Protein AF-A0A947X1B7-F1 (afdb_monomer_lite)

Secondary structure (DSSP, 8-state):
--------------------HHHHHHHHHHHHHHHTT--SS----------SS-------------TTEEEEE-TT---SS-SSS--B------GGGSPPPPSSGGGGTSS-STT-HHHHHIIIIIHHHHHHHHHHTTS--BHHHHHHHHHHHHGGGEEEE----SSSSSB-SSSEEEEEETTS-EEEEEEPPP-HHHHHTT-SB-TTT--BTTSEEEETT-STTS------TTEEEETTSTTSEEE-TT--SB-HHHHHHHHHH-HHHHHHHHHHHT--GGGHHHHHHTPEEEEESS-EEEEEEEEETTEEEEEEEEEPTT-EEEE-TT--EEEETTT--BEEPPPPPPSSPEEESPPPTT--GGG-EEEEPPSS--S-EEEEETTT--EEEE-TT--S--TTS-S-------

Radius of gyration: 28.76 Å; chains: 1; bounding box: 65×65×93 Å

Sequence (414 aa):
MLPDPTGIGRVCMYGQPRLGSDAFVRFMRMLSALALLVAIGGAVILTLQVNEEPQPPQVEFVSGYGPGLVLLESATSTGPDPFTAPVAVDLVIDQALLAYPPLRSDALETPHRLGSRADLLVAREFGWELVARRDIGGGRLPIDEIHSLAADLLGLDATIADVEDRNGDGFDDDGSFTLRAGDGSAVCVTLGSSRTLTKAQGRQIDVEDSAAANGLVWDPNGPCGTRTAPAEINRVKTGATPGVFGAARSGEVCDIGLLVSSLQSNPRAAEGWATVHGIPAGSISDYVSGLTPVVLLLDTAVTNFGWRNGEILPRQSVLQRGTSVLVDRRGRPVARCQSGSPLRPPQPLPATPAFQGDPWPGFSSALIDEIAAADHDVIEFVLVDIVTGEAIRRTPGIPGAQASLAGPIYVVEG

Foldseek 3Di:
DDDDDDDDDDDDDPDDDDDDPVVVVVVVVVVVVVVVPPPDQDDDDDDDDDDPDDDPPPPDDPPDQGAQEAEEAEQQRLPPDFLAAFQFDPPVDDLVLFWAQQLALVLQVFQQTCVGPQNVLCVDPLVVVVLVQCVVVVQFDFPVRNQVSCCVRVNQQWDKADFDDPPPPRGRPQQWIWIAGPSRYIKIKHSDGAQVVCVVVVHQADPVQRAGNSSIDIGSNGTPPPDSDPLAQAAEAWLQRARQWAAAQQLRRGNLVSLLVSLVVPVLSLVQLCVVVVHDSVCSNVQSLQWGKTFGSFFEWWFWWDDDPSDIDTHTYTYHGRFIFTAHQQRAGQATSSRSIGIDWHDDRPPDRHYDDDDDRPDDSSRYYYHHGDPDGRQWHFHANRVNRHTDTGGGSDRDDDPPPPDDDDDDDD

pLDDT: mean 72.41, std 21.25, range [26.5, 97.0]

Structure (mmCIF, N/CA/C/O backbone):
data_AF-A0A947X1B7-F1
#
_entry.id   AF-A0A947X1B7-F1
#
loop_
_atom_site.group_PDB
_atom_site.id
_atom_site.type_symbol
_atom_site.label_atom_id
_atom_site.label_alt_id
_atom_site.label_comp_id
_atom_site.label_asym_id
_atom_site.label_entity_id
_atom_site.label_seq_id
_atom_site.pdbx_PDB_ins_code
_atom_site.Cartn_x
_atom_site.Cartn_y
_atom_site.Cartn_z
_atom_site.occupancy
_atom_site.B_iso_or_equiv
_atom_site.auth_seq_id
_atom_site.auth_comp_id
_atom_site.auth_asym_id
_atom_site.auth_atom_id
_atom_site.pdbx_PDB_model_num
ATOM 1 N N . MET A 1 1 ? 43.612 22.038 47.479 1.00 34.78 1 MET A N 1
ATOM 2 C CA . MET A 1 1 ? 43.001 22.801 46.371 1.00 34.78 1 MET A CA 1
ATOM 3 C C . MET A 1 1 ? 42.165 21.815 45.571 1.00 34.78 1 MET A C 1
ATOM 5 O O . MET A 1 1 ? 42.671 20.726 45.339 1.00 34.78 1 MET A O 1
ATOM 9 N N . LEU A 1 2 ? 40.933 22.215 45.234 1.00 31.22 2 LEU A N 1
ATOM 10 C CA . LEU A 1 2 ? 39.786 21.465 44.675 1.00 31.22 2 LEU A CA 1
ATOM 11 C C . LEU A 1 2 ? 38.897 20.694 45.679 1.00 31.22 2 LEU A C 1
ATOM 13 O O . LEU A 1 2 ? 39.322 19.673 46.217 1.00 31.22 2 LEU A O 1
ATOM 17 N N . PRO A 1 3 ? 37.665 21.200 45.912 1.00 42.28 3 PRO A N 1
ATOM 18 C CA . PRO A 1 3 ? 36.568 20.508 46.576 1.00 42.28 3 PRO A CA 1
ATOM 19 C C . PRO A 1 3 ? 35.455 20.047 45.606 1.00 42.28 3 PRO A C 1
ATOM 21 O O . PRO A 1 3 ? 35.342 20.508 44.471 1.00 42.28 3 PRO A O 1
ATOM 24 N N . ASP A 1 4 ? 34.643 19.146 46.151 1.00 41.81 4 ASP A N 1
ATOM 25 C CA . ASP A 1 4 ? 33.313 18.651 45.763 1.00 41.81 4 ASP A CA 1
ATOM 26 C C . ASP A 1 4 ? 32.241 19.764 45.663 1.00 41.81 4 ASP A C 1
ATOM 28 O O . ASP A 1 4 ? 32.324 20.745 46.411 1.00 41.81 4 ASP A O 1
ATOM 32 N N . PRO A 1 5 ? 31.196 19.606 44.822 1.00 40.22 5 PRO A N 1
ATOM 33 C CA . PRO A 1 5 ? 29.911 20.211 45.142 1.00 40.22 5 PRO A CA 1
ATOM 34 C C . PRO A 1 5 ? 28.727 19.240 44.994 1.00 40.22 5 PRO A C 1
ATOM 36 O O . PRO A 1 5 ? 28.182 19.016 43.912 1.00 40.22 5 PRO A O 1
ATOM 39 N N . THR A 1 6 ? 28.214 18.817 46.147 1.00 42.16 6 THR A N 1
ATOM 40 C CA . THR A 1 6 ? 26.773 18.707 46.386 1.00 42.16 6 THR A CA 1
ATOM 41 C C . THR A 1 6 ? 26.181 20.116 46.551 1.00 42.16 6 THR A C 1
ATOM 43 O O . THR A 1 6 ? 26.749 20.965 47.236 1.00 42.16 6 THR A O 1
ATOM 46 N N . GLY A 1 7 ? 25.036 20.395 45.919 1.00 29.39 7 GLY A N 1
ATOM 47 C CA . GLY A 1 7 ? 24.440 21.736 45.911 1.00 29.39 7 GLY A CA 1
ATOM 48 C C . GLY A 1 7 ? 22.929 21.739 45.702 1.00 29.39 7 GLY A C 1
ATOM 49 O O . GLY A 1 7 ? 22.430 22.323 44.747 1.00 29.39 7 GLY A O 1
ATOM 50 N N . ILE A 1 8 ? 22.189 21.084 46.598 1.00 35.75 8 ILE A N 1
ATOM 51 C CA . ILE A 1 8 ? 20.736 21.257 46.723 1.00 35.75 8 ILE A CA 1
ATOM 52 C C . ILE A 1 8 ? 20.486 22.650 47.313 1.00 35.75 8 ILE A C 1
ATOM 54 O O . ILE A 1 8 ? 20.642 22.871 48.513 1.00 35.75 8 ILE A O 1
ATOM 58 N N . GLY A 1 9 ? 20.089 23.601 46.472 1.00 27.30 9 GLY A N 1
ATOM 59 C CA . GLY A 1 9 ? 19.609 24.905 46.919 1.00 27.30 9 GLY A CA 1
ATOM 60 C C . GLY A 1 9 ? 18.191 24.800 47.481 1.00 27.30 9 GLY A C 1
ATOM 61 O O . GLY A 1 9 ? 17.220 24.905 46.739 1.00 27.30 9 GLY A O 1
ATOM 62 N N . ARG A 1 10 ? 18.051 24.606 48.798 1.00 30.72 10 ARG A N 1
ATOM 63 C CA . ARG A 1 10 ? 16.793 24.875 49.514 1.00 30.72 10 ARG A CA 1
ATOM 64 C C . ARG A 1 10 ? 16.691 26.372 49.784 1.00 30.72 10 ARG A C 1
ATOM 66 O O . ARG A 1 10 ? 17.441 26.902 50.598 1.00 30.72 10 ARG A O 1
ATOM 73 N N . VAL A 1 11 ? 15.721 27.038 49.168 1.00 29.48 11 VAL A N 1
ATOM 74 C CA . VAL A 1 11 ? 15.262 28.352 49.633 1.00 29.48 11 VAL A CA 1
ATOM 75 C C . VAL A 1 11 ? 14.077 28.116 50.566 1.00 29.48 11 VAL A C 1
ATOM 77 O O . VAL A 1 11 ? 12.944 27.954 50.126 1.00 29.48 11 VAL A O 1
ATOM 80 N N . CYS A 1 12 ? 14.342 28.062 51.871 1.00 26.50 12 CYS A N 1
ATOM 81 C CA . CYS A 1 12 ? 13.299 28.161 52.888 1.00 26.50 12 CYS A CA 1
ATOM 82 C C . CYS A 1 12 ? 13.034 29.647 53.158 1.00 26.50 12 CYS A C 1
ATOM 84 O O . CYS A 1 12 ? 13.840 30.297 53.820 1.00 26.50 12 CYS A O 1
ATOM 86 N N . MET A 1 13 ? 11.912 30.190 52.685 1.00 29.33 13 MET A N 1
ATOM 87 C CA . MET A 1 13 ? 11.389 31.443 53.237 1.00 29.33 13 MET A CA 1
ATOM 88 C C . MET A 1 13 ? 10.473 31.109 54.415 1.00 29.33 13 MET A C 1
ATOM 90 O O . MET A 1 13 ? 9.328 30.706 54.231 1.00 29.33 13 MET A O 1
ATOM 94 N N . TYR A 1 14 ? 10.988 31.266 55.635 1.00 31.83 14 TYR A N 1
ATOM 95 C CA . TYR A 1 14 ? 10.151 31.381 56.826 1.00 31.83 14 TYR A CA 1
ATOM 96 C C . TYR A 1 14 ? 9.669 32.825 56.944 1.00 31.83 14 TYR A C 1
ATOM 98 O O . TYR A 1 14 ? 10.465 33.754 57.051 1.00 31.83 14 TYR A O 1
ATOM 106 N N . GLY A 1 15 ? 8.354 32.993 56.950 1.00 32.12 15 GLY A N 1
ATOM 107 C CA . GLY A 1 15 ? 7.694 34.257 57.233 1.00 32.12 15 GLY A CA 1
ATOM 108 C C . GLY A 1 15 ? 6.299 34.230 56.641 1.00 32.12 15 GLY A C 1
ATOM 109 O O . GLY A 1 15 ? 6.150 34.268 55.426 1.00 32.12 15 GLY A O 1
ATOM 110 N N . GLN A 1 16 ? 5.275 34.137 57.486 1.00 44.69 16 GLN A N 1
ATOM 111 C CA . GLN A 1 16 ? 3.913 34.398 57.039 1.00 44.69 16 GLN A CA 1
ATOM 112 C C . GLN A 1 16 ? 3.752 35.895 56.760 1.00 44.69 16 GLN A C 1
ATOM 114 O O . GLN A 1 16 ? 4.021 36.704 57.650 1.00 44.69 16 GLN A O 1
ATOM 119 N N . PRO A 1 17 ? 3.190 36.267 55.601 1.00 34.66 17 PRO A N 1
ATOM 120 C CA . PRO A 1 17 ? 2.304 37.407 55.568 1.00 34.66 17 PRO A CA 1
ATOM 121 C C . PRO A 1 17 ? 0.924 36.966 55.082 1.00 34.66 17 PRO A C 1
ATOM 123 O O . PRO A 1 17 ? 0.770 36.202 54.130 1.00 34.66 17 PRO A O 1
ATOM 126 N N . ARG A 1 18 ? -0.103 37.485 55.755 1.00 43.06 18 ARG A N 1
ATOM 127 C CA . ARG A 1 18 ? -1.482 37.502 55.260 1.00 43.06 18 ARG A CA 1
ATOM 128 C C . ARG A 1 18 ? -1.468 38.008 53.811 1.00 43.06 18 ARG A C 1
ATOM 130 O O . ARG A 1 18 ? -0.811 39.013 53.542 1.00 43.06 18 ARG A O 1
ATOM 137 N N . LEU A 1 19 ? -2.151 37.313 52.897 1.00 40.88 19 LEU A N 1
ATOM 138 C CA . LEU A 1 19 ? -2.201 37.671 51.475 1.00 40.88 19 LEU A CA 1
ATOM 139 C C . LEU A 1 19 ? -2.756 39.093 51.293 1.00 40.88 19 LEU A C 1
ATOM 141 O O . LEU A 1 19 ? -3.962 39.317 51.324 1.00 40.88 19 LEU A O 1
ATOM 145 N N . GLY A 1 20 ? -1.855 40.057 51.112 1.00 43.41 20 GLY A N 1
ATOM 146 C CA . GLY A 1 20 ? -2.167 41.376 50.578 1.00 43.41 20 GLY A CA 1
ATOM 147 C C . GLY A 1 20 ? -2.230 41.329 49.052 1.00 43.41 20 GLY A C 1
ATOM 148 O O . GLY A 1 20 ? -1.550 40.515 48.420 1.00 43.41 20 GLY A O 1
ATOM 149 N N . SER A 1 21 ? -3.020 42.230 48.467 1.00 52.19 21 SER A N 1
ATOM 150 C CA . SER A 1 21 ? -3.259 42.405 47.023 1.00 52.19 21 SER A CA 1
ATOM 151 C C . SER A 1 21 ? -1.997 42.356 46.149 1.00 52.19 21 SER A C 1
ATOM 153 O O . SER A 1 21 ? -2.051 41.908 45.006 1.00 52.19 21 SER A O 1
ATOM 155 N N . ASP A 1 22 ? -0.841 42.737 46.691 1.00 47.91 22 ASP A N 1
ATOM 156 C CA . ASP A 1 22 ? 0.435 42.761 45.974 1.00 47.91 22 ASP A CA 1
ATOM 157 C C . ASP A 1 22 ? 1.018 41.371 45.675 1.00 47.91 22 ASP A C 1
ATOM 159 O O . ASP A 1 22 ? 1.732 41.210 44.683 1.00 47.91 22 ASP A O 1
ATOM 163 N N . ALA A 1 23 ? 0.702 40.347 46.476 1.00 51.12 23 ALA A N 1
ATOM 164 C CA . ALA A 1 23 ? 1.146 38.973 46.219 1.00 51.12 23 ALA A CA 1
ATOM 165 C C . ALA A 1 23 ? 0.395 38.358 45.027 1.00 51.12 23 ALA A C 1
ATOM 167 O O . ALA A 1 23 ? 1.001 37.712 44.172 1.00 51.12 23 ALA A O 1
ATOM 168 N N . PHE A 1 24 ? -0.905 38.646 44.922 1.00 52.00 24 PHE A N 1
ATOM 169 C CA . PHE A 1 24 ? -1.742 38.239 43.795 1.00 52.00 24 PHE A CA 1
ATOM 170 C C . PHE A 1 24 ? -1.313 38.935 42.495 1.00 52.00 24 PHE A C 1
ATOM 172 O O . PHE A 1 24 ? -1.173 38.292 41.457 1.00 52.00 24 PHE A O 1
ATOM 179 N N . VAL A 1 25 ? -0.996 40.233 42.556 1.00 50.62 25 VAL A N 1
ATOM 180 C CA . VAL A 1 25 ? -0.497 40.981 41.390 1.00 50.62 25 VAL A CA 1
ATOM 181 C C . VAL A 1 25 ? 0.883 40.480 40.941 1.00 50.62 25 VAL A C 1
ATOM 183 O O . VAL A 1 25 ? 1.141 40.408 39.740 1.00 50.62 25 VAL A O 1
ATOM 186 N N . ARG A 1 26 ? 1.771 40.075 41.862 1.00 51.06 26 ARG A N 1
ATOM 187 C CA . ARG A 1 26 ? 3.067 39.461 41.504 1.00 51.06 26 ARG A CA 1
ATOM 188 C C . ARG A 1 26 ? 2.909 38.069 40.888 1.00 51.06 26 ARG A C 1
ATOM 190 O O . ARG A 1 26 ? 3.594 37.781 39.911 1.00 51.06 26 ARG A O 1
ATOM 197 N N . PHE A 1 27 ? 1.987 37.253 41.398 1.00 55.97 27 PHE A N 1
ATOM 198 C CA . PHE A 1 27 ? 1.641 35.955 40.812 1.00 55.97 27 PHE A CA 1
ATOM 199 C C . PHE A 1 27 ? 1.078 36.109 39.388 1.00 55.97 27 PHE A C 1
ATOM 201 O O . PHE A 1 27 ? 1.562 35.468 38.458 1.00 55.97 27 PHE A O 1
ATOM 208 N N . MET A 1 28 ? 0.153 37.053 39.183 1.00 52.59 28 MET A N 1
ATOM 209 C CA . MET A 1 28 ? -0.401 37.360 37.859 1.00 52.59 28 MET A CA 1
ATOM 210 C C . MET A 1 28 ? 0.657 37.894 36.882 1.00 52.59 28 MET A C 1
ATOM 212 O O . MET A 1 28 ? 0.642 37.525 35.711 1.00 52.59 28 MET A O 1
ATOM 216 N N . ARG A 1 29 ? 1.621 38.702 37.351 1.00 48.41 29 ARG A N 1
ATOM 217 C CA . ARG A 1 29 ? 2.739 39.185 36.518 1.00 48.41 29 ARG A CA 1
ATOM 218 C C . ARG A 1 29 ? 3.730 38.078 36.137 1.00 48.41 29 ARG A C 1
ATOM 220 O O . ARG A 1 29 ? 4.244 38.111 35.023 1.00 48.41 29 ARG A O 1
ATOM 227 N N . MET A 1 30 ? 3.967 37.086 37.003 1.00 50.31 30 MET A N 1
ATOM 228 C CA . MET A 1 30 ? 4.745 35.891 36.630 1.00 50.31 30 MET A CA 1
ATOM 229 C C . MET A 1 30 ? 4.003 35.027 35.599 1.00 50.31 30 MET A C 1
ATOM 231 O O . MET A 1 30 ? 4.623 34.554 34.652 1.00 50.31 30 MET A O 1
ATOM 235 N N . LEU A 1 31 ? 2.678 34.891 35.719 1.00 48.75 31 LEU A N 1
ATOM 236 C CA . LEU A 1 31 ? 1.828 34.216 34.727 1.00 48.75 31 LEU A CA 1
ATOM 237 C C . LEU A 1 31 ? 1.847 34.912 33.358 1.00 48.75 31 LEU A C 1
ATOM 239 O O . LEU A 1 31 ? 1.910 34.238 32.334 1.00 48.75 31 LEU A O 1
ATOM 243 N N . SER A 1 32 ? 1.865 36.250 33.323 1.00 41.34 32 SER A N 1
ATOM 244 C CA . SER A 1 32 ? 2.000 37.008 32.067 1.00 41.34 32 SER A CA 1
ATOM 245 C C . SER A 1 32 ? 3.359 36.785 31.393 1.00 41.34 32 SER A C 1
ATOM 247 O O . SER A 1 32 ? 3.432 36.733 30.171 1.00 41.34 32 SER A O 1
ATOM 249 N N . ALA A 1 33 ? 4.431 36.626 32.177 1.00 38.75 33 ALA A N 1
ATOM 250 C CA . ALA A 1 33 ? 5.768 36.344 31.654 1.00 38.75 33 ALA A CA 1
ATOM 251 C C . ALA A 1 33 ? 5.920 34.889 31.165 1.00 38.75 33 ALA A C 1
ATOM 253 O O . ALA A 1 33 ? 6.625 34.653 30.188 1.00 38.75 33 ALA A O 1
ATOM 254 N N . LEU A 1 34 ? 5.225 33.927 31.787 1.00 39.41 34 LEU A N 1
ATOM 255 C CA . LEU A 1 34 ? 5.209 32.530 31.335 1.00 39.41 34 LEU A CA 1
ATOM 256 C C . LEU A 1 34 ? 4.340 32.340 30.076 1.00 39.41 34 LEU A C 1
ATOM 258 O O . LEU A 1 34 ? 4.711 31.584 29.183 1.00 39.41 34 LEU A O 1
ATOM 262 N N . ALA A 1 35 ? 3.233 33.082 29.959 1.00 38.84 35 ALA A N 1
ATOM 263 C CA . ALA A 1 35 ? 2.399 33.106 28.754 1.00 38.84 35 ALA A CA 1
ATOM 264 C C . ALA A 1 35 ? 3.107 33.742 27.538 1.00 38.84 35 ALA A C 1
ATOM 266 O O . ALA A 1 35 ? 2.740 33.458 26.402 1.00 38.84 35 ALA A O 1
ATOM 267 N N . LEU A 1 36 ? 4.147 34.559 27.752 1.00 35.88 36 LEU A N 1
ATOM 268 C CA . LEU A 1 36 ? 4.908 35.198 26.673 1.00 35.88 36 LEU A CA 1
ATOM 269 C C . LEU A 1 36 ? 6.063 34.338 26.120 1.00 35.88 36 LEU A C 1
ATOM 271 O O . LEU A 1 36 ? 6.713 34.748 25.162 1.00 35.88 36 LEU A O 1
ATOM 275 N N . LEU A 1 37 ? 6.317 33.149 26.683 1.00 38.03 37 LEU A N 1
ATOM 276 C CA . LEU A 1 37 ? 7.366 32.226 26.216 1.00 38.03 37 LEU A CA 1
ATOM 277 C C . LEU A 1 37 ? 6.854 31.068 25.341 1.00 38.03 37 LEU A C 1
ATOM 279 O O . LEU A 1 37 ? 7.653 30.245 24.904 1.00 38.03 37 LEU A O 1
ATOM 283 N N . VAL A 1 38 ? 5.562 31.034 24.996 1.00 40.66 38 VAL A N 1
ATOM 284 C CA . VAL A 1 38 ? 5.014 30.092 24.002 1.00 40.66 38 VAL A CA 1
ATOM 285 C C . VAL A 1 38 ? 4.476 30.868 22.804 1.00 40.66 38 VAL A C 1
ATOM 287 O O . VAL A 1 38 ? 3.282 30.928 22.533 1.00 40.66 38 VAL A O 1
ATOM 290 N N . ALA A 1 39 ? 5.395 31.467 22.053 1.00 35.66 39 ALA A N 1
ATOM 291 C CA . ALA A 1 39 ? 5.141 31.955 20.702 1.00 35.66 39 ALA A CA 1
ATOM 292 C C . ALA A 1 39 ? 5.370 30.839 19.664 1.00 35.66 39 ALA A C 1
ATOM 294 O O . ALA A 1 39 ? 5.997 31.078 18.644 1.00 35.66 39 ALA A O 1
ATOM 295 N N . ILE A 1 40 ? 4.902 29.612 19.932 1.00 40.09 40 ILE A N 1
ATOM 296 C CA . ILE A 1 40 ? 4.745 28.542 18.933 1.00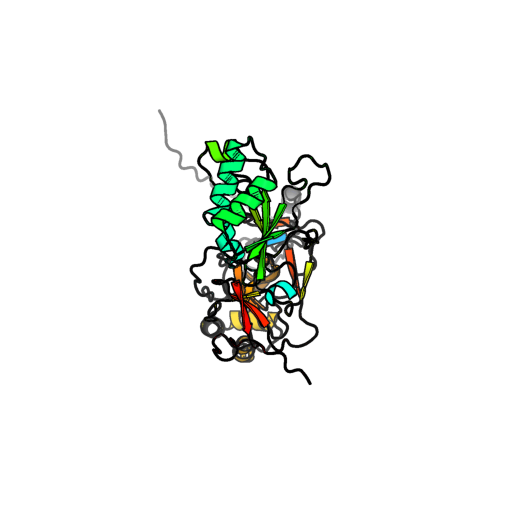 40.09 40 ILE A CA 1
ATOM 297 C C . ILE A 1 40 ? 3.502 27.716 19.318 1.00 40.09 40 ILE A C 1
ATOM 299 O O . ILE A 1 40 ? 3.579 26.752 20.069 1.00 40.09 40 ILE A O 1
ATOM 303 N N . GLY A 1 41 ? 2.331 28.143 18.839 1.00 35.78 41 GLY A N 1
ATOM 304 C CA . GLY A 1 41 ? 1.210 27.258 18.484 1.00 35.78 41 GLY A CA 1
ATOM 305 C C . GLY A 1 41 ? 0.493 26.411 19.552 1.00 35.78 41 GLY A C 1
ATOM 306 O O . GLY A 1 41 ? -0.193 25.473 19.160 1.00 35.78 41 GLY A O 1
ATOM 307 N N . GLY A 1 42 ? 0.598 26.689 20.855 1.00 36.84 42 GLY A N 1
ATOM 308 C CA . GLY A 1 42 ? -0.120 25.930 21.895 1.00 36.84 42 GLY A CA 1
ATOM 309 C C . GLY A 1 42 ? -1.242 26.723 22.575 1.00 36.84 42 GLY A C 1
ATOM 310 O O . GLY A 1 42 ? -1.003 27.826 23.060 1.00 36.84 42 GLY A O 1
ATOM 311 N N . ALA A 1 43 ? -2.453 26.159 22.668 1.00 38.59 43 ALA A N 1
ATOM 312 C CA . ALA A 1 43 ? -3.506 26.668 23.552 1.00 38.59 43 ALA A CA 1
ATOM 313 C C . ALA A 1 43 ? -3.350 26.061 24.956 1.00 38.59 43 ALA A C 1
ATOM 315 O O . ALA A 1 43 ? -3.274 24.843 25.103 1.00 38.59 43 ALA A O 1
ATOM 316 N N . VAL A 1 44 ? -3.317 26.907 25.988 1.00 38.47 44 VAL A N 1
ATOM 317 C CA . VAL A 1 44 ? -3.258 26.494 27.399 1.00 38.47 44 VAL A CA 1
ATOM 318 C C . VAL A 1 44 ? -4.654 26.639 28.000 1.00 38.47 44 VAL A C 1
ATOM 320 O O . VAL A 1 44 ? -5.166 27.753 28.099 1.00 38.47 44 VAL A O 1
ATOM 323 N N . ILE A 1 45 ? -5.273 25.532 28.413 1.00 36.50 45 ILE A N 1
ATOM 324 C CA . ILE A 1 45 ? -6.519 25.549 29.192 1.00 36.50 45 ILE A CA 1
ATOM 325 C C . ILE A 1 45 ? -6.158 25.269 30.652 1.00 36.50 45 ILE A C 1
ATOM 327 O O . ILE A 1 45 ? -5.619 24.216 30.974 1.00 36.50 45 ILE A O 1
ATOM 331 N N . LEU A 1 46 ? -6.441 26.231 31.531 1.00 33.88 46 LEU A N 1
ATOM 332 C CA . LEU A 1 46 ? -6.246 26.120 32.977 1.00 33.88 46 LEU A CA 1
ATOM 333 C C . LEU A 1 46 ? -7.589 25.826 33.649 1.00 33.88 46 LEU A C 1
ATOM 335 O O . LEU A 1 46 ? -8.463 26.690 33.695 1.00 33.88 46 LEU A O 1
ATOM 339 N N . THR A 1 47 ? -7.745 24.630 34.210 1.00 31.30 47 THR A N 1
ATOM 340 C CA . THR A 1 47 ? -8.853 24.298 35.114 1.00 31.30 47 THR A CA 1
ATOM 341 C C . THR A 1 47 ? -8.390 24.432 36.561 1.00 31.30 47 THR A C 1
ATOM 343 O O . THR A 1 47 ? -7.559 23.657 37.028 1.00 31.30 47 THR A O 1
ATOM 346 N N . LEU A 1 48 ? -8.924 25.418 37.284 1.00 29.84 48 LEU A N 1
ATOM 347 C CA . LEU A 1 48 ? -8.702 25.578 38.723 1.00 29.84 48 LEU A CA 1
ATOM 348 C C . LEU A 1 48 ? -9.771 24.787 39.482 1.00 29.84 48 LEU A C 1
ATOM 350 O O . LEU A 1 48 ? -10.934 25.186 39.498 1.00 29.84 48 LEU A O 1
ATOM 354 N N . GLN A 1 49 ? -9.385 23.683 40.123 1.00 35.00 49 GLN A N 1
ATOM 355 C CA . GLN A 1 49 ? -10.218 23.047 41.144 1.00 35.00 49 GLN A CA 1
ATOM 356 C C . GLN A 1 49 ? -9.837 23.587 42.523 1.00 35.00 49 GLN A C 1
ATOM 358 O O . GLN A 1 49 ? -8.672 23.551 42.916 1.00 35.00 49 GLN A O 1
ATOM 363 N N . VAL A 1 50 ? -10.824 24.110 43.250 1.00 32.69 50 VAL A N 1
ATOM 364 C CA . VAL A 1 50 ? -10.658 24.557 44.636 1.00 32.69 50 VAL A CA 1
ATOM 365 C C . VAL A 1 50 ? -11.025 23.384 45.541 1.00 32.69 50 VAL A C 1
ATOM 367 O O . VAL A 1 50 ? -12.203 23.149 45.785 1.00 32.69 50 VAL A O 1
ATOM 370 N N . ASN A 1 51 ? -10.021 22.642 46.009 1.00 33.09 51 ASN A N 1
ATOM 371 C CA . ASN A 1 51 ? -10.184 21.655 47.078 1.00 33.09 51 ASN A CA 1
ATOM 372 C C . ASN A 1 51 ? -9.720 22.256 48.416 1.00 33.09 51 ASN A C 1
ATOM 374 O O . ASN A 1 51 ? -8.728 22.982 48.467 1.00 33.09 51 ASN A O 1
ATOM 378 N N . GLU A 1 52 ? -10.449 21.955 49.493 1.00 42.38 52 GLU A N 1
ATOM 379 C CA . GLU A 1 52 ? -10.283 22.510 50.851 1.00 42.38 52 GLU A CA 1
ATOM 380 C C . GLU A 1 52 ? -9.062 21.985 51.645 1.00 42.38 52 GLU A C 1
ATOM 382 O O . GLU A 1 52 ? -8.948 22.247 52.839 1.00 42.38 52 GLU A O 1
ATOM 387 N N . GLU A 1 53 ? -8.082 21.339 51.009 1.00 35.38 53 GLU A N 1
ATOM 388 C CA . GLU A 1 53 ? -6.787 21.014 51.629 1.00 35.38 53 GLU A CA 1
ATOM 389 C C . GLU A 1 53 ? -5.624 21.362 50.685 1.00 35.38 53 GLU A C 1
ATOM 391 O O . GLU A 1 53 ? -5.691 21.055 49.491 1.00 35.38 53 GLU A O 1
ATOM 396 N N . PRO A 1 54 ? -4.537 22.001 51.172 1.00 37.97 54 PRO A N 1
ATOM 397 C CA . PRO A 1 54 ? -3.503 22.557 50.312 1.00 37.97 54 PRO A CA 1
ATOM 398 C C . PRO A 1 54 ? -2.509 21.470 49.892 1.00 37.97 54 PRO A C 1
ATOM 400 O O . PRO A 1 54 ? -1.376 21.417 50.372 1.00 37.97 54 PRO A O 1
ATOM 403 N N . GLN A 1 55 ? -2.915 20.600 48.970 1.00 37.75 55 GLN A N 1
ATOM 404 C CA . GLN A 1 55 ? -1.944 19.921 48.119 1.00 37.75 55 GLN A CA 1
ATOM 405 C C . GLN A 1 55 ? -1.454 20.911 47.050 1.00 37.75 55 GLN A C 1
ATOM 407 O O . GLN A 1 55 ? -2.255 21.699 46.540 1.00 37.75 55 GLN A O 1
ATOM 412 N N . PRO A 1 56 ? -0.145 20.939 46.728 1.00 32.06 56 PRO A N 1
ATOM 413 C CA . PRO A 1 56 ? 0.361 21.819 45.681 1.00 32.06 56 PRO A CA 1
ATOM 414 C C . PRO A 1 56 ? -0.408 21.536 44.383 1.00 32.06 56 PRO A C 1
ATOM 416 O O . PRO A 1 56 ? -0.610 20.359 44.069 1.00 32.06 56 PRO A O 1
ATOM 419 N N . PRO A 1 57 ? -0.852 22.566 43.636 1.00 35.81 57 PRO A N 1
ATOM 420 C CA . PRO A 1 57 ? -1.569 22.351 42.390 1.00 35.81 57 PRO A CA 1
ATOM 421 C C . PRO A 1 57 ? -0.673 21.540 41.454 1.00 35.81 57 PRO A C 1
ATOM 423 O O . PRO A 1 57 ? 0.375 22.012 41.010 1.00 35.81 57 PRO A O 1
ATOM 426 N N . GLN A 1 58 ? -1.071 20.298 41.193 1.00 29.66 58 GLN A N 1
ATOM 427 C CA . GLN A 1 58 ? -0.490 19.482 40.140 1.00 29.66 58 GLN A CA 1
ATOM 428 C C . GLN A 1 58 ? -0.935 20.130 38.828 1.00 29.66 58 GLN A C 1
ATOM 430 O O . GLN A 1 58 ? -2.078 19.980 38.404 1.00 29.66 58 GLN A O 1
ATOM 435 N N . VAL A 1 59 ? -0.065 20.942 38.228 1.00 34.31 59 VAL A N 1
ATOM 436 C CA . VAL A 1 59 ? -0.288 21.446 36.873 1.00 34.31 59 VAL A CA 1
ATOM 437 C C . VAL A 1 59 ? -0.006 20.282 35.936 1.00 34.31 59 VAL A C 1
ATOM 439 O O . VAL A 1 59 ? 1.140 20.015 35.580 1.00 34.31 59 VAL A O 1
ATOM 442 N N . GLU A 1 60 ? -1.052 19.541 35.595 1.00 30.70 60 GLU A N 1
ATOM 443 C CA . GLU A 1 60 ? -0.963 18.486 34.602 1.00 30.70 60 GLU A CA 1
ATOM 444 C C . GLU A 1 60 ? -0.997 19.124 33.209 1.00 30.70 60 GLU A C 1
ATOM 446 O O . GLU A 1 60 ? -1.994 19.708 32.781 1.00 30.70 60 GLU A O 1
ATOM 451 N N . PHE A 1 61 ? 0.129 19.066 32.499 1.00 34.12 61 PHE A N 1
ATOM 452 C CA . PHE A 1 61 ? 0.203 19.536 31.122 1.00 34.12 61 PHE A CA 1
ATOM 453 C C . PHE A 1 61 ? -0.444 18.496 30.202 1.00 34.12 61 PHE A C 1
ATOM 455 O O . PHE A 1 61 ? 0.191 17.530 29.770 1.00 34.12 61 PHE A O 1
ATOM 462 N N . VAL A 1 62 ? -1.714 18.703 29.856 1.00 33.84 62 VAL A N 1
ATOM 463 C CA . VAL A 1 62 ? -2.346 17.987 28.743 1.00 33.84 62 VAL A CA 1
ATOM 464 C C . VAL A 1 62 ? -1.849 18.618 27.441 1.00 33.84 62 VAL A C 1
ATOM 466 O O . VAL A 1 62 ? -2.455 19.532 26.893 1.00 33.84 62 VAL A O 1
ATOM 469 N N . SER A 1 63 ? -0.704 18.155 26.942 1.00 41.38 63 SER A N 1
ATOM 470 C CA . SER A 1 63 ? -0.238 18.441 25.581 1.00 41.38 63 SER A CA 1
ATOM 471 C C . SER A 1 63 ? -1.129 17.743 24.549 1.00 41.38 63 SER A C 1
ATOM 473 O O . SER A 1 63 ? -0.725 16.767 23.925 1.00 41.38 63 SER A O 1
ATOM 475 N N . GLY A 1 64 ? -2.374 18.185 24.382 1.00 46.06 64 GLY A N 1
ATOM 476 C CA . GLY A 1 64 ? -3.163 17.770 23.224 1.00 46.06 64 GLY A CA 1
ATOM 477 C C . GLY A 1 64 ? -2.366 18.033 21.942 1.00 46.06 64 GLY A C 1
ATOM 478 O O . GLY A 1 64 ? -1.670 19.047 21.847 1.00 46.06 64 GLY A O 1
ATOM 479 N N . TYR A 1 65 ? -2.431 17.117 20.974 1.00 53.19 65 TYR A N 1
ATOM 480 C CA . TYR A 1 65 ? -1.934 17.403 19.631 1.00 53.19 65 TYR A CA 1
ATOM 481 C C . TYR A 1 65 ? -2.759 18.584 19.120 1.00 53.19 65 TYR A C 1
ATOM 483 O O . TYR A 1 65 ? -3.969 18.458 18.935 1.00 53.19 65 TYR A O 1
ATOM 491 N N . GLY A 1 66 ? -2.141 19.764 19.024 1.00 53.03 66 GLY A N 1
ATOM 492 C CA . GLY A 1 66 ? -2.830 20.967 18.573 1.00 53.03 66 GLY A CA 1
ATOM 493 C C . GLY A 1 66 ? -3.468 20.741 17.196 1.00 53.03 66 GLY A C 1
ATOM 494 O O . GLY A 1 66 ? -3.000 19.883 16.440 1.00 53.03 66 GLY A O 1
ATOM 495 N N . PRO A 1 67 ? -4.529 21.488 16.845 1.00 50.81 67 PRO A N 1
ATOM 496 C CA . PRO A 1 67 ? -5.151 21.383 15.530 1.00 50.81 67 PRO A CA 1
ATOM 497 C C . PRO A 1 67 ? -4.103 21.708 14.454 1.00 50.81 67 PRO A C 1
ATOM 499 O O . PRO A 1 67 ? -3.689 22.855 14.311 1.00 50.81 67 PRO A O 1
ATOM 502 N N . GLY A 1 68 ? -3.627 20.683 13.744 1.00 63.47 68 GLY A N 1
ATOM 503 C CA . GLY A 1 68 ? -2.608 20.800 12.695 1.00 63.47 68 GLY A CA 1
ATOM 504 C C . GLY A 1 68 ? -1.333 19.978 12.903 1.00 63.47 68 GLY A C 1
ATOM 505 O O . GLY A 1 68 ? -0.505 19.941 11.993 1.00 63.47 68 GLY A O 1
ATOM 506 N N . LEU A 1 69 ? -1.178 19.305 14.049 1.00 81.81 69 LEU A N 1
ATOM 507 C CA . LEU A 1 69 ? -0.081 18.364 14.283 1.00 81.81 69 LEU A CA 1
ATOM 508 C C . LEU A 1 69 ? -0.457 16.961 13.785 1.00 81.81 69 LEU A C 1
ATOM 510 O O . LEU A 1 69 ? -1.448 16.384 14.234 1.00 81.81 69 LEU A O 1
ATOM 514 N N . VAL A 1 70 ? 0.346 16.423 12.871 1.00 87.88 70 VAL A N 1
ATOM 515 C CA . VAL A 1 70 ? 0.179 15.101 12.261 1.00 87.88 70 VAL A CA 1
ATOM 516 C C . VAL A 1 70 ? 1.345 14.213 12.674 1.00 87.88 70 VAL A C 1
ATOM 518 O O . VAL A 1 70 ? 2.507 14.559 12.471 1.00 87.88 70 VAL A O 1
ATOM 521 N N . LEU A 1 71 ? 1.045 13.061 13.264 1.00 89.81 71 LEU A N 1
ATOM 522 C CA . LEU A 1 71 ? 2.067 12.104 13.672 1.00 89.81 71 LEU A CA 1
ATOM 523 C C . LEU A 1 71 ? 2.510 11.225 12.505 1.00 89.81 71 LEU A C 1
ATOM 525 O O . LEU A 1 71 ? 1.667 10.688 11.796 1.00 89.81 71 LEU A O 1
ATOM 529 N N . LEU A 1 72 ? 3.815 11.029 12.349 1.00 89.94 72 LEU A N 1
ATOM 530 C CA . LEU A 1 72 ? 4.379 10.011 11.468 1.00 89.94 72 LEU A CA 1
ATOM 531 C C . LEU A 1 72 ? 4.544 8.716 12.261 1.00 89.94 72 LEU A C 1
ATOM 533 O O . LEU A 1 72 ? 5.296 8.664 13.236 1.00 89.94 72 LEU A O 1
ATOM 537 N N . GLU A 1 73 ? 3.821 7.673 11.863 1.00 89.56 73 GLU A N 1
ATOM 538 C CA . GLU A 1 73 ? 3.841 6.378 12.536 1.00 89.56 73 GLU A CA 1
ATOM 539 C C . GLU A 1 73 ? 4.413 5.309 11.601 1.00 89.56 73 GLU A C 1
ATOM 541 O O . GLU A 1 73 ? 3.763 4.889 10.642 1.00 89.56 73 GLU A O 1
ATOM 546 N N . SER A 1 74 ? 5.638 4.858 11.893 1.00 84.19 74 SER A N 1
ATOM 547 C CA . SER A 1 74 ? 6.287 3.800 11.114 1.00 84.19 74 SER A CA 1
ATOM 548 C C . SER A 1 74 ? 5.539 2.473 11.235 1.00 84.19 74 SER A C 1
ATOM 550 O O . SER A 1 74 ? 4.895 2.190 12.250 1.00 84.19 74 SER A O 1
ATOM 552 N N . ALA A 1 75 ? 5.668 1.611 10.233 1.00 79.81 75 ALA A N 1
ATOM 553 C CA . ALA A 1 75 ? 4.940 0.346 10.197 1.00 79.81 75 ALA A CA 1
ATOM 554 C C . ALA A 1 75 ? 5.339 -0.626 11.326 1.00 79.81 75 ALA A C 1
ATOM 556 O O . ALA A 1 75 ? 4.525 -1.449 11.733 1.00 79.81 75 ALA A O 1
ATOM 557 N N . THR A 1 76 ? 6.537 -0.481 11.902 1.00 73.69 76 THR A N 1
ATOM 558 C CA . THR A 1 76 ? 6.991 -1.251 13.076 1.00 73.69 76 THR A CA 1
ATOM 559 C C . THR A 1 76 ? 6.740 -0.551 14.411 1.00 73.69 76 THR A C 1
ATOM 561 O O . THR A 1 76 ? 6.841 -1.186 15.462 1.00 73.69 76 THR A O 1
ATOM 564 N N . SER A 1 77 ? 6.413 0.746 14.408 1.00 73.00 77 SER A N 1
ATOM 565 C CA . SER A 1 77 ? 6.172 1.493 15.641 1.00 73.00 77 SER A CA 1
ATOM 566 C C . SER A 1 77 ? 4.900 0.996 16.314 1.00 73.00 77 SER A C 1
ATOM 568 O O . SER A 1 77 ? 3.818 1.048 15.737 1.00 73.00 77 SER A O 1
ATOM 570 N N . THR A 1 78 ? 4.999 0.583 17.572 1.00 65.31 78 THR A N 1
ATOM 571 C CA . THR A 1 78 ? 3.829 0.239 18.392 1.00 65.31 78 THR A CA 1
ATOM 572 C C . THR A 1 78 ? 2.992 1.462 18.773 1.00 65.31 78 THR A C 1
ATOM 574 O O . THR A 1 78 ? 1.881 1.303 19.271 1.00 65.31 78 THR A O 1
ATOM 577 N N . GLY A 1 79 ? 3.501 2.678 18.529 1.00 61.09 79 GLY A N 1
ATOM 578 C CA . GLY A 1 79 ? 2.910 3.924 19.014 1.00 61.09 79 GLY A CA 1
ATOM 579 C C . GLY A 1 79 ? 2.961 4.048 20.548 1.00 61.09 79 GLY A C 1
ATOM 580 O O . GLY A 1 79 ? 3.403 3.124 21.238 1.00 61.09 79 GLY A O 1
ATOM 581 N N . PRO A 1 80 ? 2.555 5.202 21.106 1.00 53.62 80 PRO A N 1
ATOM 582 C CA . PRO A 1 80 ? 2.407 5.363 22.550 1.00 53.62 80 PRO A CA 1
ATOM 583 C C . PRO A 1 80 ? 1.180 4.598 23.074 1.00 53.62 80 PRO A C 1
ATOM 585 O O . PRO A 1 80 ? 0.113 4.683 22.465 1.00 53.62 80 PRO A O 1
ATOM 588 N N . ASP A 1 81 ? 1.380 3.906 24.207 1.00 51.97 81 ASP A N 1
ATOM 589 C CA . ASP A 1 81 ? 0.425 3.128 25.025 1.00 51.97 81 AS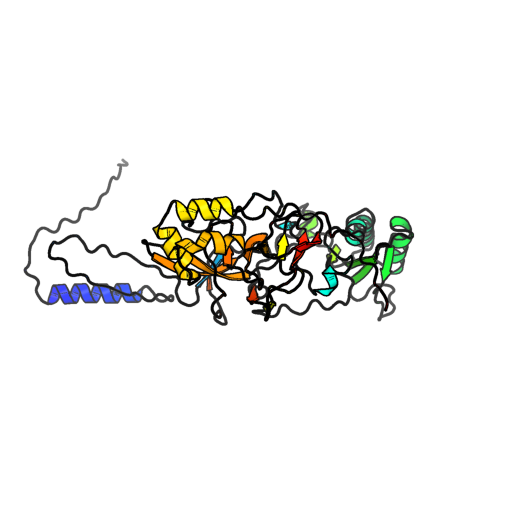P A CA 1
ATOM 590 C C . ASP A 1 81 ? -0.645 2.363 24.231 1.00 51.97 81 ASP A C 1
ATOM 592 O O . ASP A 1 81 ? -1.668 2.936 23.832 1.00 51.97 81 ASP A O 1
ATOM 596 N N . PRO A 1 82 ? -0.462 1.052 24.000 1.00 52.94 82 PRO A N 1
ATOM 597 C CA . PRO A 1 82 ? -1.362 0.352 23.117 1.00 52.94 82 PRO A CA 1
ATOM 598 C C . PRO A 1 82 ? -2.619 -0.114 23.863 1.00 52.94 82 PRO A C 1
ATOM 600 O O . PRO A 1 82 ? -2.620 -0.362 25.071 1.00 52.94 82 PRO A O 1
ATOM 603 N N . PHE A 1 83 ? -3.709 -0.273 23.109 1.00 56.66 83 PHE A N 1
ATOM 604 C CA . PHE A 1 83 ? -4.899 -0.978 23.586 1.00 56.66 83 PHE A CA 1
ATOM 605 C C . PHE A 1 83 ? -4.576 -2.451 23.903 1.00 56.66 83 PHE A C 1
ATOM 607 O O . PHE A 1 83 ? -5.295 -3.061 24.693 1.00 56.66 83 PHE A O 1
ATOM 614 N N . THR A 1 84 ? -3.513 -3.013 23.304 1.00 54.00 84 THR A N 1
ATOM 615 C CA . THR A 1 84 ? -3.105 -4.428 23.387 1.00 54.00 84 THR A CA 1
ATOM 616 C C . THR A 1 84 ? -1.587 -4.599 23.163 1.00 54.00 84 THR A C 1
ATOM 618 O O . THR A 1 84 ? -0.935 -3.707 22.638 1.00 54.00 84 THR A O 1
ATOM 621 N N . ALA A 1 85 ? -0.982 -5.755 23.458 1.00 58.88 85 ALA A N 1
ATOM 622 C CA . ALA A 1 85 ? 0.316 -6.091 22.839 1.00 58.88 85 ALA A CA 1
ATOM 623 C C . ALA A 1 85 ? 0.178 -6.104 21.292 1.00 58.88 85 ALA A C 1
ATOM 625 O O . ALA A 1 85 ? -0.959 -6.198 20.813 1.00 58.88 85 ALA A O 1
ATOM 626 N N . PRO A 1 86 ? 1.269 -5.998 20.501 1.00 63.12 86 PRO A N 1
ATOM 627 C CA . PRO A 1 86 ? 1.166 -6.023 19.044 1.00 63.12 86 PRO A CA 1
ATOM 628 C C . PRO A 1 86 ? 0.370 -7.239 18.578 1.00 63.12 86 PRO A C 1
ATOM 630 O O . PRO A 1 86 ? 0.730 -8.370 18.894 1.00 63.12 86 PRO A O 1
ATOM 633 N N . VAL A 1 87 ? -0.721 -6.996 17.851 1.00 66.62 87 VAL A N 1
ATOM 634 C CA . VAL A 1 87 ? -1.510 -8.056 17.208 1.00 66.62 87 VAL A CA 1
ATOM 635 C C . VAL A 1 87 ? -1.103 -8.231 15.750 1.00 66.62 87 VAL A C 1
ATOM 637 O O . VAL A 1 87 ? -1.700 -9.016 15.028 1.00 66.62 87 VAL A O 1
ATOM 640 N N . ALA A 1 88 ? -0.099 -7.492 15.284 1.00 62.31 88 ALA A N 1
ATOM 641 C CA . ALA A 1 88 ? 0.533 -7.752 14.006 1.00 62.31 88 ALA A CA 1
ATOM 642 C C . ALA A 1 88 ? 1.352 -9.042 14.091 1.00 62.31 88 ALA A C 1
ATOM 644 O O . ALA A 1 88 ? 2.098 -9.259 15.047 1.00 62.31 88 ALA A O 1
ATOM 645 N N . VAL A 1 89 ? 1.229 -9.874 13.064 1.00 61.34 89 VAL A N 1
ATOM 646 C CA . VAL A 1 89 ? 2.129 -11.009 12.862 1.00 61.34 89 VAL A CA 1
ATOM 647 C C . VAL A 1 89 ? 3.429 -10.470 12.269 1.00 61.34 89 VAL A C 1
ATOM 649 O O . VAL A 1 89 ? 3.388 -9.610 11.388 1.00 61.34 89 VAL A O 1
ATOM 652 N N . ASP A 1 90 ? 4.579 -10.945 12.750 1.00 63.50 90 ASP A N 1
ATOM 653 C CA . ASP A 1 90 ? 5.860 -10.613 12.126 1.00 63.50 90 ASP A CA 1
ATOM 654 C C . ASP A 1 90 ? 5.930 -11.279 10.750 1.00 63.50 90 ASP A C 1
ATOM 656 O O . ASP A 1 90 ? 5.975 -12.504 10.630 1.00 63.50 90 ASP A O 1
ATOM 660 N N . LEU A 1 91 ? 5.895 -10.454 9.707 1.00 58.81 91 LEU A N 1
ATOM 661 C CA . LEU A 1 91 ? 5.918 -10.921 8.328 1.00 58.81 91 LEU A CA 1
ATOM 662 C C . LEU A 1 91 ? 7.334 -11.291 7.875 1.00 58.81 91 LEU A C 1
ATOM 664 O O . LEU A 1 91 ? 7.466 -11.983 6.871 1.00 58.81 91 LEU A O 1
ATOM 668 N N . VAL A 1 92 ? 8.381 -10.866 8.600 1.00 58.00 92 VAL A N 1
ATOM 669 C CA . VAL A 1 92 ? 9.797 -11.066 8.235 1.00 58.00 92 VAL A CA 1
ATOM 670 C C . VAL A 1 92 ? 10.097 -10.572 6.805 1.00 58.00 92 VAL A C 1
ATOM 672 O O . VAL A 1 92 ? 10.895 -11.153 6.072 1.00 58.00 92 VAL A O 1
ATOM 675 N N . ILE A 1 93 ? 9.437 -9.488 6.383 1.00 56.00 93 ILE A N 1
ATOM 676 C CA . ILE A 1 93 ? 9.652 -8.838 5.083 1.00 56.00 93 ILE A CA 1
ATOM 677 C C . ILE A 1 93 ? 10.284 -7.472 5.331 1.00 56.00 93 ILE A C 1
ATOM 679 O O . ILE A 1 93 ? 9.764 -6.673 6.112 1.00 56.00 93 ILE A O 1
ATOM 683 N N . ASP A 1 94 ? 11.402 -7.200 4.656 1.00 54.91 94 ASP A N 1
ATOM 684 C CA . ASP A 1 94 ? 11.995 -5.865 4.641 1.00 54.91 94 ASP A CA 1
ATOM 685 C C . ASP A 1 94 ? 11.013 -4.888 3.976 1.00 54.91 94 ASP A C 1
ATOM 687 O O . ASP A 1 94 ? 10.529 -5.126 2.870 1.00 54.91 94 ASP A O 1
ATOM 691 N N . GLN A 1 95 ? 10.715 -3.773 4.639 1.00 53.91 95 GLN A N 1
ATOM 692 C CA . GLN A 1 95 ? 9.805 -2.749 4.122 1.00 53.91 95 GLN A CA 1
ATOM 693 C C . GLN A 1 95 ? 10.263 -2.152 2.786 1.00 53.91 95 GLN A C 1
ATOM 695 O O . GLN A 1 95 ? 9.431 -1.643 2.033 1.00 53.91 95 GLN A O 1
ATOM 700 N N . ALA A 1 96 ? 11.561 -2.207 2.478 1.00 51.69 96 ALA A N 1
ATOM 701 C CA . ALA A 1 96 ? 12.095 -1.816 1.177 1.00 51.69 96 ALA A CA 1
ATOM 702 C C . ALA A 1 96 ? 11.660 -2.761 0.041 1.00 51.69 96 ALA A C 1
ATOM 704 O O . ALA A 1 96 ? 11.693 -2.364 -1.121 1.00 51.69 96 ALA A O 1
ATOM 705 N N . LEU A 1 97 ? 11.239 -3.986 0.371 1.00 50.97 97 LEU A N 1
ATOM 706 C CA . LEU A 1 97 ? 10.794 -5.012 -0.574 1.00 50.97 97 LEU A CA 1
ATOM 707 C C . LEU A 1 97 ? 9.270 -5.067 -0.731 1.00 50.97 97 LEU A C 1
ATOM 709 O O . LEU A 1 97 ? 8.772 -5.866 -1.522 1.00 50.97 97 LEU A O 1
ATOM 713 N N . LEU A 1 98 ? 8.518 -4.240 0.005 1.00 56.97 98 LEU A N 1
ATOM 714 C CA . LEU A 1 98 ? 7.074 -4.154 -0.186 1.00 56.97 98 LEU A CA 1
ATOM 715 C C . LEU A 1 98 ? 6.766 -3.650 -1.594 1.00 56.97 98 LEU A C 1
ATOM 717 O O . LEU A 1 98 ? 7.304 -2.633 -2.036 1.00 56.97 98 LEU A O 1
ATOM 721 N N . ALA A 1 99 ? 5.867 -4.359 -2.275 1.00 51.94 99 ALA A N 1
ATOM 722 C CA . ALA A 1 99 ? 5.388 -3.952 -3.583 1.00 51.94 99 ALA A CA 1
ATOM 723 C C . ALA A 1 99 ? 4.811 -2.532 -3.510 1.00 51.94 99 ALA A C 1
ATOM 725 O O . ALA A 1 99 ? 4.003 -2.219 -2.629 1.00 51.94 99 ALA A O 1
ATOM 726 N N . TYR A 1 100 ? 5.213 -1.681 -4.453 1.00 50.72 100 TYR A N 1
ATOM 727 C CA . TYR A 1 100 ? 4.527 -0.415 -4.643 1.00 50.72 100 TYR A CA 1
ATOM 728 C C . TYR A 1 100 ? 3.087 -0.697 -5.084 1.00 50.72 100 TYR A C 1
ATOM 730 O O . TYR A 1 100 ? 2.843 -1.644 -5.837 1.00 50.72 100 TYR A O 1
ATOM 738 N N . PRO A 1 101 ? 2.123 0.105 -4.616 1.00 46.75 101 PRO A N 1
ATOM 739 C CA . PRO A 1 101 ? 0.766 0.012 -5.098 1.00 46.75 101 PRO A CA 1
ATOM 740 C C . PRO A 1 101 ? 0.796 0.332 -6.592 1.00 46.75 101 PRO A C 1
ATOM 742 O O . PRO A 1 101 ? 1.434 1.309 -7.000 1.00 46.75 101 PRO A O 1
ATOM 745 N N . PRO A 1 102 ? 0.115 -0.474 -7.410 1.00 47.16 102 PRO A N 1
ATOM 746 C CA . PRO A 1 102 ? 0.062 -0.250 -8.838 1.00 47.16 102 PRO A CA 1
ATOM 747 C C . PRO A 1 102 ? -0.508 1.146 -9.104 1.00 47.16 102 PRO A C 1
ATOM 749 O O . PRO A 1 102 ? -1.516 1.557 -8.522 1.00 47.16 102 PRO A O 1
ATOM 752 N N . LEU A 1 103 ? 0.130 1.889 -10.010 1.00 43.84 103 LEU A N 1
ATOM 753 C CA . LEU A 1 103 ? -0.297 3.248 -10.367 1.00 43.84 103 LEU A CA 1
ATOM 754 C C . LEU A 1 103 ? -1.716 3.278 -10.965 1.00 43.84 103 LEU A C 1
ATOM 756 O O . LEU A 1 103 ? -2.363 4.330 -10.978 1.00 43.84 103 LEU A O 1
ATOM 760 N N . ARG A 1 104 ? -2.210 2.125 -11.438 1.00 43.78 104 ARG A N 1
ATOM 761 C CA . ARG A 1 104 ? -3.560 1.916 -11.963 1.00 43.78 104 ARG A CA 1
ATOM 762 C C . ARG A 1 104 ? -4.095 0.535 -11.578 1.00 43.78 104 ARG A C 1
ATOM 764 O O . ARG A 1 104 ? -3.343 -0.426 -11.491 1.00 43.78 104 ARG A O 1
ATOM 771 N N . SER A 1 105 ? -5.405 0.423 -11.376 1.00 46.06 105 SER A N 1
ATOM 772 C CA . SER A 1 105 ? -6.053 -0.830 -10.962 1.00 46.06 105 SER A CA 1
ATOM 773 C C . SER A 1 105 ? -6.003 -1.939 -12.019 1.00 46.06 105 SER A C 1
ATOM 775 O O . SER A 1 105 ? -6.042 -3.110 -11.660 1.00 46.06 105 SER A O 1
ATOM 777 N N . ASP A 1 106 ? -5.915 -1.580 -13.303 1.00 45.91 106 ASP A N 1
ATOM 778 C CA . ASP A 1 106 ? -5.761 -2.519 -14.422 1.00 45.91 106 ASP A CA 1
ATOM 779 C C . ASP A 1 106 ? -4.402 -3.232 -14.391 1.00 45.91 106 ASP A C 1
ATOM 781 O O . ASP A 1 106 ? -4.322 -4.389 -14.790 1.00 45.91 106 ASP A O 1
ATOM 785 N N . ALA A 1 107 ? -3.360 -2.615 -13.821 1.00 47.94 107 ALA A N 1
ATOM 786 C CA . ALA A 1 107 ? -2.051 -3.247 -13.678 1.00 47.94 107 ALA A CA 1
ATOM 787 C C . ALA A 1 107 ? -2.085 -4.526 -12.813 1.00 47.94 107 ALA A C 1
ATOM 789 O O . ALA A 1 107 ? -1.249 -5.402 -13.000 1.00 47.94 107 ALA A O 1
ATOM 790 N N . LEU A 1 108 ? -3.084 -4.713 -11.942 1.00 49.16 108 LEU A N 1
ATOM 791 C CA . LEU A 1 108 ? -3.248 -5.967 -11.183 1.00 49.16 108 LEU A CA 1
ATOM 792 C C . LEU A 1 108 ? -3.893 -7.103 -11.956 1.00 49.16 108 LEU A C 1
ATOM 794 O O . LEU A 1 108 ? -3.792 -8.258 -11.546 1.00 49.16 108 LEU A O 1
ATOM 798 N N . GLU A 1 109 ? -4.572 -6.781 -13.050 1.00 45.91 109 GLU A N 1
ATOM 799 C CA . GLU A 1 109 ? -5.044 -7.777 -14.007 1.00 45.91 109 GLU A CA 1
ATOM 800 C C . GLU A 1 109 ? -3.990 -8.042 -15.090 1.00 45.91 109 GLU A C 1
ATOM 802 O O . GLU A 1 109 ? -4.150 -8.938 -15.918 1.00 45.91 109 GLU A O 1
ATOM 807 N N . THR A 1 110 ? -2.883 -7.292 -15.063 1.00 52.78 110 THR A N 1
ATOM 808 C CA . THR A 1 110 ? -1.754 -7.456 -15.973 1.00 52.78 110 THR A CA 1
ATOM 809 C C . THR A 1 110 ? -0.622 -8.253 -15.317 1.00 52.78 110 THR A C 1
ATOM 811 O O . THR A 1 110 ? -0.487 -8.277 -14.095 1.00 52.78 110 THR A O 1
ATOM 814 N N . PRO A 1 111 ? 0.256 -8.887 -16.106 1.00 54.59 111 PRO A N 1
ATOM 815 C CA . PRO A 1 111 ? 1.433 -9.580 -15.580 1.00 54.59 111 PRO A CA 1
ATOM 816 C C . PRO A 1 111 ? 2.527 -8.652 -14.991 1.00 54.59 111 PRO A C 1
ATOM 818 O O . PRO A 1 111 ? 3.512 -9.168 -14.460 1.00 54.59 111 PRO A O 1
ATOM 821 N N . HIS A 1 112 ? 2.378 -7.320 -15.053 1.00 59.91 112 HIS A N 1
ATOM 822 C CA . HIS A 1 112 ? 3.341 -6.318 -14.560 1.00 59.91 112 HIS A CA 1
ATOM 823 C C . HIS A 1 112 ? 3.325 -6.222 -13.019 1.00 59.91 112 HIS A C 1
ATOM 825 O O . HIS A 1 112 ? 2.298 -5.885 -12.438 1.00 59.91 112 HIS A O 1
ATOM 831 N N . ARG A 1 113 ? 4.440 -6.544 -12.346 1.00 61.50 113 ARG A N 1
ATOM 832 C CA . ARG A 1 113 ? 4.588 -6.478 -10.875 1.00 61.50 113 ARG A CA 1
ATOM 833 C C . ARG A 1 113 ? 6.053 -6.563 -10.444 1.00 61.50 113 ARG A C 1
ATOM 835 O O . ARG A 1 113 ? 6.871 -7.094 -11.194 1.00 61.50 113 ARG A O 1
ATOM 842 N N . LEU A 1 114 ? 6.350 -6.156 -9.204 1.00 59.53 114 LEU A N 1
ATOM 843 C CA . LEU A 1 114 ? 7.666 -6.379 -8.596 1.00 59.53 114 LEU A CA 1
ATOM 844 C C . LEU A 1 114 ? 8.008 -7.879 -8.613 1.00 59.53 114 LEU A C 1
ATOM 846 O O . LEU A 1 114 ? 7.225 -8.701 -8.138 1.00 59.53 114 LEU A O 1
ATOM 850 N N . GLY A 1 115 ? 9.159 -8.236 -9.178 1.00 63.31 115 GLY A N 1
ATOM 851 C CA . GLY A 1 115 ? 9.583 -9.631 -9.340 1.00 63.31 115 GLY A CA 1
ATOM 852 C C . GLY A 1 115 ? 8.919 -10.371 -10.508 1.00 63.31 115 GLY A C 1
ATOM 853 O O . GLY A 1 115 ? 9.070 -11.590 -10.618 1.00 63.31 115 GLY A O 1
ATOM 854 N N . SER A 1 116 ? 8.207 -9.660 -11.391 1.00 75.31 116 SER A N 1
ATOM 855 C CA . SER A 1 116 ? 7.718 -10.204 -12.663 1.00 75.31 116 SER A CA 1
ATOM 856 C C . SER A 1 116 ? 8.858 -10.761 -13.526 1.00 75.31 116 SER A C 1
ATOM 858 O O . SER A 1 116 ? 10.040 -10.501 -13.281 1.00 75.31 116 SER A O 1
ATOM 860 N N . ARG A 1 117 ? 8.537 -11.527 -14.578 1.00 81.19 117 ARG A N 1
ATOM 861 C CA . ARG A 1 117 ? 9.580 -12.033 -15.481 1.00 81.19 117 ARG A CA 1
ATOM 862 C C . ARG A 1 117 ? 10.389 -10.887 -16.086 1.00 81.19 117 ARG A C 1
ATOM 864 O O . ARG A 1 117 ? 11.605 -11.010 -16.169 1.00 81.19 117 ARG A O 1
ATOM 871 N N . ALA A 1 118 ? 9.749 -9.779 -16.446 1.00 85.06 118 ALA A N 1
ATOM 872 C CA . ALA A 1 118 ? 10.438 -8.605 -16.964 1.00 85.06 118 ALA A CA 1
ATOM 873 C C . ALA A 1 118 ? 11.392 -7.973 -15.926 1.00 85.06 118 ALA A C 1
ATOM 875 O O . ALA A 1 118 ? 12.546 -7.712 -16.266 1.00 85.06 118 ALA A O 1
ATOM 876 N N . ASP A 1 119 ? 10.986 -7.849 -14.655 1.00 82.00 119 ASP A N 1
ATOM 877 C CA . ASP A 1 119 ? 11.875 -7.412 -13.563 1.00 82.00 119 ASP A CA 1
ATOM 878 C C . ASP A 1 119 ? 13.091 -8.326 -13.420 1.00 82.00 119 ASP A C 1
ATOM 880 O O . ASP A 1 119 ? 14.226 -7.865 -13.310 1.00 82.00 119 ASP A O 1
ATOM 884 N N . LEU A 1 120 ? 12.859 -9.642 -13.424 1.00 84.44 120 LEU A N 1
ATOM 885 C CA . LEU A 1 120 ? 13.923 -10.628 -13.283 1.00 84.44 120 LEU A CA 1
ATOM 886 C C . LEU A 1 120 ? 14.887 -10.590 -14.465 1.00 84.44 120 LEU A C 1
ATOM 888 O O . LEU A 1 120 ? 16.077 -10.805 -14.263 1.00 84.44 120 LEU A O 1
ATOM 892 N N . LEU A 1 121 ? 14.402 -10.338 -15.680 1.00 88.75 121 LEU A N 1
ATOM 893 C CA . LEU A 1 121 ? 15.255 -10.202 -16.857 1.00 88.75 121 LEU A CA 1
ATOM 894 C C . LEU A 1 121 ? 16.138 -8.953 -16.760 1.00 88.75 121 LEU A C 1
ATOM 896 O O . LEU A 1 121 ? 17.339 -9.054 -17.001 1.00 88.75 121 LEU A O 1
ATOM 900 N N . VAL A 1 122 ? 15.584 -7.815 -16.329 1.00 89.19 122 VAL A N 1
ATOM 901 C CA . VAL A 1 122 ? 16.364 -6.581 -16.130 1.00 89.19 122 VAL A CA 1
ATOM 902 C C . VAL A 1 122 ? 17.355 -6.712 -14.976 1.00 89.19 122 VAL A C 1
ATOM 904 O O . VAL A 1 122 ? 18.508 -6.329 -15.127 1.00 89.19 122 VAL A O 1
ATOM 907 N N . ALA A 1 123 ? 16.964 -7.296 -13.843 1.00 83.44 123 ALA A N 1
ATOM 908 C CA . ALA A 1 123 ? 17.834 -7.438 -12.670 1.00 83.44 123 ALA A CA 1
ATOM 909 C C . ALA A 1 123 ? 18.976 -8.464 -12.854 1.00 83.44 123 ALA A C 1
ATOM 911 O O . ALA A 1 123 ? 19.895 -8.540 -12.030 1.00 83.44 123 ALA A O 1
ATOM 912 N N . ARG A 1 124 ? 18.908 -9.289 -13.905 1.00 84.56 124 ARG A N 1
ATOM 913 C CA . ARG A 1 124 ? 19.916 -10.299 -14.258 1.00 84.56 124 ARG A CA 1
ATOM 914 C C . ARG A 1 124 ? 20.956 -9.728 -15.224 1.00 84.56 124 ARG A C 1
ATOM 916 O O . ARG A 1 124 ? 21.135 -8.521 -15.341 1.00 84.56 124 ARG A O 1
ATOM 923 N N . GLU A 1 125 ? 21.702 -10.626 -15.860 1.00 90.62 125 GLU A N 1
ATOM 924 C CA . GLU A 1 125 ? 22.846 -10.353 -16.733 1.00 90.62 125 GLU A CA 1
ATOM 925 C C . GLU A 1 125 ? 22.601 -9.232 -17.750 1.00 90.62 125 GLU A C 1
ATOM 927 O O . GLU A 1 125 ? 23.485 -8.410 -17.959 1.00 90.62 125 GLU A O 1
ATOM 932 N N . PHE A 1 126 ? 21.386 -9.122 -18.296 1.00 94.25 126 PHE A N 1
ATOM 933 C CA . PHE A 1 126 ? 21.030 -8.047 -19.220 1.00 94.25 126 PHE A CA 1
ATOM 934 C C . PHE A 1 126 ? 21.216 -6.641 -18.624 1.00 94.25 126 PHE A C 1
ATOM 936 O O . PHE A 1 126 ? 21.902 -5.816 -19.224 1.00 94.25 126 PHE A O 1
ATOM 943 N N . GLY A 1 127 ? 20.677 -6.357 -17.432 1.00 89.50 127 GLY A N 1
ATOM 944 C CA . GLY A 1 127 ? 20.862 -5.047 -16.795 1.00 89.50 127 GLY A CA 1
ATOM 945 C C . GLY A 1 127 ? 22.310 -4.778 -16.392 1.00 89.50 127 GLY A C 1
ATOM 946 O O . GLY A 1 127 ? 22.780 -3.643 -16.500 1.00 89.50 127 GLY A O 1
ATOM 947 N N . TRP A 1 128 ? 23.041 -5.817 -15.977 1.00 86.94 128 TRP A N 1
ATOM 948 C CA . TRP A 1 128 ? 24.472 -5.700 -15.680 1.00 86.94 128 TRP A CA 1
ATOM 949 C C . TRP A 1 128 ? 25.278 -5.308 -16.920 1.00 86.94 128 TRP A C 1
ATOM 951 O O . TRP A 1 128 ? 26.102 -4.395 -16.844 1.00 86.94 128 TRP A O 1
ATOM 961 N N . GLU A 1 129 ? 25.014 -5.944 -18.059 1.00 93.25 129 GLU A N 1
ATOM 962 C CA . GLU A 1 129 ? 25.740 -5.676 -19.298 1.00 93.25 129 GLU A CA 1
ATOM 963 C C . GLU A 1 129 ? 25.361 -4.314 -19.899 1.00 93.25 129 GLU A C 1
ATOM 965 O O . GLU A 1 129 ? 26.246 -3.580 -20.339 1.00 93.25 129 GLU A O 1
ATOM 970 N N . LEU A 1 130 ? 24.087 -3.899 -19.814 1.00 92.94 130 LEU A N 1
ATOM 971 C CA . LEU A 1 130 ? 23.659 -2.539 -20.185 1.00 92.94 130 LEU A CA 1
ATOM 972 C C . LEU A 1 130 ? 24.483 -1.472 -19.458 1.00 92.94 130 LEU A C 1
ATOM 974 O O . LEU A 1 130 ? 24.979 -0.517 -20.060 1.00 92.94 130 LEU A O 1
ATOM 978 N N . VAL A 1 131 ? 24.649 -1.645 -18.147 1.00 89.88 131 VAL A N 1
ATOM 979 C CA . VAL A 1 131 ? 25.414 -0.726 -17.302 1.00 89.88 131 VAL A CA 1
ATOM 980 C C . VAL A 1 131 ? 26.890 -0.742 -17.673 1.00 89.88 131 VAL A C 1
ATOM 982 O O . VAL A 1 131 ? 27.497 0.322 -17.801 1.00 89.88 131 VAL A O 1
ATOM 985 N N . ALA A 1 132 ? 27.462 -1.931 -17.864 1.00 90.00 132 ALA A N 1
ATOM 986 C CA . ALA A 1 132 ? 28.866 -2.088 -18.210 1.00 90.00 132 ALA A CA 1
ATOM 987 C C . ALA A 1 132 ? 29.196 -1.413 -19.550 1.00 90.00 132 ALA A C 1
ATOM 989 O O . ALA A 1 132 ? 30.140 -0.623 -19.626 1.00 90.00 132 ALA A O 1
ATOM 990 N N . ARG A 1 133 ? 28.391 -1.658 -20.593 1.00 91.69 133 ARG A N 1
ATOM 991 C CA . ARG A 1 133 ? 28.583 -1.054 -21.920 1.00 91.69 133 ARG A CA 1
ATOM 992 C C . ARG A 1 133 ? 28.435 0.449 -21.903 1.00 91.69 133 ARG A C 1
ATOM 994 O O . ARG A 1 133 ? 29.269 1.159 -22.460 1.00 91.69 133 ARG A O 1
ATOM 1001 N N . ARG A 1 134 ? 27.433 0.945 -21.189 1.00 89.69 134 ARG A N 1
ATOM 1002 C CA . ARG A 1 134 ? 27.225 2.377 -21.030 1.00 89.69 134 ARG A CA 1
ATOM 1003 C C . ARG A 1 134 ? 28.408 3.063 -20.345 1.00 89.69 134 ARG A C 1
ATOM 1005 O O . ARG A 1 134 ? 28.828 4.137 -20.778 1.00 89.69 134 ARG A O 1
ATOM 1012 N N . ASP A 1 135 ? 28.935 2.472 -19.275 1.00 87.12 135 ASP A N 1
ATOM 1013 C CA . ASP A 1 135 ? 30.086 3.026 -18.556 1.00 87.12 135 ASP A CA 1
ATOM 1014 C C . ASP A 1 135 ? 31.334 3.057 -19.458 1.00 87.12 135 ASP A C 1
ATOM 1016 O O . ASP A 1 135 ? 32.055 4.058 -19.474 1.00 87.12 135 ASP A O 1
ATOM 1020 N N . ILE A 1 136 ? 31.555 2.010 -20.263 1.00 86.38 136 ILE A N 1
ATOM 1021 C CA . ILE A 1 136 ? 32.630 1.963 -21.270 1.00 86.38 136 ILE A CA 1
ATOM 1022 C C . ILE A 1 136 ? 32.418 3.034 -22.355 1.00 86.38 136 ILE A C 1
ATOM 1024 O O . ILE A 1 136 ? 33.372 3.695 -22.763 1.00 86.38 136 ILE A O 1
ATOM 1028 N N . GLY A 1 137 ? 31.172 3.239 -22.786 1.00 82.62 137 GLY A N 1
ATOM 1029 C CA . GLY A 1 137 ? 30.760 4.207 -23.806 1.00 82.62 137 GLY A CA 1
ATOM 1030 C C . GLY A 1 137 ? 30.714 5.668 -23.346 1.00 82.62 137 GLY A C 1
ATOM 1031 O O . GLY A 1 137 ? 30.237 6.528 -24.083 1.00 82.62 137 GLY A O 1
ATOM 1032 N N . GLY A 1 138 ? 31.190 5.985 -22.137 1.00 82.06 138 GLY A N 1
ATOM 1033 C CA . GLY A 1 138 ? 31.225 7.361 -21.634 1.00 82.06 138 GLY A CA 1
ATOM 1034 C C . GLY A 1 138 ? 29.870 7.892 -21.151 1.00 82.06 138 GLY A C 1
ATOM 1035 O O . GLY A 1 138 ? 29.655 9.102 -21.139 1.00 82.06 138 GLY A O 1
ATOM 1036 N N . GLY A 1 139 ? 28.959 7.009 -20.731 1.00 81.19 139 GLY A N 1
ATOM 1037 C CA . GLY A 1 139 ? 27.700 7.378 -20.076 1.00 81.19 139 GLY A CA 1
ATOM 1038 C C . GLY A 1 139 ? 26.479 7.473 -20.995 1.00 81.19 139 GLY A C 1
ATOM 1039 O O . GLY A 1 139 ? 25.387 7.767 -20.500 1.00 81.19 139 GLY A O 1
ATOM 1040 N N . ARG A 1 140 ? 26.630 7.177 -22.290 1.00 83.25 140 ARG A N 1
ATOM 1041 C CA . ARG A 1 140 ? 25.531 6.944 -23.244 1.00 83.25 140 ARG A CA 1
ATOM 1042 C C . ARG A 1 140 ? 25.645 5.527 -23.803 1.00 83.25 140 ARG A C 1
ATOM 1044 O O . ARG A 1 140 ? 26.741 4.976 -23.845 1.00 83.25 140 ARG A O 1
ATOM 1051 N N . LEU A 1 141 ? 24.522 4.958 -24.224 1.00 88.69 141 LEU A N 1
ATOM 1052 C CA . LEU A 1 141 ? 24.470 3.650 -24.869 1.00 88.69 141 LEU A CA 1
ATOM 1053 C C . LEU A 1 141 ? 23.708 3.793 -26.198 1.00 88.69 141 LEU A C 1
ATOM 1055 O O . LEU A 1 141 ? 22.589 4.306 -26.163 1.00 88.69 141 LEU A O 1
ATOM 1059 N N . PRO A 1 142 ? 24.295 3.420 -27.350 1.00 92.75 142 PRO A N 1
ATOM 1060 C CA . PRO A 1 142 ? 23.600 3.469 -28.635 1.00 92.75 142 PRO A CA 1
ATOM 1061 C C . PRO A 1 142 ? 22.388 2.536 -28.663 1.00 92.75 142 PRO A C 1
ATOM 1063 O O . PRO A 1 142 ? 22.425 1.447 -28.086 1.00 92.75 142 PRO A O 1
ATOM 1066 N N . ILE A 1 143 ? 21.348 2.920 -29.402 1.00 93.69 143 ILE A N 1
ATOM 1067 C CA . ILE A 1 143 ? 20.113 2.132 -29.545 1.00 93.69 143 ILE A CA 1
ATOM 1068 C C . ILE A 1 143 ? 20.403 0.739 -30.111 1.00 93.69 143 ILE A C 1
ATOM 1070 O O . ILE A 1 143 ? 19.914 -0.264 -29.588 1.00 93.69 143 ILE A O 1
ATOM 1074 N N . ASP A 1 144 ? 21.265 0.657 -31.125 1.00 94.12 144 ASP A N 1
ATOM 1075 C CA . ASP A 1 144 ? 21.679 -0.618 -31.719 1.00 94.12 144 ASP A CA 1
ATOM 1076 C C . ASP A 1 144 ? 22.343 -1.545 -30.691 1.00 94.12 144 ASP A C 1
ATOM 1078 O O . ASP A 1 144 ? 22.161 -2.761 -30.738 1.00 94.12 144 ASP A O 1
ATOM 1082 N N . GLU A 1 145 ? 23.083 -0.986 -29.728 1.00 94.50 145 GLU A N 1
ATOM 1083 C CA . GLU A 1 145 ? 23.727 -1.769 -28.673 1.00 94.50 145 GLU A CA 1
ATOM 1084 C C . GLU A 1 145 ? 22.704 -2.265 -27.643 1.00 94.50 145 GLU A C 1
ATOM 1086 O O . GLU A 1 145 ? 22.787 -3.420 -27.227 1.00 94.50 145 GLU A O 1
ATOM 1091 N N . ILE A 1 146 ? 21.684 -1.463 -27.305 1.00 93.88 146 ILE A N 1
ATOM 1092 C CA . ILE A 1 146 ? 20.548 -1.904 -26.471 1.00 93.88 146 ILE A CA 1
ATOM 1093 C C . ILE A 1 146 ? 19.854 -3.107 -27.124 1.00 93.88 146 ILE A C 1
ATOM 1095 O O . ILE A 1 146 ? 19.644 -4.136 -26.476 1.00 93.88 146 ILE A O 1
ATOM 1099 N N . HIS A 1 147 ? 19.534 -3.006 -28.416 1.00 94.31 147 HIS A N 1
ATOM 1100 C CA . HIS A 1 147 ? 18.877 -4.087 -29.150 1.00 94.31 147 HIS A CA 1
ATOM 1101 C C . HIS A 1 147 ? 19.771 -5.319 -29.327 1.00 94.31 147 HIS A C 1
ATOM 1103 O O . HIS A 1 147 ? 19.274 -6.438 -29.196 1.00 94.31 147 HIS A O 1
ATOM 1109 N N . SER A 1 148 ? 21.071 -5.141 -29.582 1.00 94.50 148 SER A N 1
ATOM 1110 C CA . SER A 1 148 ? 22.020 -6.257 -29.687 1.00 94.50 148 SER A CA 1
ATOM 1111 C C . SER A 1 148 ? 22.123 -7.018 -28.368 1.00 94.50 148 SER A C 1
ATOM 1113 O O . SER A 1 148 ? 22.002 -8.239 -28.359 1.00 94.50 148 SER A O 1
ATOM 1115 N N . LEU A 1 149 ? 22.269 -6.310 -27.245 1.00 94.75 149 LEU A N 1
ATOM 1116 C CA . LEU A 1 149 ? 22.312 -6.931 -25.920 1.00 94.75 149 LEU A CA 1
ATOM 1117 C C . LEU A 1 149 ? 21.015 -7.664 -25.589 1.00 94.75 149 LEU A C 1
ATOM 1119 O O . LEU A 1 149 ? 21.049 -8.750 -25.013 1.00 94.75 149 LEU A O 1
ATOM 1123 N N . ALA A 1 150 ? 19.870 -7.092 -25.965 1.00 94.31 150 ALA A N 1
ATOM 1124 C CA . ALA A 1 150 ? 18.585 -7.746 -25.778 1.00 94.31 150 ALA A CA 1
ATOM 1125 C C . ALA A 1 150 ? 18.490 -9.035 -26.608 1.00 94.31 150 ALA A C 1
ATOM 1127 O O . ALA A 1 150 ? 18.088 -10.072 -26.086 1.00 94.31 150 ALA A O 1
ATOM 1128 N N . ALA A 1 151 ? 18.908 -9.000 -27.875 1.00 93.31 151 ALA A N 1
ATOM 1129 C CA . ALA A 1 151 ? 18.917 -10.180 -28.732 1.00 93.31 151 ALA A CA 1
ATOM 1130 C C . ALA A 1 151 ? 19.834 -11.286 -28.183 1.00 93.31 151 ALA A C 1
ATOM 1132 O O . ALA A 1 151 ? 19.432 -12.451 -28.160 1.00 93.31 151 ALA A O 1
ATOM 1133 N N . ASP A 1 152 ? 21.023 -10.918 -27.700 1.00 94.75 152 ASP A N 1
ATOM 1134 C CA . ASP A 1 152 ? 22.034 -11.862 -27.218 1.00 94.75 152 ASP A CA 1
ATOM 1135 C C . ASP A 1 152 ? 21.671 -12.484 -25.862 1.00 94.75 152 ASP A C 1
ATOM 1137 O O . ASP A 1 152 ? 21.851 -13.686 -25.662 1.00 94.75 152 ASP A O 1
ATOM 1141 N N . LEU A 1 153 ? 21.159 -11.679 -24.923 1.00 93.38 153 LEU A N 1
ATOM 1142 C CA . LEU A 1 153 ? 20.962 -12.094 -23.528 1.00 93.38 153 LEU A CA 1
ATOM 1143 C C . LEU A 1 153 ? 19.518 -12.479 -23.194 1.00 93.38 153 LEU A C 1
ATOM 1145 O O . LEU A 1 153 ? 19.294 -13.237 -22.251 1.00 93.38 153 LEU A O 1
ATOM 1149 N N . LEU A 1 154 ? 18.535 -11.963 -23.937 1.00 92.31 154 LEU A N 1
ATOM 1150 C CA . LEU A 1 154 ? 17.113 -12.235 -23.699 1.00 92.31 154 LEU A CA 1
ATOM 1151 C C . LEU A 1 154 ? 16.517 -13.181 -24.752 1.00 92.31 154 LEU A C 1
ATOM 1153 O O . LEU A 1 154 ? 15.565 -13.904 -24.460 1.00 92.31 154 LEU A O 1
ATOM 1157 N N . GLY A 1 155 ? 17.062 -13.207 -25.972 1.00 87.69 155 GLY A N 1
ATOM 1158 C CA . GLY A 1 155 ? 16.569 -14.062 -27.052 1.00 87.69 155 GLY A CA 1
ATOM 1159 C C . GLY A 1 155 ? 15.085 -13.829 -27.368 1.00 87.69 155 GLY A C 1
ATOM 1160 O O . GLY A 1 155 ? 14.630 -12.696 -27.475 1.00 87.69 155 GLY A O 1
ATOM 1161 N N . LEU A 1 156 ? 14.313 -14.912 -27.520 1.00 84.44 156 LEU A N 1
ATOM 1162 C CA . LEU A 1 156 ? 12.863 -14.847 -27.778 1.00 84.44 156 LEU A CA 1
ATOM 1163 C C . LEU A 1 156 ? 12.021 -14.620 -26.509 1.00 84.44 156 LEU A C 1
ATOM 1165 O O . LEU A 1 156 ? 10.798 -14.524 -26.599 1.00 84.44 156 LEU A O 1
ATOM 1169 N N . ASP A 1 157 ? 12.648 -14.561 -25.331 1.00 78.94 157 ASP A N 1
ATOM 1170 C CA . ASP A 1 157 ? 11.939 -14.433 -24.057 1.00 78.94 157 ASP A CA 1
ATOM 1171 C C . ASP A 1 157 ? 11.538 -12.992 -23.729 1.00 78.94 157 ASP A C 1
ATOM 1173 O O . ASP A 1 157 ? 10.764 -12.790 -22.789 1.00 78.94 157 ASP A O 1
ATOM 1177 N N . ALA A 1 158 ? 12.043 -12.000 -24.467 1.00 90.06 158 ALA A N 1
ATOM 1178 C CA . ALA A 1 158 ? 11.635 -10.610 -24.328 1.00 90.06 158 ALA A CA 1
ATOM 1179 C C . ALA A 1 158 ? 11.876 -9.781 -25.595 1.00 90.06 158 ALA A C 1
ATOM 1181 O O . ALA A 1 158 ? 12.639 -10.149 -26.482 1.00 90.06 158 ALA A O 1
ATOM 1182 N N . THR A 1 159 ? 11.232 -8.621 -25.650 1.00 91.88 159 THR A N 1
ATOM 1183 C CA . THR A 1 159 ? 11.369 -7.617 -26.706 1.00 91.88 159 THR A CA 1
ATOM 1184 C C . THR A 1 159 ? 11.601 -6.242 -26.097 1.00 91.88 159 THR A C 1
ATOM 1186 O O . THR A 1 159 ? 11.041 -5.939 -25.043 1.00 91.88 159 THR A O 1
ATOM 1189 N N . ILE A 1 160 ? 12.359 -5.397 -26.793 1.00 94.19 160 ILE A N 1
ATOM 1190 C CA . ILE A 1 160 ? 12.526 -3.978 -26.461 1.00 94.19 160 ILE A CA 1
ATOM 1191 C C . ILE A 1 160 ? 11.578 -3.138 -27.323 1.00 94.19 160 ILE A C 1
ATOM 1193 O O . ILE A 1 160 ? 11.445 -3.394 -28.520 1.00 94.19 160 ILE A O 1
ATOM 1197 N N . ALA A 1 161 ? 10.923 -2.156 -26.714 1.00 91.25 161 ALA A N 1
ATOM 1198 C CA . ALA A 1 161 ? 10.025 -1.197 -27.350 1.00 91.25 161 ALA A CA 1
ATOM 1199 C C . ALA A 1 161 ? 10.222 0.202 -26.744 1.00 91.25 161 ALA A C 1
ATOM 1201 O O . ALA A 1 161 ? 10.961 0.351 -25.777 1.00 91.25 161 ALA A O 1
ATOM 1202 N N . ASP A 1 162 ? 9.536 1.205 -27.295 1.00 88.44 162 ASP A N 1
ATOM 1203 C CA . ASP A 1 162 ? 9.513 2.585 -26.784 1.00 88.44 162 ASP A CA 1
ATOM 1204 C C . ASP A 1 162 ? 10.895 3.253 -26.673 1.00 88.44 162 ASP A C 1
ATOM 1206 O O . ASP A 1 162 ? 11.106 4.053 -25.779 1.00 88.44 162 ASP A O 1
ATOM 1210 N N . VAL A 1 163 ? 11.824 2.916 -27.574 1.00 90.81 163 VAL A N 1
ATOM 1211 C CA . VAL A 1 163 ? 13.117 3.607 -27.707 1.00 90.81 163 VAL A CA 1
ATOM 1212 C C . VAL A 1 163 ? 12.936 4.786 -28.666 1.00 90.81 163 VAL A C 1
ATOM 1214 O O . VAL A 1 163 ? 12.474 4.581 -29.796 1.00 90.81 163 VAL A O 1
ATOM 1217 N N . GLU A 1 164 ? 13.281 6.006 -28.256 1.00 88.94 164 GLU A N 1
ATOM 1218 C CA . GLU A 1 164 ? 13.014 7.219 -29.035 1.00 88.94 164 GLU A CA 1
ATOM 1219 C C . GLU A 1 164 ? 14.298 7.854 -29.589 1.00 88.94 164 GLU A C 1
ATOM 1221 O O . GLU A 1 164 ? 15.128 8.334 -28.836 1.00 88.94 164 GLU A O 1
ATOM 1226 N N . ASP A 1 165 ? 14.426 7.961 -30.916 1.00 92.31 165 ASP A N 1
ATOM 1227 C CA . ASP A 1 165 ? 15.481 8.752 -31.578 1.00 92.31 165 ASP A CA 1
ATOM 1228 C C . ASP A 1 165 ? 14.856 9.786 -32.520 1.00 92.31 165 ASP A C 1
ATOM 1230 O O . ASP A 1 165 ? 14.707 9.584 -33.729 1.00 92.31 165 ASP A O 1
ATOM 1234 N N . ARG A 1 166 ? 14.402 10.903 -31.952 1.00 91.81 166 ARG A N 1
ATOM 1235 C CA . ARG A 1 166 ? 13.770 11.994 -32.707 1.00 91.81 166 ARG A CA 1
ATOM 1236 C C . ARG A 1 166 ? 14.807 12.848 -33.427 1.00 91.81 166 ARG A C 1
ATOM 1238 O O . ARG A 1 166 ? 14.459 13.530 -34.393 1.00 91.81 166 ARG A O 1
ATOM 1245 N N . ASN A 1 167 ? 16.041 12.871 -32.928 1.00 91.75 167 ASN A N 1
ATOM 1246 C CA . ASN A 1 167 ? 17.103 13.733 -33.435 1.00 91.75 167 ASN A CA 1
ATOM 1247 C C . ASN A 1 167 ? 17.993 13.036 -34.498 1.00 91.75 167 ASN A C 1
ATOM 1249 O O . ASN A 1 167 ? 18.654 13.727 -35.279 1.00 91.75 167 ASN A O 1
ATOM 1253 N N . GLY A 1 168 ? 17.937 11.704 -34.590 1.00 91.94 168 GLY A N 1
ATOM 1254 C CA . GLY A 1 168 ? 18.641 10.864 -35.558 1.00 91.94 168 GLY A CA 1
ATOM 1255 C C . GLY A 1 168 ? 20.105 10.575 -35.214 1.00 91.94 168 GLY A C 1
ATOM 1256 O O . GLY A 1 168 ? 20.869 10.234 -36.122 1.00 91.94 168 GLY A O 1
ATOM 1257 N N . ASP A 1 169 ? 20.538 10.770 -33.964 1.00 92.31 169 ASP A N 1
ATOM 1258 C CA . ASP A 1 169 ? 21.923 10.546 -33.531 1.00 92.31 169 ASP A CA 1
ATOM 1259 C C . ASP A 1 169 ? 22.212 9.090 -33.133 1.00 92.31 169 ASP A C 1
ATOM 1261 O O . ASP A 1 169 ? 23.363 8.767 -32.822 1.00 92.31 169 ASP A O 1
ATOM 1265 N N . GLY A 1 170 ? 21.213 8.202 -33.205 1.00 92.00 170 GLY A N 1
ATOM 1266 C CA . GLY A 1 170 ? 21.336 6.783 -32.876 1.00 92.00 170 GLY A CA 1
ATOM 1267 C C . GLY A 1 170 ? 21.337 6.499 -31.374 1.00 92.00 170 GLY A C 1
ATOM 1268 O O . GLY A 1 170 ? 21.693 5.391 -30.955 1.00 92.00 170 GLY A O 1
ATOM 1269 N N . PHE A 1 171 ? 20.967 7.484 -30.556 1.00 90.94 171 PHE A N 1
ATOM 1270 C CA . PHE A 1 171 ? 20.820 7.344 -29.116 1.00 90.94 171 PHE A CA 1
ATOM 1271 C C . PHE A 1 171 ? 19.384 7.609 -28.693 1.00 90.94 171 PHE A C 1
ATOM 1273 O O . PHE A 1 171 ? 18.652 8.370 -29.313 1.00 90.94 171 PHE A O 1
ATOM 1280 N N . ASP A 1 172 ? 19.023 6.986 -27.583 1.00 88.44 172 ASP A N 1
ATOM 1281 C CA . ASP A 1 172 ? 17.721 7.161 -26.969 1.00 88.44 172 ASP A CA 1
ATOM 1282 C C . ASP A 1 172 ? 17.608 8.555 -26.322 1.00 88.44 172 ASP A C 1
ATOM 1284 O O . ASP A 1 172 ? 18.444 8.942 -25.495 1.00 88.44 172 ASP A O 1
ATOM 1288 N N . ASP A 1 173 ? 16.609 9.328 -26.743 1.00 84.44 173 ASP A N 1
ATOM 1289 C CA . ASP A 1 173 ? 16.437 10.754 -26.452 1.00 84.44 173 ASP A CA 1
ATOM 1290 C C . ASP A 1 173 ? 15.982 11.014 -25.017 1.00 84.44 173 ASP A C 1
ATOM 1292 O O . ASP A 1 173 ? 16.403 11.993 -24.392 1.00 84.44 173 ASP A O 1
ATOM 1296 N N . ASP A 1 174 ? 15.078 10.184 -24.502 1.00 85.69 174 ASP A N 1
ATOM 1297 C CA . ASP A 1 174 ? 14.605 10.263 -23.118 1.00 85.69 174 ASP A CA 1
ATOM 1298 C C . ASP A 1 174 ? 15.354 9.294 -22.190 1.00 85.69 174 ASP A C 1
ATOM 1300 O O . ASP A 1 174 ? 15.206 9.365 -20.966 1.00 85.69 174 ASP A O 1
ATOM 1304 N N . GLY A 1 175 ? 16.226 8.460 -22.769 1.00 88.00 175 GLY A N 1
ATOM 1305 C CA . GLY A 1 175 ? 17.013 7.462 -22.064 1.00 88.00 175 GLY A CA 1
ATOM 1306 C C . GLY A 1 175 ? 16.142 6.394 -21.414 1.00 88.00 175 GLY A C 1
ATOM 1307 O O . GLY A 1 175 ? 16.566 5.823 -20.407 1.00 88.00 175 GLY A O 1
ATOM 1308 N N . SER A 1 176 ? 14.933 6.166 -21.921 1.00 91.12 176 SER A N 1
ATOM 1309 C CA . SER A 1 176 ? 14.008 5.178 -21.412 1.00 91.12 176 SER A CA 1
ATOM 1310 C C . SER A 1 176 ? 13.464 4.261 -22.500 1.00 91.12 176 SER A C 1
ATOM 1312 O O . SER A 1 176 ? 13.162 4.671 -23.605 1.00 91.12 176 SER A O 1
ATOM 1314 N N . PHE A 1 177 ? 13.270 2.991 -22.152 1.00 93.31 177 PHE A N 1
ATOM 1315 C CA . PHE A 1 177 ? 12.679 2.012 -23.058 1.00 93.31 177 PHE A CA 1
ATOM 1316 C C . PHE A 1 177 ? 11.884 0.954 -22.303 1.00 93.31 177 PHE A C 1
ATOM 1318 O O . PHE A 1 177 ? 12.149 0.636 -21.143 1.00 93.31 177 PHE A O 1
ATOM 1325 N N . THR A 1 178 ? 10.922 0.346 -22.982 1.00 92.25 178 THR A N 1
ATOM 1326 C CA . THR A 1 178 ? 10.142 -0.766 -22.447 1.00 92.25 178 THR A CA 1
ATOM 1327 C C . THR A 1 178 ? 10.837 -2.090 -22.735 1.00 92.25 178 THR A C 1
ATOM 1329 O O . THR A 1 178 ? 11.017 -2.456 -23.895 1.00 92.25 178 THR A O 1
ATOM 1332 N N . LEU A 1 179 ? 11.131 -2.877 -21.698 1.00 93.19 179 LEU A N 1
ATOM 1333 C CA . LEU A 1 179 ? 11.405 -4.309 -21.851 1.00 93.19 179 LEU A CA 1
ATOM 1334 C C . LEU A 1 179 ? 10.113 -5.077 -21.610 1.00 93.19 179 LEU A C 1
ATOM 1336 O O . LEU A 1 179 ? 9.541 -4.957 -20.534 1.00 93.19 179 LEU A O 1
ATOM 1340 N N . ARG A 1 180 ? 9.674 -5.895 -22.569 1.00 89.88 180 ARG A N 1
ATOM 1341 C CA . ARG A 1 180 ? 8.485 -6.754 -22.461 1.00 89.88 180 ARG A CA 1
ATOM 1342 C C . ARG A 1 180 ? 8.882 -8.223 -22.526 1.00 89.88 180 ARG A C 1
ATOM 1344 O O . ARG A 1 180 ? 9.434 -8.651 -23.528 1.00 89.88 180 ARG A O 1
ATOM 1351 N N . ALA A 1 181 ? 8.583 -8.991 -21.488 1.00 87.31 181 ALA A N 1
ATOM 1352 C CA . ALA A 1 181 ? 8.834 -10.424 -21.418 1.00 87.31 181 ALA A CA 1
ATOM 1353 C C . ALA A 1 181 ? 7.730 -11.252 -22.105 1.00 87.31 181 ALA A C 1
ATOM 1355 O O . ALA A 1 181 ? 6.603 -10.795 -22.308 1.00 87.31 181 ALA A O 1
ATOM 1356 N N . GLY A 1 182 ? 8.042 -12.508 -22.426 1.00 78.75 182 GLY A N 1
ATOM 1357 C CA . GLY A 1 182 ? 7.158 -13.431 -23.145 1.00 78.75 182 GLY A CA 1
ATOM 1358 C C . GLY A 1 182 ? 5.907 -13.876 -22.378 1.00 78.75 182 GLY A C 1
ATOM 1359 O O . GLY A 1 182 ? 4.982 -14.404 -22.986 1.00 78.75 182 GLY A O 1
ATOM 1360 N N . ASP A 1 183 ? 5.841 -13.644 -21.064 1.00 74.62 183 ASP A N 1
ATOM 1361 C CA . ASP A 1 183 ? 4.623 -13.830 -20.256 1.00 74.62 183 ASP A CA 1
ATOM 1362 C C . ASP A 1 183 ? 3.694 -12.600 -20.287 1.00 74.62 183 ASP A C 1
ATOM 1364 O O . ASP A 1 183 ? 2.679 -12.562 -19.593 1.00 74.62 183 ASP A O 1
ATOM 1368 N N . GLY A 1 184 ? 4.045 -11.587 -21.085 1.00 75.62 184 GLY A N 1
ATOM 1369 C CA . GLY A 1 184 ? 3.322 -10.331 -21.222 1.00 75.62 184 GLY A CA 1
ATOM 1370 C C . GLY A 1 184 ? 3.738 -9.260 -20.216 1.00 75.62 184 GLY A C 1
ATOM 1371 O O . GLY A 1 184 ? 3.364 -8.103 -20.425 1.00 75.62 184 GLY A O 1
ATOM 1372 N N . SER A 1 185 ? 4.509 -9.602 -19.168 1.00 78.56 185 SER A N 1
ATOM 1373 C CA . SER A 1 185 ? 5.054 -8.609 -18.234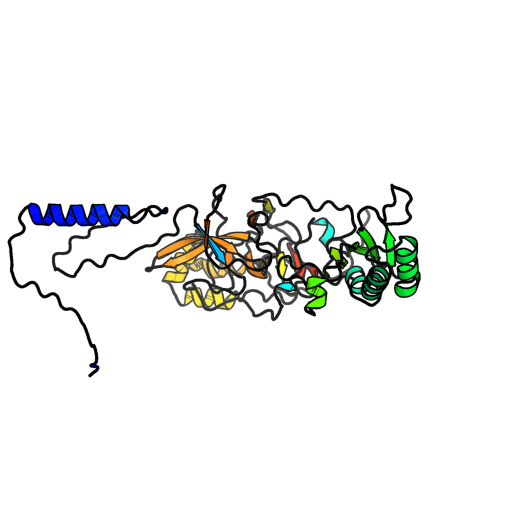 1.00 78.56 185 SER A CA 1
ATOM 1374 C C . SER A 1 185 ? 6.017 -7.670 -18.957 1.00 78.56 185 SER A C 1
ATOM 1376 O O . SER A 1 185 ? 6.500 -7.950 -20.049 1.00 78.56 185 SER A O 1
ATOM 1378 N N . ALA A 1 186 ? 6.250 -6.502 -18.387 1.00 84.81 186 ALA A N 1
ATOM 1379 C CA . ALA A 1 186 ? 7.033 -5.430 -18.975 1.00 84.81 186 ALA A CA 1
ATOM 1380 C C . ALA A 1 186 ? 7.376 -4.402 -17.909 1.00 84.81 186 ALA A C 1
ATOM 1382 O O . ALA A 1 186 ? 6.563 -4.180 -17.008 1.00 84.81 186 ALA A O 1
ATOM 1383 N N . VAL A 1 187 ? 8.537 -3.780 -18.061 1.00 85.94 187 VAL A N 1
ATOM 1384 C CA . VAL A 1 187 ? 9.033 -2.716 -17.189 1.00 85.94 187 VAL A CA 1
ATOM 1385 C C . VAL A 1 187 ? 9.520 -1.564 -18.056 1.00 85.94 187 VAL A C 1
ATOM 1387 O O . VAL A 1 187 ? 10.060 -1.795 -19.144 1.00 85.94 187 VAL A O 1
ATOM 1390 N N . CYS A 1 188 ? 9.375 -0.339 -17.565 1.00 89.06 188 CYS A N 1
ATOM 1391 C CA . CYS A 1 188 ? 10.056 0.811 -18.135 1.00 89.06 188 CYS A CA 1
ATOM 1392 C C . CYS A 1 188 ? 11.460 0.868 -17.546 1.00 89.06 188 CYS A C 1
ATOM 1394 O O . CYS A 1 188 ? 11.619 0.967 -16.334 1.00 89.06 188 CYS A O 1
ATOM 1396 N N . VAL A 1 189 ? 12.480 0.774 -18.384 1.00 91.62 189 VAL A N 1
ATOM 1397 C CA . VAL A 1 189 ? 13.881 0.912 -17.994 1.00 91.62 189 VAL A CA 1
ATOM 1398 C C . VAL A 1 189 ? 14.307 2.347 -18.274 1.00 91.62 189 VAL A C 1
ATOM 1400 O O . VAL A 1 189 ? 13.951 2.904 -19.305 1.00 91.62 189 VAL A O 1
ATOM 1403 N N . THR A 1 190 ? 15.074 2.951 -17.373 1.00 90.44 190 THR A N 1
ATOM 1404 C CA . THR A 1 190 ? 15.688 4.270 -17.539 1.00 90.44 190 THR A CA 1
ATOM 1405 C C . THR A 1 190 ? 17.200 4.151 -17.373 1.00 90.44 190 THR A C 1
ATOM 1407 O O . THR A 1 190 ? 17.694 3.669 -16.351 1.00 90.44 190 THR A O 1
ATOM 1410 N N . LEU A 1 191 ? 17.941 4.623 -18.371 1.00 89.38 191 LEU A N 1
ATOM 1411 C CA . LEU A 1 191 ? 19.396 4.719 -18.431 1.00 89.38 191 LEU A CA 1
ATOM 1412 C C . LEU A 1 191 ? 19.840 6.169 -18.171 1.00 89.38 191 LEU A C 1
ATOM 1414 O O . LEU A 1 191 ? 20.265 6.895 -19.068 1.00 89.38 191 LEU A O 1
ATOM 1418 N N . GLY A 1 192 ? 19.766 6.601 -16.912 1.00 85.12 192 GLY A N 1
ATOM 1419 C CA . GLY A 1 192 ? 20.161 7.945 -16.474 1.00 85.12 192 GLY A CA 1
ATOM 1420 C C . GLY A 1 192 ? 21.651 8.077 -16.141 1.00 85.12 192 GLY A C 1
ATOM 1421 O O . GLY A 1 192 ? 22.381 7.097 -16.095 1.00 85.12 192 GLY A O 1
ATOM 1422 N N . SER A 1 193 ? 22.151 9.290 -15.883 1.00 86.00 193 SER A N 1
ATOM 1423 C CA . SER A 1 193 ? 23.565 9.595 -15.558 1.00 86.00 193 SER A CA 1
ATOM 1424 C C . SER A 1 193 ? 24.182 8.717 -14.453 1.00 86.00 193 SER A C 1
ATOM 1426 O O . SER A 1 193 ? 23.600 8.532 -13.389 1.00 86.00 193 SER A O 1
ATOM 1428 N N . SER A 1 194 ? 25.399 8.209 -14.691 1.00 84.38 194 SER A N 1
ATOM 1429 C CA . SER A 1 194 ? 26.184 7.495 -13.672 1.00 84.38 194 SER A CA 1
ATOM 1430 C C . SER A 1 194 ? 26.566 8.430 -12.515 1.00 84.38 194 SER A C 1
ATOM 1432 O O . SER A 1 194 ? 27.033 9.550 -12.731 1.00 84.38 194 SER A O 1
ATOM 1434 N N . ARG A 1 195 ? 26.420 7.953 -11.275 1.00 85.38 195 ARG A N 1
ATOM 1435 C CA . ARG A 1 195 ? 26.726 8.686 -10.038 1.00 85.38 195 ARG A CA 1
ATOM 1436 C C . ARG A 1 195 ? 28.131 8.349 -9.558 1.00 85.38 195 ARG A C 1
ATOM 1438 O O . ARG A 1 195 ? 28.343 7.509 -8.683 1.00 85.38 195 ARG A O 1
ATOM 1445 N N . THR A 1 196 ? 29.116 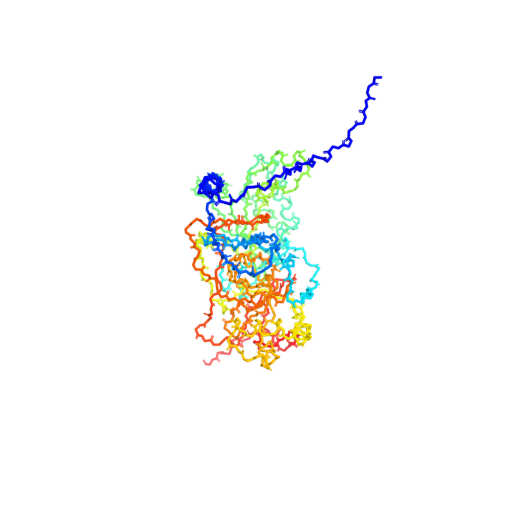9.012 -10.155 1.00 83.94 196 THR A N 1
ATOM 1446 C CA . THR A 1 196 ? 30.542 8.700 -9.965 1.00 83.94 196 THR A CA 1
ATOM 1447 C C . THR A 1 196 ? 30.993 8.786 -8.507 1.00 83.94 196 THR A C 1
ATOM 1449 O O . THR A 1 196 ? 31.786 7.955 -8.075 1.00 83.94 196 THR A O 1
ATOM 1452 N N . LEU A 1 197 ? 30.475 9.742 -7.726 1.00 84.56 197 LEU A N 1
ATOM 1453 C CA . LEU A 1 197 ? 30.822 9.868 -6.307 1.00 84.56 197 LEU A CA 1
ATOM 1454 C C . LEU A 1 197 ? 30.304 8.676 -5.487 1.00 84.56 197 LEU A C 1
ATOM 1456 O O . LEU A 1 197 ? 31.065 8.076 -4.732 1.00 84.56 197 LEU A O 1
ATOM 1460 N N . THR A 1 198 ? 29.043 8.291 -5.685 1.00 78.75 198 THR A N 1
ATOM 1461 C CA . THR A 1 198 ? 28.405 7.140 -5.029 1.00 78.75 198 THR A CA 1
ATOM 1462 C C . THR A 1 198 ? 29.133 5.838 -5.375 1.00 78.75 198 THR A C 1
ATOM 1464 O O . THR A 1 198 ? 29.487 5.068 -4.478 1.00 78.75 198 THR A O 1
ATOM 1467 N N . LYS A 1 199 ? 29.479 5.645 -6.658 1.00 77.25 199 LYS A N 1
ATOM 1468 C CA . LYS A 1 199 ? 30.316 4.522 -7.114 1.00 77.25 199 LYS A CA 1
ATOM 1469 C C . LYS A 1 199 ? 31.703 4.530 -6.464 1.00 77.25 199 LYS A C 1
ATOM 1471 O O . LYS A 1 199 ? 32.156 3.492 -5.990 1.00 77.25 199 LYS A O 1
ATOM 1476 N N . ALA A 1 200 ? 32.370 5.686 -6.399 1.00 83.00 200 ALA A N 1
ATOM 1477 C CA . ALA A 1 200 ? 33.700 5.819 -5.795 1.00 83.00 200 ALA A CA 1
ATOM 1478 C C . ALA A 1 200 ? 33.709 5.495 -4.291 1.00 83.00 200 ALA A C 1
ATOM 1480 O O . ALA A 1 200 ? 34.727 5.065 -3.755 1.00 83.00 200 ALA A O 1
ATOM 1481 N N . GLN A 1 201 ? 32.570 5.655 -3.616 1.00 84.06 201 GLN A N 1
ATOM 1482 C CA . GLN A 1 201 ? 32.368 5.256 -2.222 1.00 84.06 201 GLN A CA 1
ATOM 1483 C C . GLN A 1 201 ? 32.013 3.766 -2.055 1.00 84.06 201 GLN A C 1
ATOM 1485 O O . GLN A 1 201 ? 31.768 3.323 -0.934 1.00 84.06 201 GLN A O 1
ATOM 1490 N N . GLY A 1 202 ? 31.959 2.991 -3.144 1.00 78.75 202 GLY A N 1
ATOM 1491 C CA . GLY A 1 202 ? 31.590 1.574 -3.129 1.00 78.75 202 GLY A CA 1
ATOM 1492 C C . GLY A 1 202 ? 30.102 1.320 -2.870 1.00 78.75 202 GLY A C 1
ATOM 1493 O O . GLY A 1 202 ? 29.732 0.216 -2.477 1.00 78.75 202 GLY A O 1
ATOM 1494 N N . ARG A 1 203 ? 29.242 2.330 -3.054 1.00 68.94 203 ARG A N 1
ATOM 1495 C CA . ARG A 1 203 ? 27.796 2.222 -2.830 1.00 68.94 203 ARG A CA 1
ATOM 1496 C C . ARG A 1 203 ? 27.073 1.895 -4.134 1.00 68.94 203 ARG A C 1
ATOM 1498 O O . ARG A 1 203 ? 27.373 2.467 -5.178 1.00 68.94 203 ARG A O 1
ATOM 1505 N N . GLN A 1 204 ? 26.099 0.990 -4.056 1.00 71.56 204 GLN A N 1
ATOM 1506 C CA . GLN A 1 204 ? 25.243 0.622 -5.191 1.00 71.56 204 GLN A CA 1
ATOM 1507 C C . GLN A 1 204 ? 24.027 1.543 -5.340 1.00 71.56 204 GLN A C 1
ATOM 1509 O O . GLN A 1 204 ? 23.532 1.711 -6.449 1.00 71.56 204 GLN A O 1
ATOM 1514 N N . ILE A 1 205 ? 23.585 2.161 -4.243 1.00 70.25 205 ILE A N 1
ATOM 1515 C CA . ILE A 1 205 ? 22.439 3.070 -4.171 1.00 70.25 205 ILE A CA 1
ATOM 1516 C C . ILE A 1 205 ? 22.895 4.391 -3.540 1.00 70.25 205 ILE A C 1
ATOM 1518 O O . ILE A 1 205 ? 23.703 4.397 -2.604 1.00 70.25 205 ILE A O 1
ATOM 1522 N N . ASP A 1 206 ? 22.400 5.503 -4.070 1.00 65.25 206 ASP A N 1
ATOM 1523 C CA . ASP A 1 206 ? 22.572 6.834 -3.503 1.00 65.25 206 ASP A CA 1
ATOM 1524 C C . ASP A 1 206 ? 21.670 7.005 -2.274 1.00 65.25 206 ASP A C 1
ATOM 1526 O O . ASP A 1 206 ? 20.494 6.660 -2.291 1.00 65.25 206 ASP A O 1
ATOM 1530 N N . VAL A 1 207 ? 22.228 7.503 -1.174 1.00 61.06 207 VAL A N 1
ATOM 1531 C CA . VAL A 1 207 ? 21.513 7.572 0.110 1.00 61.06 207 VAL A CA 1
ATOM 1532 C C . VAL A 1 207 ? 20.561 8.768 0.162 1.00 61.06 207 VAL A C 1
ATOM 1534 O O . VAL A 1 207 ? 19.622 8.752 0.951 1.00 61.06 207 VAL A O 1
ATOM 1537 N N . GLU A 1 208 ? 20.778 9.790 -0.667 1.00 63.19 208 GLU A N 1
ATOM 1538 C CA . GLU A 1 208 ? 19.945 10.997 -0.654 1.00 63.19 208 GLU A CA 1
ATOM 1539 C C . GLU A 1 208 ? 18.600 10.782 -1.354 1.00 63.19 208 GLU A C 1
ATOM 1541 O O . GLU A 1 208 ? 17.576 11.273 -0.882 1.00 63.19 208 GLU A O 1
ATOM 1546 N N . ASP A 1 209 ? 18.585 10.022 -2.449 1.00 64.62 209 ASP A N 1
ATOM 1547 C CA . ASP A 1 209 ? 17.400 9.849 -3.296 1.00 64.62 209 ASP A CA 1
ATOM 1548 C C . ASP A 1 209 ? 17.065 8.386 -3.625 1.00 64.62 209 ASP A C 1
ATOM 1550 O O . ASP A 1 209 ? 16.101 8.120 -4.339 1.00 64.62 209 ASP A O 1
ATOM 1554 N N . SER A 1 210 ? 17.815 7.425 -3.073 1.00 64.00 210 SER A N 1
ATOM 1555 C CA . SER A 1 210 ? 17.641 5.985 -3.314 1.00 64.00 210 SER A CA 1
ATOM 1556 C C . SER A 1 210 ? 17.812 5.552 -4.778 1.00 64.00 210 SER A C 1
ATOM 1558 O O . SER A 1 210 ? 17.410 4.446 -5.141 1.00 64.00 210 SER A O 1
ATOM 1560 N N . ALA A 1 211 ? 18.433 6.374 -5.629 1.00 71.62 211 ALA A N 1
ATOM 1561 C CA . ALA A 1 211 ? 18.681 6.021 -7.021 1.00 71.62 211 ALA A CA 1
ATOM 1562 C C . ALA A 1 211 ? 19.912 5.117 -7.178 1.00 71.62 211 ALA A C 1
ATOM 1564 O O . ALA A 1 211 ? 20.887 5.205 -6.428 1.00 71.62 211 ALA A O 1
ATOM 1565 N N . ALA A 1 212 ? 19.911 4.272 -8.209 1.00 78.25 212 ALA A N 1
ATOM 1566 C CA . ALA A 1 212 ? 21.039 3.395 -8.479 1.00 78.25 212 ALA A CA 1
ATOM 1567 C C . ALA A 1 212 ? 22.294 4.190 -8.877 1.00 78.25 212 ALA A C 1
ATOM 1569 O O . ALA A 1 212 ? 22.249 5.114 -9.694 1.00 78.25 212 ALA A O 1
ATOM 1570 N N . ALA A 1 213 ? 23.446 3.812 -8.323 1.00 81.62 213 ALA A N 1
ATOM 1571 C CA . ALA A 1 213 ? 24.713 4.504 -8.546 1.00 81.62 213 ALA A CA 1
ATOM 1572 C C . ALA A 1 213 ? 25.171 4.435 -10.012 1.00 81.62 213 ALA A C 1
ATOM 1574 O O . ALA A 1 213 ? 25.881 5.312 -10.498 1.00 81.62 213 ALA A O 1
ATOM 1575 N N . ASN A 1 214 ? 24.758 3.398 -10.737 1.00 84.31 214 ASN A N 1
ATOM 1576 C CA . ASN A 1 214 ? 24.965 3.247 -12.176 1.00 84.31 214 ASN A CA 1
ATOM 1577 C C . ASN A 1 214 ? 23.984 4.041 -13.043 1.00 84.31 214 ASN A C 1
ATOM 1579 O O . ASN A 1 214 ? 24.218 4.138 -14.243 1.00 84.31 214 ASN A O 1
ATOM 1583 N N . GLY A 1 215 ? 22.935 4.622 -12.463 1.00 85.12 215 GLY A N 1
ATOM 1584 C CA . GLY A 1 215 ? 21.892 5.339 -13.190 1.00 85.12 215 GLY A CA 1
ATOM 1585 C C . GLY A 1 215 ? 20.900 4.441 -13.937 1.00 85.12 215 GLY A C 1
ATOM 1586 O O . GLY A 1 215 ? 20.023 4.979 -14.601 1.00 85.12 215 GLY A O 1
ATOM 1587 N N . LEU A 1 216 ? 21.008 3.111 -13.821 1.00 88.62 216 LEU A N 1
ATOM 1588 C CA . LEU A 1 216 ? 19.986 2.184 -14.311 1.00 88.62 216 LEU A CA 1
ATOM 1589 C C . LEU A 1 216 ? 18.866 2.095 -13.275 1.00 88.62 216 LEU A C 1
ATOM 1591 O O . LEU A 1 216 ? 19.100 1.678 -12.143 1.00 88.62 216 LEU A O 1
ATOM 1595 N N . VAL A 1 217 ? 17.649 2.436 -13.672 1.00 83.44 217 VAL A N 1
ATOM 1596 C CA . VAL A 1 217 ? 16.439 2.258 -12.863 1.00 83.44 217 VAL A CA 1
ATOM 1597 C C . VAL A 1 217 ? 15.415 1.527 -13.718 1.00 83.44 217 VAL A C 1
ATOM 1599 O O . VAL A 1 217 ? 15.401 1.706 -14.931 1.00 83.44 217 VAL A O 1
ATOM 1602 N N . TRP A 1 218 ? 14.568 0.695 -13.120 1.00 84.00 218 TRP A N 1
ATOM 1603 C CA . TRP A 1 218 ? 13.394 0.180 -13.814 1.00 84.00 218 TRP A CA 1
ATOM 1604 C C . TRP A 1 218 ? 12.138 0.363 -12.971 1.00 84.00 218 TRP A C 1
ATOM 1606 O O . TRP A 1 218 ? 12.182 0.256 -11.745 1.00 84.00 218 TRP A O 1
ATOM 1616 N N . ASP A 1 219 ? 11.030 0.661 -13.642 1.00 77.38 219 ASP A N 1
ATOM 1617 C CA . ASP A 1 219 ? 9.712 0.793 -13.047 1.00 77.38 219 ASP A CA 1
ATOM 1618 C C . ASP A 1 219 ? 8.952 -0.538 -13.181 1.00 77.38 219 ASP A C 1
ATOM 1620 O O . ASP A 1 219 ? 8.535 -0.897 -14.289 1.00 77.38 219 ASP A O 1
ATOM 1624 N N . PRO A 1 220 ? 8.740 -1.281 -12.077 1.00 65.06 220 PRO A N 1
ATOM 1625 C CA . PRO A 1 220 ? 8.006 -2.543 -12.105 1.00 65.06 220 PRO A CA 1
ATOM 1626 C C . PRO A 1 220 ? 6.498 -2.358 -12.361 1.00 65.06 220 PRO A C 1
ATOM 1628 O O . PRO A 1 220 ? 5.767 -3.345 -12.457 1.00 65.06 220 PRO A O 1
ATOM 1631 N N . ASN A 1 221 ? 6.006 -1.114 -12.450 1.00 62.22 221 ASN A N 1
ATOM 1632 C CA . ASN A 1 221 ? 4.585 -0.808 -12.622 1.00 62.22 221 ASN A CA 1
ATOM 1633 C C . ASN A 1 221 ? 4.090 -0.893 -14.075 1.00 62.22 221 ASN A C 1
ATOM 1635 O O . ASN A 1 221 ? 2.884 -0.763 -14.299 1.00 62.22 221 ASN A O 1
ATOM 1639 N N . GLY A 1 222 ? 4.969 -1.119 -15.058 1.00 74.19 222 GLY A N 1
ATOM 1640 C CA . GLY A 1 222 ? 4.560 -1.332 -16.449 1.00 74.19 222 GLY A CA 1
ATOM 1641 C C . GLY A 1 222 ? 5.500 -0.720 -17.492 1.00 74.19 222 GLY A C 1
ATOM 1642 O O . GLY A 1 222 ? 6.607 -0.311 -17.156 1.00 74.19 222 GLY A O 1
ATOM 1643 N N . PRO A 1 223 ? 5.085 -0.691 -18.774 1.00 82.69 223 PRO A N 1
ATOM 1644 C CA . PRO A 1 223 ? 5.880 -0.141 -19.875 1.00 82.69 223 PRO A CA 1
ATOM 1645 C C . PRO A 1 223 ? 6.010 1.392 -19.803 1.00 82.69 223 PRO A C 1
ATOM 1647 O O . PRO A 1 223 ? 5.225 2.067 -19.139 1.00 82.69 223 PRO A O 1
ATOM 1650 N N . CYS A 1 224 ? 6.974 1.962 -20.525 1.00 82.31 224 CYS A N 1
ATOM 1651 C CA . CYS A 1 224 ? 7.165 3.407 -20.617 1.00 82.31 224 CYS A CA 1
ATOM 1652 C C . CYS A 1 224 ? 5.929 4.121 -21.198 1.00 82.31 224 CYS A C 1
ATOM 1654 O O . CYS A 1 224 ? 5.084 3.537 -21.877 1.00 82.31 224 CYS A O 1
ATOM 1656 N N . GLY A 1 225 ? 5.767 5.409 -20.875 1.00 67.81 225 GLY A N 1
ATOM 1657 C CA . GLY A 1 225 ? 4.641 6.216 -21.365 1.00 67.81 225 GLY A CA 1
ATOM 1658 C C . GLY A 1 225 ? 3.289 5.942 -20.687 1.00 67.81 225 GLY A C 1
ATOM 1659 O O . GLY A 1 225 ? 2.344 6.723 -20.865 1.00 67.81 225 GLY A O 1
ATOM 1660 N N . THR A 1 226 ? 3.173 4.924 -19.821 1.00 56.50 226 THR A N 1
ATOM 1661 C CA . THR A 1 226 ? 2.079 4.881 -18.845 1.00 56.50 226 THR A CA 1
ATOM 1662 C C . THR A 1 226 ? 2.298 6.027 -17.870 1.00 56.50 226 THR A C 1
ATOM 1664 O O . THR A 1 226 ? 3.082 5.908 -16.940 1.00 56.50 226 THR A O 1
ATOM 1667 N N . ARG A 1 227 ? 1.664 7.181 -18.118 1.00 41.66 227 ARG A N 1
ATOM 1668 C CA . ARG A 1 227 ? 1.773 8.369 -17.256 1.00 41.66 227 ARG A CA 1
ATOM 1669 C C . ARG A 1 227 ? 1.680 7.964 -15.782 1.00 41.66 227 ARG A C 1
ATOM 1671 O O . ARG A 1 227 ? 0.580 7.677 -15.302 1.00 41.66 227 ARG A O 1
ATOM 1678 N N . THR A 1 228 ? 2.809 8.013 -15.081 1.00 45.69 228 THR A N 1
ATOM 1679 C CA . THR A 1 228 ? 2.857 8.233 -13.641 1.00 45.69 228 THR A CA 1
ATOM 1680 C C . THR A 1 228 ? 2.201 9.587 -13.452 1.00 45.69 228 THR A C 1
ATOM 1682 O O . THR A 1 228 ? 2.775 10.622 -13.795 1.00 45.69 228 THR A O 1
ATOM 1685 N N . ALA A 1 229 ? 0.922 9.588 -13.072 1.00 37.97 229 ALA A N 1
ATOM 1686 C CA . ALA A 1 229 ? 0.238 10.833 -12.768 1.00 37.97 229 ALA A CA 1
ATOM 1687 C C . ALA A 1 229 ? 1.098 11.600 -11.747 1.00 37.97 229 ALA A C 1
ATOM 1689 O O . ALA A 1 229 ? 1.658 10.960 -10.848 1.00 37.97 229 ALA A O 1
ATOM 1690 N N . PRO A 1 230 ? 1.236 12.934 -11.872 1.00 36.59 230 PRO A N 1
ATOM 1691 C CA . PRO A 1 230 ? 1.877 13.720 -10.832 1.00 36.59 230 PRO A CA 1
ATOM 1692 C C . PRO A 1 230 ? 1.254 13.347 -9.488 1.00 36.59 230 PRO A C 1
ATOM 1694 O O . PRO A 1 230 ? 0.046 13.112 -9.416 1.00 36.59 230 PRO A O 1
ATOM 1697 N N . ALA A 1 231 ? 2.078 13.263 -8.448 1.00 42.84 231 ALA A N 1
ATOM 1698 C CA . ALA A 1 231 ? 1.617 13.070 -7.084 1.00 42.84 231 ALA A CA 1
ATOM 1699 C C . ALA A 1 231 ? 0.605 14.171 -6.731 1.00 42.84 231 ALA A C 1
ATOM 1701 O O . ALA A 1 231 ? 0.982 15.294 -6.400 1.00 42.84 231 ALA A O 1
ATOM 1702 N N . GLU A 1 232 ? -0.685 13.881 -6.887 1.00 37.22 232 GLU A N 1
ATOM 1703 C CA . GLU A 1 232 ? -1.737 14.720 -6.338 1.00 37.22 232 GLU A CA 1
ATOM 1704 C C . GLU A 1 232 ? -1.556 14.762 -4.818 1.00 37.22 232 GLU A C 1
ATOM 1706 O O . GLU A 1 232 ? -1.306 13.747 -4.174 1.00 37.22 232 GLU A O 1
ATOM 1711 N N . ILE A 1 233 ? -1.652 15.956 -4.249 1.00 40.62 233 ILE A N 1
ATOM 1712 C CA . ILE A 1 233 ? -1.575 16.177 -2.807 1.00 40.62 233 ILE A CA 1
ATOM 1713 C C . ILE A 1 233 ? -2.969 15.855 -2.248 1.00 40.62 233 ILE A C 1
ATOM 1715 O O . ILE A 1 233 ? -3.945 16.410 -2.751 1.00 40.62 233 ILE A O 1
ATOM 1719 N N . ASN A 1 234 ? -3.077 14.986 -1.235 1.00 53.25 234 ASN A N 1
ATOM 1720 C CA . ASN A 1 234 ? -4.347 14.469 -0.685 1.00 53.25 234 ASN A CA 1
ATOM 1721 C C . ASN A 1 234 ? -5.176 13.649 -1.684 1.00 53.25 234 ASN A C 1
ATOM 1723 O O . ASN A 1 234 ? -6.337 13.958 -1.968 1.00 53.25 234 ASN A O 1
ATOM 1727 N N . ARG A 1 235 ? -4.591 12.577 -2.216 1.00 72.75 235 ARG A N 1
ATOM 1728 C CA . ARG A 1 235 ? -5.327 11.685 -3.118 1.00 72.75 235 ARG A CA 1
ATOM 1729 C C . ARG A 1 235 ? -6.294 10.850 -2.297 1.00 72.75 235 ARG A C 1
ATOM 1731 O O . ARG A 1 235 ? -5.907 10.207 -1.323 1.00 72.75 235 ARG A O 1
ATOM 1738 N N . VAL A 1 236 ? -7.548 10.831 -2.719 1.00 80.56 236 VAL A N 1
ATOM 1739 C CA . VAL A 1 236 ? -8.547 9.939 -2.139 1.00 80.56 236 VAL A CA 1
ATOM 1740 C C . VAL A 1 236 ? -8.588 8.671 -2.981 1.00 80.56 236 VAL A C 1
ATOM 1742 O O . VAL A 1 236 ? -8.928 8.701 -4.166 1.00 80.56 236 VAL 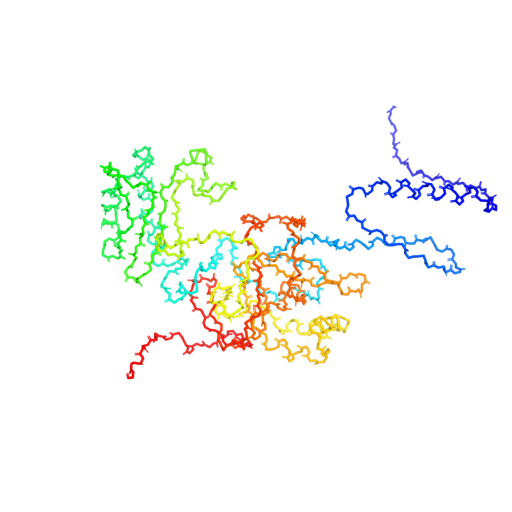A O 1
ATOM 1745 N N . LYS A 1 237 ? -8.230 7.542 -2.374 1.00 83.50 237 LYS A N 1
ATOM 1746 C CA . LYS A 1 237 ? -8.417 6.205 -2.937 1.00 83.50 237 LYS A CA 1
ATOM 1747 C C . LYS A 1 237 ? -9.654 5.581 -2.313 1.00 83.50 237 LYS A C 1
ATOM 1749 O O . LYS A 1 237 ? -9.913 5.742 -1.127 1.00 83.50 237 LYS A O 1
ATOM 1754 N N . THR A 1 238 ? -10.424 4.840 -3.099 1.00 87.88 238 THR A N 1
ATOM 1755 C CA . THR A 1 238 ? -11.500 4.019 -2.533 1.00 87.88 238 THR A CA 1
ATOM 1756 C C . THR A 1 238 ? -10.919 2.727 -1.964 1.00 87.88 238 THR A C 1
ATOM 1758 O O . THR A 1 238 ? -9.989 2.162 -2.539 1.00 87.88 238 THR A O 1
ATOM 1761 N N . GLY A 1 239 ? -11.482 2.219 -0.871 1.00 85.69 239 GLY A N 1
ATOM 1762 C CA . GLY A 1 239 ? -11.078 0.938 -0.289 1.00 85.69 239 GLY A CA 1
ATOM 1763 C C . GLY A 1 239 ? -11.345 -0.276 -1.190 1.00 85.69 239 GLY A C 1
ATOM 1764 O O . GLY A 1 239 ? -10.789 -1.343 -0.955 1.00 85.69 239 GLY A O 1
ATOM 1765 N N . ALA A 1 240 ? -12.169 -0.124 -2.234 1.00 84.69 240 ALA A N 1
ATOM 1766 C CA . ALA A 1 240 ? -12.394 -1.145 -3.258 1.00 84.69 240 ALA A CA 1
ATOM 1767 C C . ALA A 1 240 ? -11.370 -1.099 -4.403 1.00 84.69 240 ALA A C 1
ATOM 1769 O O . ALA A 1 240 ? -11.363 -2.003 -5.235 1.00 84.69 240 ALA A O 1
ATOM 1770 N N . THR A 1 241 ? -10.537 -0.055 -4.478 1.00 80.12 241 THR A N 1
ATOM 1771 C CA . THR A 1 241 ? -9.550 0.097 -5.549 1.00 80.12 241 THR A CA 1
ATOM 1772 C C . THR A 1 241 ? -8.564 -1.072 -5.494 1.00 80.12 241 THR A C 1
ATOM 1774 O O . THR A 1 241 ? -7.878 -1.222 -4.482 1.00 80.12 241 THR A O 1
ATOM 1777 N N . PRO A 1 242 ? -8.440 -1.885 -6.557 1.00 76.00 242 PRO A N 1
ATOM 1778 C CA . PRO A 1 242 ? -7.434 -2.936 -6.612 1.00 76.00 242 PRO A CA 1
ATOM 1779 C C . PRO A 1 242 ? -6.041 -2.390 -6.271 1.00 76.00 242 PRO A C 1
ATOM 1781 O O . PRO A 1 242 ? -5.625 -1.366 -6.813 1.00 76.00 242 PRO A O 1
ATOM 1784 N N . GLY A 1 243 ? -5.314 -3.078 -5.386 1.00 69.62 243 GLY A N 1
ATOM 1785 C CA . GLY A 1 243 ? -3.894 -2.791 -5.133 1.00 69.62 243 GLY A CA 1
ATOM 1786 C C . GLY A 1 243 ? -3.613 -1.624 -4.204 1.00 69.62 243 GLY A C 1
ATOM 1787 O O . GLY A 1 243 ? -2.459 -1.298 -3.959 1.00 69.62 243 GLY A O 1
ATOM 1788 N N . VAL A 1 244 ? -4.651 -1.028 -3.619 1.00 80.31 244 VAL A N 1
ATOM 1789 C CA . VAL A 1 244 ? -4.497 -0.130 -2.464 1.00 80.31 244 VAL A CA 1
ATOM 1790 C C . VAL A 1 244 ? -3.982 -0.886 -1.225 1.00 80.31 244 VAL A C 1
ATOM 1792 O O . VAL A 1 244 ? -3.329 -0.313 -0.351 1.00 80.31 244 VAL A O 1
ATOM 1795 N N . PHE A 1 245 ? -4.236 -2.196 -1.181 1.00 88.06 245 PHE A N 1
ATOM 1796 C CA . PHE A 1 245 ? -3.882 -3.089 -0.089 1.00 88.06 245 PHE A CA 1
ATOM 1797 C C . PHE A 1 245 ? -3.046 -4.275 -0.564 1.00 88.06 245 PHE A C 1
ATOM 1799 O O . PHE A 1 245 ? -3.259 -4.824 -1.646 1.00 88.06 245 PHE A O 1
ATOM 1806 N N . GLY A 1 246 ? -2.147 -4.719 0.306 1.00 84.69 246 GLY A N 1
ATOM 1807 C CA . GLY A 1 246 ? -1.430 -5.976 0.201 1.00 84.69 246 GLY A CA 1
ATOM 1808 C C . GLY A 1 246 ? -1.888 -6.977 1.255 1.00 84.69 246 GLY A C 1
ATOM 1809 O O . GLY A 1 246 ? -2.627 -6.644 2.182 1.00 84.69 246 GLY A O 1
ATOM 1810 N N . ALA A 1 247 ? -1.438 -8.218 1.135 1.00 84.31 247 ALA A N 1
ATOM 1811 C CA . ALA A 1 247 ? -1.523 -9.214 2.191 1.00 84.31 247 ALA A CA 1
ATOM 1812 C C . ALA A 1 247 ? -0.526 -10.351 1.962 1.00 84.31 247 ALA A C 1
ATOM 1814 O O . ALA A 1 247 ? -0.102 -10.597 0.839 1.00 84.31 247 ALA A O 1
ATOM 1815 N N . ALA A 1 248 ? -0.226 -11.115 3.010 1.00 75.69 248 ALA A N 1
ATOM 1816 C CA . ALA A 1 248 ? 0.348 -12.443 2.834 1.00 75.69 248 ALA A CA 1
ATOM 1817 C C . ALA A 1 248 ? -0.723 -13.422 2.307 1.00 75.69 248 ALA A C 1
ATOM 1819 O O . ALA A 1 248 ? -1.916 -13.297 2.627 1.00 75.69 248 ALA A O 1
ATOM 1820 N N . ARG A 1 249 ? -0.314 -14.448 1.545 1.00 68.75 249 ARG A N 1
ATOM 1821 C CA . ARG A 1 249 ? -1.225 -15.537 1.126 1.00 68.75 249 ARG A CA 1
ATOM 1822 C C . ARG A 1 249 ? -1.851 -16.284 2.297 1.00 68.75 249 ARG A C 1
ATOM 1824 O O . ARG A 1 249 ? -3.020 -16.650 2.197 1.00 68.75 249 ARG A O 1
ATOM 1831 N N . SER A 1 250 ? -1.112 -16.454 3.396 1.00 67.38 250 SER A N 1
ATOM 1832 C CA . SER A 1 250 ? -1.647 -17.019 4.642 1.00 67.38 250 SER A CA 1
ATOM 1833 C C . SER A 1 250 ? -2.794 -16.181 5.211 1.00 67.38 250 SER A C 1
ATOM 1835 O O . SER A 1 250 ? -3.652 -16.713 5.895 1.00 67.38 250 SER A O 1
ATOM 1837 N N . GLY A 1 251 ? -2.849 -14.878 4.905 1.00 65.94 251 GLY A N 1
ATOM 1838 C CA . GLY A 1 251 ? -3.832 -13.942 5.458 1.00 65.94 251 GLY A CA 1
ATOM 1839 C C . GLY A 1 251 ? -3.531 -13.484 6.887 1.00 65.94 251 GLY A C 1
ATOM 1840 O O . GLY A 1 251 ? -4.231 -12.619 7.407 1.00 65.94 251 GLY A O 1
ATOM 1841 N N . GLU A 1 252 ? -2.477 -14.015 7.500 1.00 68.12 252 GLU A N 1
ATOM 1842 C CA . GLU A 1 252 ? -2.072 -13.740 8.877 1.00 68.12 252 GLU A CA 1
ATOM 1843 C C . GLU A 1 252 ? -1.207 -12.476 8.936 1.00 68.12 252 GLU A C 1
ATOM 1845 O O . GLU A 1 252 ? 0.008 -12.544 9.070 1.00 68.12 252 GLU A O 1
ATOM 1850 N N . VAL A 1 253 ? -1.828 -11.304 8.781 1.00 78.56 253 VAL A N 1
ATOM 1851 C CA . VAL A 1 253 ? -1.153 -10.002 8.992 1.00 78.56 253 VAL A CA 1
ATOM 1852 C C . VAL A 1 253 ? -1.634 -9.305 10.274 1.00 78.56 253 VAL A C 1
ATOM 1854 O O . VAL A 1 253 ? -0.967 -8.401 10.777 1.00 78.56 253 VAL A O 1
ATOM 1857 N N . CYS A 1 254 ? -2.767 -9.763 10.823 1.00 86.31 254 CYS A N 1
ATOM 1858 C CA . CYS A 1 254 ? -3.371 -9.302 12.072 1.00 86.31 254 CYS A CA 1
ATOM 1859 C C . CYS A 1 254 ? -4.008 -10.481 12.827 1.00 86.31 254 CYS A C 1
ATOM 1861 O O . CYS A 1 254 ? -4.832 -11.202 12.264 1.00 86.31 254 CYS A O 1
ATOM 1863 N N . ASP A 1 255 ? -3.690 -10.635 14.107 1.00 86.12 255 ASP A N 1
ATOM 1864 C CA . ASP A 1 255 ? -4.292 -11.598 15.023 1.00 86.12 255 ASP A CA 1
ATOM 1865 C C . ASP A 1 255 ? -5.584 -11.020 15.627 1.00 86.12 255 ASP A C 1
ATOM 1867 O O . ASP A 1 255 ? -5.598 -10.307 16.636 1.00 86.12 255 ASP A O 1
ATOM 1871 N N . ILE A 1 256 ? -6.703 -11.326 14.967 1.00 87.19 256 ILE A N 1
ATOM 1872 C CA . ILE A 1 256 ? -8.047 -10.927 15.403 1.00 87.19 256 ILE A CA 1
ATOM 1873 C C . ILE A 1 256 ? -8.388 -11.525 16.778 1.00 87.19 256 ILE A C 1
ATOM 1875 O O . ILE A 1 256 ? -9.018 -10.856 17.600 1.00 87.19 256 ILE A O 1
ATOM 1879 N N . GLY A 1 257 ? -7.965 -12.762 17.053 1.00 86.81 257 GLY A N 1
ATOM 1880 C CA . GLY A 1 257 ? -8.242 -13.431 18.325 1.00 86.81 257 GLY A CA 1
ATOM 1881 C C . GLY A 1 257 ? -7.526 -12.754 19.490 1.00 86.81 257 GLY A C 1
ATOM 1882 O O . GLY A 1 257 ? -8.124 -12.521 20.547 1.00 86.81 257 GLY A O 1
ATOM 1883 N N . LEU A 1 258 ? -6.267 -12.365 19.286 1.00 86.88 258 LEU A N 1
ATOM 1884 C CA . LEU A 1 258 ? -5.496 -11.614 20.268 1.00 86.88 258 LEU A CA 1
ATOM 1885 C C . LEU A 1 258 ? -6.082 -10.217 20.499 1.00 86.88 258 LEU A C 1
ATOM 1887 O O . LEU A 1 258 ? -6.172 -9.791 21.651 1.00 86.88 258 LEU A O 1
ATOM 1891 N N . LEU A 1 259 ? -6.553 -9.529 19.450 1.00 88.62 259 LEU A N 1
ATOM 1892 C CA . LEU A 1 259 ? -7.237 -8.239 19.602 1.00 88.62 259 LEU A CA 1
ATOM 1893 C C . LEU A 1 259 ? -8.496 -8.373 20.467 1.00 88.62 259 LEU A C 1
ATOM 1895 O O . LEU A 1 259 ? -8.658 -7.641 21.444 1.00 88.62 259 LEU A O 1
ATOM 1899 N N . VAL A 1 260 ? -9.372 -9.327 20.135 1.00 89.88 260 VAL A N 1
ATOM 1900 C CA . VAL A 1 260 ? -10.636 -9.538 20.858 1.00 89.88 260 VAL A CA 1
ATOM 1901 C C . VAL A 1 260 ? -10.377 -9.922 22.312 1.00 89.88 260 VAL A C 1
ATOM 1903 O O . VAL A 1 260 ? -10.953 -9.311 23.212 1.00 89.88 260 VAL A O 1
ATOM 1906 N N . SER A 1 261 ? -9.491 -10.889 22.561 1.00 89.19 261 SER A N 1
ATOM 1907 C CA . SER A 1 261 ? -9.171 -11.329 23.925 1.00 89.19 261 SER A CA 1
ATOM 1908 C C . SER A 1 261 ? -8.543 -10.214 24.767 1.00 89.19 261 SER A C 1
ATOM 1910 O O . SER A 1 261 ? -8.920 -10.032 25.928 1.00 89.19 261 SER A O 1
ATOM 1912 N N . SER A 1 262 ? -7.657 -9.410 24.176 1.00 87.12 262 SER A N 1
ATOM 1913 C CA . SER A 1 262 ? -7.042 -8.269 24.859 1.00 87.12 262 SER A CA 1
ATOM 1914 C C . SER A 1 262 ? -8.076 -7.200 25.226 1.00 87.12 262 SER A C 1
ATOM 1916 O O . SER A 1 262 ? -8.116 -6.772 26.381 1.00 87.12 262 SER A O 1
ATOM 1918 N N . LEU A 1 263 ? -8.973 -6.827 24.301 1.00 88.88 263 LEU A N 1
ATOM 1919 C CA . LEU A 1 263 ? -10.070 -5.894 24.592 1.00 88.88 263 LEU A CA 1
ATOM 1920 C C . LEU A 1 263 ? -11.008 -6.450 25.676 1.00 88.88 263 LEU A C 1
ATOM 1922 O O . LEU A 1 263 ? -11.358 -5.733 26.607 1.00 88.88 263 LEU A O 1
ATOM 1926 N N . GLN A 1 264 ? -11.365 -7.735 25.622 1.00 87.62 264 GLN A N 1
ATOM 1927 C CA . GLN A 1 264 ? -12.230 -8.369 26.627 1.00 87.62 264 GLN A CA 1
ATOM 1928 C C . GLN A 1 264 ? -11.595 -8.417 28.023 1.00 87.62 264 GLN A C 1
ATOM 1930 O O . GLN A 1 264 ? -12.302 -8.290 29.023 1.00 87.62 264 GLN A O 1
ATOM 1935 N N . SER A 1 265 ? -10.270 -8.564 28.107 1.00 89.12 265 SER A N 1
ATOM 1936 C CA . SER A 1 265 ? -9.543 -8.539 29.382 1.00 89.12 265 SER A CA 1
ATOM 1937 C C . SER A 1 265 ? -9.447 -7.146 30.021 1.00 89.12 265 SER A C 1
ATOM 1939 O O . SER A 1 265 ? -9.124 -7.039 31.204 1.00 89.12 265 SER A O 1
ATOM 1941 N N . ASN A 1 266 ? -9.761 -6.081 29.273 1.00 88.06 266 ASN A N 1
ATOM 1942 C CA . ASN A 1 266 ? -9.727 -4.702 29.748 1.00 88.06 266 ASN A CA 1
ATOM 1943 C C . ASN A 1 266 ? -11.041 -3.971 29.405 1.00 88.06 266 ASN A C 1
ATOM 1945 O O . ASN A 1 266 ? -11.147 -3.347 28.346 1.00 88.06 266 ASN A O 1
ATOM 1949 N N . PRO A 1 267 ? -12.032 -3.975 30.320 1.00 88.62 267 PRO A N 1
ATOM 1950 C CA . PRO A 1 267 ? -13.343 -3.369 30.080 1.00 88.62 267 PRO A CA 1
ATOM 1951 C C . PRO A 1 267 ? -13.286 -1.900 29.646 1.00 88.62 267 PRO A C 1
ATOM 1953 O O . PRO A 1 267 ? -14.016 -1.500 28.744 1.00 88.62 267 PRO A O 1
ATOM 1956 N N . ARG A 1 268 ? -12.370 -1.104 30.215 1.00 86.88 268 ARG A N 1
ATOM 1957 C CA . ARG A 1 268 ? -12.208 0.311 29.846 1.00 86.88 268 ARG A CA 1
ATOM 1958 C C . ARG A 1 268 ? -11.697 0.456 28.412 1.00 86.88 268 ARG A C 1
ATOM 1960 O O . ARG A 1 268 ? -12.195 1.298 27.668 1.00 86.88 268 ARG A O 1
ATOM 1967 N N . ALA A 1 269 ? -10.731 -0.375 28.013 1.00 85.19 269 ALA A N 1
ATOM 1968 C CA . ALA A 1 269 ? -10.228 -0.409 26.641 1.00 85.19 269 ALA A CA 1
ATOM 1969 C C . ALA A 1 269 ? -11.326 -0.821 25.650 1.00 85.19 269 ALA A C 1
ATOM 1971 O O . ALA A 1 269 ? -11.489 -0.152 24.631 1.00 85.19 269 ALA A O 1
ATOM 1972 N N . ALA A 1 270 ? -12.113 -1.853 25.977 1.00 90.50 270 ALA A N 1
ATOM 1973 C CA . ALA A 1 270 ? -13.264 -2.277 25.182 1.00 90.50 270 ALA A CA 1
ATOM 1974 C C . ALA A 1 270 ? -14.310 -1.163 25.027 1.00 90.50 270 ALA A C 1
ATOM 1976 O O . ALA A 1 270 ? -14.752 -0.894 23.913 1.00 90.50 270 ALA A O 1
ATOM 1977 N N . GLU A 1 271 ? -14.678 -0.475 26.109 1.00 90.94 271 GLU A N 1
ATOM 1978 C CA . GLU A 1 271 ? -15.633 0.640 26.070 1.00 90.94 271 GLU A CA 1
ATOM 1979 C C . GLU A 1 271 ? -15.144 1.793 25.187 1.00 90.94 271 GLU A C 1
ATOM 1981 O O . GLU A 1 271 ? -15.900 2.297 24.352 1.00 90.94 271 GLU A O 1
ATOM 1986 N N . GLY A 1 272 ? -13.874 2.187 25.319 1.00 91.12 272 GLY A N 1
ATOM 1987 C CA . GLY A 1 272 ? -13.281 3.213 24.462 1.00 91.12 272 GLY A CA 1
ATOM 1988 C C . GLY A 1 272 ? -13.271 2.791 22.992 1.00 91.12 272 GLY A C 1
ATOM 1989 O O . GLY A 1 272 ? -13.717 3.546 22.127 1.00 91.12 272 GLY A O 1
ATOM 1990 N N . TRP A 1 273 ? -12.834 1.562 22.710 1.00 92.88 273 TRP A N 1
ATOM 1991 C CA . TRP A 1 273 ? -12.792 1.009 21.356 1.00 92.88 273 TRP A CA 1
ATOM 1992 C C . TRP A 1 273 ? -14.183 0.982 20.710 1.00 92.88 273 TRP A C 1
ATOM 1994 O O . TRP A 1 273 ? -14.382 1.490 19.606 1.00 92.88 273 TRP A O 1
ATOM 2004 N N . ALA A 1 274 ? -15.179 0.486 21.444 1.00 94.12 274 ALA A N 1
ATOM 2005 C CA . ALA A 1 274 ? -16.570 0.449 21.014 1.00 94.12 274 ALA A CA 1
ATOM 2006 C C . ALA A 1 274 ? -17.151 1.854 20.780 1.00 94.12 274 ALA A C 1
ATOM 2008 O O . ALA A 1 274 ? -17.851 2.077 19.790 1.00 94.12 274 ALA A O 1
ATOM 2009 N N . THR A 1 275 ? -16.802 2.822 21.634 1.00 93.94 275 THR A N 1
ATOM 2010 C CA . THR A 1 275 ? -17.223 4.227 21.503 1.00 93.94 275 THR A CA 1
ATOM 2011 C C . THR A 1 275 ? -16.716 4.856 20.205 1.00 93.94 275 THR A C 1
ATOM 2013 O O . THR A 1 275 ? -17.469 5.563 19.534 1.00 93.94 275 THR A O 1
ATOM 2016 N N . VAL A 1 276 ? -15.471 4.578 19.800 1.00 94.94 276 VAL A N 1
ATOM 2017 C CA . VAL A 1 276 ? -14.895 5.110 18.548 1.00 94.94 276 VAL A CA 1
ATOM 2018 C C . VAL A 1 276 ? -15.660 4.622 17.320 1.00 94.94 276 VAL A C 1
ATOM 2020 O O . VAL A 1 276 ? -15.911 5.411 16.402 1.00 94.94 276 VAL A O 1
ATOM 2023 N N . HIS A 1 277 ? -16.078 3.356 17.325 1.00 95.31 277 HIS A N 1
ATOM 2024 C CA . HIS A 1 277 ? -16.843 2.748 16.233 1.00 95.31 277 HIS A CA 1
ATOM 2025 C C . HIS A 1 277 ? -18.364 2.924 16.359 1.00 95.31 277 HIS A C 1
ATOM 2027 O O . HIS A 1 277 ? -19.087 2.601 15.420 1.00 95.31 277 HIS A O 1
ATOM 2033 N N . GLY A 1 278 ? -18.859 3.470 17.475 1.00 95.06 278 GLY A N 1
ATOM 2034 C CA . GLY A 1 278 ? -20.290 3.670 17.713 1.00 95.06 278 GLY A CA 1
ATOM 2035 C C . GLY A 1 278 ? -21.070 2.363 17.873 1.00 95.06 278 GLY A C 1
ATOM 2036 O O . GLY A 1 278 ? -22.227 2.291 17.462 1.00 95.06 278 GLY A O 1
ATOM 2037 N N . ILE A 1 279 ? -20.440 1.331 18.438 1.00 95.50 279 ILE A N 1
ATOM 2038 C CA . ILE A 1 279 ? -21.045 0.012 18.666 1.00 95.50 279 ILE A CA 1
ATOM 2039 C C . ILE A 1 279 ? -21.192 -0.278 20.169 1.00 95.50 279 ILE A C 1
ATOM 2041 O O . ILE A 1 279 ? -20.503 0.335 20.984 1.00 95.50 279 ILE A O 1
ATOM 2045 N N . PRO A 1 280 ? -22.053 -1.227 20.576 1.00 93.88 280 PRO A N 1
ATOM 2046 C CA . PRO A 1 280 ? -22.043 -1.747 21.941 1.00 93.88 280 PRO A CA 1
ATOM 2047 C C . PRO A 1 280 ? -20.745 -2.515 22.237 1.00 93.88 280 PRO A C 1
ATOM 2049 O O . PRO A 1 280 ? -20.282 -3.288 21.399 1.00 93.88 280 PRO A O 1
ATOM 2052 N N . ALA A 1 281 ? -20.195 -2.391 23.451 1.00 90.12 281 ALA A N 1
ATOM 2053 C CA . ALA A 1 281 ? -18.971 -3.108 23.843 1.00 90.12 281 ALA A CA 1
ATOM 2054 C C . ALA A 1 281 ? -19.107 -4.642 23.744 1.00 90.12 281 ALA A C 1
ATOM 2056 O O . ALA A 1 281 ? -18.168 -5.332 23.354 1.00 90.12 281 ALA A O 1
ATOM 2057 N N . GLY A 1 282 ? -20.302 -5.182 24.010 1.00 91.25 282 GLY A N 1
ATOM 2058 C CA . GLY A 1 282 ? -20.589 -6.611 23.833 1.00 91.25 282 GLY A CA 1
ATOM 2059 C C . GLY A 1 282 ? -20.551 -7.090 22.375 1.00 91.25 282 GLY A C 1
ATOM 2060 O O . GLY A 1 282 ? -20.444 -8.287 22.141 1.00 91.25 282 GLY A O 1
ATOM 2061 N N . SER A 1 283 ? -20.601 -6.177 21.399 1.00 94.62 283 SER A N 1
ATOM 2062 C CA . SER A 1 283 ? -20.605 -6.484 19.962 1.00 94.62 283 SER A CA 1
ATOM 2063 C C . SER A 1 283 ? -19.217 -6.410 19.317 1.00 94.62 283 SER A C 1
ATOM 2065 O O . SER A 1 283 ? -19.106 -6.609 18.111 1.00 94.62 283 SER A O 1
ATOM 2067 N N . ILE A 1 284 ? -18.154 -6.133 20.086 1.00 93.44 284 ILE A N 1
ATOM 2068 C CA . ILE A 1 284 ? -16.782 -6.015 19.558 1.00 93.44 284 ILE A CA 1
ATOM 2069 C C . ILE A 1 284 ? -16.350 -7.298 18.846 1.00 93.44 284 ILE A C 1
ATOM 2071 O O . ILE A 1 284 ? -15.816 -7.222 17.746 1.00 93.44 284 ILE A O 1
ATOM 2075 N N . SER A 1 285 ? -16.600 -8.469 19.443 1.00 92.31 285 SER A N 1
ATOM 2076 C CA . SER A 1 285 ? -16.198 -9.754 18.851 1.00 92.31 285 SER A CA 1
ATOM 2077 C C . SER A 1 285 ? -16.822 -9.952 17.467 1.00 92.31 285 SER A C 1
ATOM 2079 O O . SER A 1 285 ? -16.109 -10.219 16.501 1.00 92.31 285 SER A O 1
ATOM 2081 N N . ASP A 1 286 ? -18.138 -9.755 17.359 1.00 92.00 286 ASP A N 1
ATOM 2082 C CA . ASP A 1 286 ? -18.864 -9.898 16.095 1.00 92.00 286 ASP A CA 1
ATOM 2083 C C . ASP A 1 286 ? -18.397 -8.860 15.070 1.00 92.00 286 ASP A C 1
ATOM 2085 O O . ASP A 1 286 ? -18.147 -9.195 13.913 1.00 92.00 286 ASP A O 1
ATOM 2089 N N . TYR A 1 287 ? -18.208 -7.609 15.499 1.00 93.56 287 TYR A N 1
ATOM 2090 C CA . TYR A 1 287 ? -17.735 -6.535 14.631 1.00 93.56 287 TYR A CA 1
ATOM 2091 C C . TYR A 1 287 ? -16.344 -6.832 14.058 1.00 93.56 287 TYR A C 1
ATOM 2093 O O . TYR A 1 287 ? -16.163 -6.772 12.843 1.00 93.56 287 TYR A O 1
ATOM 2101 N N . VAL A 1 288 ? -15.378 -7.195 14.911 1.00 91.31 288 VAL A N 1
ATOM 2102 C CA . VAL A 1 288 ? -13.993 -7.470 14.497 1.00 91.31 288 VAL A CA 1
ATOM 2103 C C . VAL A 1 288 ? -13.916 -8.717 13.612 1.00 91.31 288 VAL A C 1
ATOM 2105 O O . VAL A 1 288 ? -13.136 -8.734 12.663 1.00 91.31 288 VAL A O 1
ATOM 2108 N N . SER A 1 289 ? -14.759 -9.728 13.852 1.00 87.25 289 SER A N 1
ATOM 2109 C CA . SER A 1 289 ? -14.805 -10.941 13.020 1.00 87.25 289 SER A CA 1
ATOM 2110 C C . SER A 1 289 ? -15.181 -10.675 11.557 1.00 87.25 289 SER A C 1
ATOM 2112 O O . SER A 1 289 ? -14.800 -11.439 10.677 1.00 87.25 289 SER A O 1
ATOM 2114 N N . GLY A 1 290 ? -15.896 -9.579 11.278 1.00 89.50 290 GLY A N 1
ATOM 2115 C CA . GLY A 1 290 ? -16.251 -9.167 9.919 1.00 89.50 290 GLY A CA 1
ATOM 2116 C C . GLY A 1 290 ? -15.181 -8.335 9.208 1.00 89.50 290 GLY A C 1
ATOM 2117 O O . GLY A 1 290 ? -15.401 -7.927 8.065 1.00 89.50 290 GLY A O 1
ATOM 2118 N N . LEU A 1 291 ? -14.057 -8.041 9.869 1.00 93.62 291 LEU A N 1
ATOM 2119 C CA . LEU A 1 291 ? -12.994 -7.202 9.325 1.00 93.62 291 LEU A CA 1
ATOM 2120 C C . LEU A 1 291 ? -11.968 -8.021 8.548 1.00 93.62 291 LEU A C 1
ATOM 2122 O O . LEU A 1 291 ? -11.688 -9.178 8.852 1.00 93.62 291 LEU A O 1
ATOM 2126 N N . THR A 1 292 ? -11.376 -7.393 7.540 1.00 92.69 292 THR A N 1
ATOM 2127 C CA . THR A 1 292 ? -10.407 -8.040 6.656 1.00 92.69 292 THR A CA 1
ATOM 2128 C C . THR A 1 292 ? -8.993 -7.603 7.033 1.00 92.69 292 THR A C 1
ATOM 2130 O O . THR A 1 292 ? -8.728 -6.400 7.025 1.00 92.69 292 THR A O 1
ATOM 2133 N N . PRO A 1 293 ? -8.078 -8.531 7.358 1.00 92.31 293 PRO A N 1
ATOM 2134 C CA . PRO A 1 293 ? -6.687 -8.196 7.640 1.00 92.31 293 PRO A CA 1
ATOM 2135 C C . PRO A 1 293 ? -5.924 -7.916 6.338 1.00 92.31 293 PRO A C 1
ATOM 2137 O O . PRO A 1 293 ? -5.910 -8.743 5.420 1.00 92.31 293 PRO A O 1
ATOM 2140 N N . VAL A 1 294 ? -5.302 -6.738 6.255 1.00 92.06 294 VAL A N 1
ATOM 2141 C CA . VAL A 1 294 ? -4.552 -6.259 5.084 1.00 92.06 294 VAL A CA 1
ATOM 2142 C C . VAL A 1 294 ? -3.310 -5.459 5.495 1.00 92.06 294 VAL A C 1
ATOM 2144 O O . VAL A 1 294 ? -3.128 -5.102 6.657 1.00 92.06 294 VAL A O 1
ATOM 2147 N N . VAL A 1 295 ? -2.451 -5.165 4.524 1.00 90.38 295 VAL A N 1
ATOM 2148 C CA . VAL A 1 295 ? -1.277 -4.294 4.641 1.00 90.38 295 VAL A CA 1
ATOM 2149 C C . VAL A 1 295 ? -1.499 -3.059 3.776 1.00 90.38 295 VAL A C 1
ATOM 2151 O O . VAL A 1 295 ? -1.913 -3.176 2.625 1.00 90.38 295 VAL A O 1
ATOM 2154 N N . LEU A 1 296 ? -1.228 -1.871 4.308 1.00 90.69 296 LEU A N 1
ATOM 2155 C CA . LEU A 1 296 ? -1.271 -0.632 3.532 1.00 90.69 296 LEU A CA 1
ATOM 2156 C C . LEU A 1 296 ? -0.109 -0.600 2.536 1.00 90.69 296 LEU A C 1
ATOM 2158 O O . LEU A 1 296 ? 1.039 -0.740 2.945 1.00 90.69 296 LEU A O 1
ATOM 2162 N N . LEU A 1 297 ? -0.377 -0.389 1.247 1.00 85.00 297 LEU A N 1
ATOM 2163 C CA . LEU A 1 297 ? 0.690 -0.198 0.249 1.00 85.00 297 LEU A CA 1
ATOM 2164 C C . LEU A 1 297 ? 1.019 1.285 0.019 1.00 85.00 297 LEU A C 1
ATOM 2166 O O . LEU A 1 297 ? 1.995 1.610 -0.646 1.00 85.00 297 LEU A O 1
ATOM 2170 N N . LEU A 1 298 ? 0.241 2.186 0.617 1.00 84.69 298 LEU A N 1
ATOM 2171 C CA . LEU A 1 298 ? 0.404 3.637 0.552 1.00 84.69 298 LEU A CA 1
ATOM 2172 C C . LEU A 1 298 ? 0.657 4.209 1.947 1.00 84.69 298 LEU A C 1
ATOM 2174 O O . LEU A 1 298 ? 0.133 3.691 2.939 1.00 84.69 298 LEU A O 1
ATOM 2178 N N . ASP A 1 299 ? 1.380 5.326 2.008 1.00 87.62 299 ASP A N 1
ATOM 2179 C CA . ASP A 1 299 ? 1.414 6.157 3.210 1.00 87.62 299 ASP A CA 1
ATOM 2180 C C . ASP A 1 299 ? 0.016 6.769 3.403 1.00 87.62 299 ASP A C 1
ATOM 2182 O O . ASP A 1 299 ? -0.482 7.503 2.550 1.00 87.62 299 ASP A O 1
ATOM 2186 N N . THR A 1 300 ? -0.657 6.413 4.499 1.00 92.19 300 THR A N 1
ATOM 2187 C CA . THR A 1 300 ? -2.108 6.618 4.641 1.00 92.19 300 THR A CA 1
ATOM 2188 C C . THR A 1 300 ? -2.439 7.548 5.801 1.00 92.19 300 THR A C 1
ATOM 2190 O O . THR A 1 300 ? -2.076 7.272 6.946 1.00 92.19 300 THR A O 1
ATOM 2193 N N . ALA A 1 301 ? -3.185 8.619 5.530 1.00 93.44 301 ALA A N 1
ATOM 2194 C CA . ALA A 1 301 ? -3.730 9.498 6.558 1.00 93.44 301 ALA A CA 1
ATOM 2195 C C . ALA A 1 301 ? -4.920 8.844 7.277 1.00 93.44 301 ALA A C 1
ATOM 2197 O O . ALA A 1 301 ? -5.856 8.348 6.649 1.00 93.44 301 ALA A O 1
ATOM 2198 N N . VAL A 1 302 ? -4.912 8.887 8.609 1.00 95.00 302 VAL A N 1
ATOM 2199 C CA . VAL A 1 302 ? -5.976 8.364 9.476 1.00 95.00 302 VAL A CA 1
ATOM 2200 C C . VAL A 1 302 ? -6.174 9.254 10.703 1.00 95.00 302 VAL A C 1
ATOM 2202 O O . VAL A 1 302 ? -5.274 9.983 11.127 1.00 95.00 302 VAL A O 1
ATOM 2205 N N . THR A 1 303 ? -7.337 9.129 11.342 1.00 93.94 303 THR A N 1
ATOM 2206 C CA . THR A 1 303 ? -7.478 9.496 12.754 1.00 93.94 303 THR A CA 1
ATOM 2207 C C . THR A 1 303 ? -7.206 8.252 13.599 1.00 93.94 303 THR A C 1
ATOM 2209 O O . THR A 1 303 ? -8.046 7.351 13.656 1.00 93.94 303 THR A O 1
ATOM 2212 N N . ASN A 1 304 ? -6.049 8.199 14.257 1.00 92.44 304 ASN A N 1
ATOM 2213 C CA . ASN A 1 304 ? -5.660 7.116 15.157 1.00 92.44 304 ASN A CA 1
ATOM 2214 C C . ASN A 1 304 ? -6.006 7.476 16.610 1.00 92.44 304 ASN A C 1
ATOM 2216 O O . ASN A 1 304 ? -5.672 8.563 17.085 1.00 92.44 304 ASN A O 1
ATOM 2220 N N . PHE A 1 305 ? -6.679 6.580 17.328 1.00 91.56 305 PHE A N 1
ATOM 2221 C CA . PHE A 1 305 ? -7.050 6.796 18.724 1.00 91.56 305 PHE A CA 1
ATOM 2222 C C . PHE A 1 305 ? -6.092 6.065 19.667 1.00 91.56 305 PHE A C 1
ATOM 2224 O O . PHE A 1 305 ? -5.637 4.951 19.409 1.00 91.56 305 PHE A O 1
ATOM 2231 N N . GLY A 1 306 ? -5.804 6.683 20.808 1.00 85.31 306 GLY A N 1
ATOM 2232 C CA . GLY A 1 306 ? -5.044 6.059 21.890 1.00 85.31 306 GLY A CA 1
ATOM 2233 C C . GLY A 1 306 ? -5.484 6.566 23.248 1.00 85.31 306 GLY A C 1
ATOM 2234 O O . GLY A 1 306 ? -6.233 7.540 23.338 1.00 85.31 306 GLY A O 1
ATOM 2235 N N . TRP A 1 307 ? -5.000 5.910 24.297 1.00 77.00 307 TRP A N 1
ATOM 2236 C CA . TRP A 1 307 ? -5.267 6.330 25.663 1.00 77.00 307 TRP A CA 1
ATOM 2237 C C . TRP A 1 307 ? -4.271 7.384 26.117 1.00 77.00 307 TRP A C 1
ATOM 2239 O O . TRP A 1 307 ? -3.078 7.311 25.834 1.00 77.00 307 TRP A O 1
ATOM 2249 N N . ARG A 1 308 ? -4.771 8.360 26.861 1.00 75.12 308 ARG A N 1
ATOM 2250 C CA . ARG A 1 308 ? -3.950 9.281 27.633 1.00 75.12 308 ARG A CA 1
ATOM 2251 C C . ARG A 1 308 ? -4.736 9.734 28.845 1.00 75.12 308 ARG A C 1
ATOM 2253 O O . ARG A 1 308 ? -5.888 10.122 28.709 1.00 75.12 308 ARG A O 1
ATOM 2260 N N . ASN A 1 309 ? -4.118 9.681 30.022 1.00 73.25 309 ASN A N 1
ATOM 2261 C CA . ASN A 1 309 ? -4.741 10.091 31.285 1.00 73.25 309 ASN A CA 1
ATOM 2262 C C . ASN A 1 309 ? -6.107 9.417 31.528 1.00 73.25 309 ASN A C 1
ATOM 2264 O O . ASN A 1 309 ? -7.017 9.992 32.115 1.00 73.25 309 ASN A O 1
ATOM 2268 N N . GLY A 1 310 ? -6.260 8.177 31.050 1.00 75.69 310 GLY A N 1
ATOM 2269 C CA . GLY A 1 310 ? -7.509 7.428 31.152 1.00 75.69 310 GLY A CA 1
ATOM 2270 C C . GLY A 1 310 ? -8.612 7.865 30.181 1.00 75.69 310 GLY A C 1
ATOM 2271 O O . GLY A 1 310 ? -9.733 7.384 30.313 1.00 75.69 310 GLY A O 1
ATOM 2272 N N . GLU A 1 311 ? -8.333 8.714 29.198 1.00 81.25 311 GLU A N 1
ATOM 2273 C CA . GLU A 1 311 ? -9.278 9.091 28.144 1.00 81.25 311 GLU A CA 1
ATOM 2274 C C . GLU A 1 311 ? -8.817 8.592 26.777 1.00 81.25 311 GLU A C 1
ATOM 2276 O O . GLU A 1 311 ? -7.619 8.518 26.497 1.00 81.25 311 GLU A O 1
ATOM 2281 N N . ILE A 1 312 ? -9.781 8.248 25.924 1.00 85.94 312 ILE A N 1
ATOM 2282 C CA . ILE A 1 312 ? -9.528 7.887 24.534 1.00 85.94 312 ILE A CA 1
ATOM 2283 C C . ILE A 1 312 ? -9.528 9.154 23.681 1.00 85.94 312 ILE A C 1
ATOM 2285 O O . ILE A 1 312 ? -10.541 9.842 23.570 1.00 85.94 312 ILE A O 1
ATOM 2289 N N . LEU A 1 313 ? -8.382 9.478 23.086 1.00 87.69 313 LEU A N 1
ATOM 2290 C CA . LEU A 1 313 ? -8.190 10.736 22.368 1.00 87.69 313 LEU A CA 1
ATOM 2291 C C . LEU A 1 313 ? -7.826 10.493 20.898 1.00 87.69 313 LEU A C 1
ATOM 2293 O O . LEU A 1 313 ? -6.996 9.622 20.616 1.00 87.69 313 LEU A O 1
ATOM 2297 N N . PRO A 1 314 ? -8.410 11.265 19.960 1.00 90.50 314 PRO A N 1
ATOM 2298 C CA . PRO A 1 314 ? -8.042 11.216 18.551 1.00 90.50 314 PRO A CA 1
ATOM 2299 C C . PRO A 1 314 ? -6.682 11.875 18.311 1.00 90.50 314 PRO A C 1
ATOM 2301 O O . PRO A 1 314 ? -6.332 12.872 18.946 1.00 90.50 314 PRO A O 1
ATOM 2304 N N . ARG A 1 315 ? -5.947 11.366 17.323 1.00 88.81 315 ARG A N 1
ATOM 2305 C CA . ARG A 1 315 ? -4.716 11.961 16.796 1.00 88.81 315 ARG A CA 1
ATOM 2306 C C . ARG A 1 315 ? -4.722 11.849 15.281 1.00 88.81 315 ARG A C 1
ATOM 2308 O O . ARG A 1 315 ? -5.048 10.793 14.749 1.00 88.81 315 ARG A O 1
ATOM 2315 N N . GLN A 1 316 ? -4.372 12.928 14.586 1.00 91.31 316 GLN A N 1
ATOM 2316 C CA . GLN A 1 316 ? -4.129 12.838 13.147 1.00 91.31 316 GLN A CA 1
ATOM 2317 C C . GLN A 1 316 ? -2.786 12.148 12.930 1.00 91.31 316 GLN A C 1
ATOM 2319 O O . GLN A 1 316 ? -1.796 12.480 13.590 1.00 91.31 316 GLN A O 1
ATOM 2324 N N . SER A 1 317 ? -2.753 11.145 12.062 1.00 91.75 317 SER A N 1
ATOM 2325 C CA . SER A 1 317 ? -1.566 10.318 11.856 1.00 91.75 317 SER A CA 1
ATOM 2326 C C . SER A 1 317 ? -1.426 9.919 10.394 1.00 91.75 317 SER A C 1
ATOM 2328 O O . SER A 1 317 ? -2.421 9.731 9.700 1.00 91.75 317 SER A O 1
ATOM 2330 N N . VAL A 1 318 ? -0.184 9.786 9.941 1.00 92.25 318 VAL A N 1
ATOM 2331 C CA . VAL A 1 318 ? 0.177 9.115 8.695 1.00 92.25 318 VAL A CA 1
ATOM 2332 C C . VAL A 1 318 ? 0.785 7.778 9.077 1.00 92.25 318 VAL A C 1
ATOM 2334 O O . VAL A 1 318 ? 1.829 7.727 9.729 1.00 92.25 318 VAL A O 1
ATOM 2337 N N . LEU A 1 319 ? 0.114 6.706 8.676 1.00 92.50 319 LEU A N 1
ATOM 2338 C CA . LEU A 1 319 ? 0.638 5.354 8.781 1.00 92.50 319 LEU A CA 1
ATOM 2339 C C . LEU A 1 319 ? 1.550 5.104 7.585 1.00 92.50 319 LEU A C 1
ATOM 2341 O O . LEU A 1 319 ? 1.114 5.251 6.443 1.00 92.50 319 LEU A O 1
ATOM 2345 N N . GLN A 1 320 ? 2.792 4.713 7.845 1.00 88.50 320 GLN A N 1
ATOM 2346 C CA . GLN A 1 320 ? 3.724 4.307 6.797 1.00 88.50 320 GLN A CA 1
ATOM 2347 C C . GLN A 1 320 ? 3.160 3.117 6.010 1.00 88.50 320 GLN A C 1
ATOM 2349 O O . GLN A 1 320 ? 2.561 2.199 6.592 1.00 88.50 320 GLN A O 1
ATOM 2354 N N . ARG A 1 321 ? 3.424 3.075 4.703 1.00 82.62 321 ARG A N 1
ATOM 2355 C CA . ARG A 1 321 ? 3.275 1.858 3.899 1.00 82.62 321 ARG A CA 1
ATOM 2356 C C . ARG A 1 321 ? 3.919 0.652 4.601 1.00 82.62 321 ARG A C 1
ATOM 2358 O O . ARG A 1 321 ? 4.955 0.758 5.254 1.00 82.62 321 ARG A O 1
ATOM 2365 N N . GLY A 1 322 ? 3.299 -0.511 4.481 1.00 83.56 322 GLY A N 1
ATOM 2366 C CA . GLY A 1 322 ? 3.661 -1.714 5.229 1.00 83.56 322 GLY A CA 1
ATOM 2367 C C . GLY A 1 322 ? 2.952 -1.864 6.568 1.00 83.56 322 GLY A C 1
ATOM 2368 O O . GLY A 1 322 ? 3.043 -2.926 7.178 1.00 83.56 322 GLY A O 1
ATOM 2369 N N . THR A 1 323 ? 2.213 -0.852 7.031 1.00 89.12 323 THR A N 1
ATOM 2370 C CA . THR A 1 323 ? 1.430 -0.979 8.264 1.00 89.12 323 THR A CA 1
ATOM 2371 C C . THR A 1 323 ? 0.280 -1.963 8.050 1.00 89.12 323 THR A C 1
ATOM 2373 O O . THR A 1 323 ? -0.534 -1.789 7.140 1.00 89.12 323 THR A O 1
ATOM 2376 N N . SER A 1 324 ? 0.183 -2.979 8.909 1.00 91.19 324 SER A N 1
ATOM 2377 C CA . SER A 1 324 ? -0.947 -3.907 8.930 1.00 91.19 324 SER A CA 1
ATOM 2378 C C . SER A 1 324 ? -2.162 -3.288 9.627 1.00 91.19 324 SER A C 1
ATOM 2380 O O . SER A 1 324 ? -2.068 -2.686 10.706 1.00 91.19 324 SER A O 1
ATOM 2382 N N . VAL A 1 325 ? -3.323 -3.421 8.988 1.00 94.31 325 VAL A N 1
ATOM 2383 C CA . VAL A 1 325 ? -4.601 -2.870 9.450 1.00 94.31 325 VAL A CA 1
ATOM 2384 C C . VAL A 1 325 ? -5.741 -3.863 9.225 1.00 94.31 325 VAL A C 1
ATOM 2386 O O . VAL A 1 325 ? -5.693 -4.718 8.342 1.00 94.31 325 VAL A O 1
ATOM 2389 N N . LEU A 1 326 ? -6.801 -3.718 10.012 1.00 94.62 326 LEU A N 1
ATOM 2390 C CA . LEU A 1 326 ? -8.099 -4.325 9.741 1.00 94.62 326 LEU A CA 1
ATOM 2391 C C . LEU A 1 326 ? -8.958 -3.324 8.967 1.00 94.62 326 LEU A C 1
ATOM 2393 O O . LEU A 1 326 ? -9.063 -2.165 9.381 1.00 94.62 326 LEU A O 1
ATOM 2397 N N . VAL A 1 327 ? -9.584 -3.771 7.875 1.00 96.44 327 VAL A N 1
ATOM 2398 C CA . VAL A 1 327 ? -10.515 -2.961 7.074 1.00 96.44 327 VAL A CA 1
ATOM 2399 C C . VAL A 1 327 ? -11.945 -3.485 7.136 1.00 96.44 327 VAL A C 1
ATOM 2401 O O . VAL A 1 327 ? -12.175 -4.691 7.232 1.00 96.44 327 VAL A O 1
ATOM 2404 N N . ASP A 1 328 ? -12.918 -2.577 7.074 1.00 95.62 328 ASP A N 1
ATOM 2405 C CA . ASP A 1 328 ? -14.336 -2.943 7.012 1.00 95.62 328 ASP A CA 1
ATOM 2406 C C . ASP A 1 328 ? -14.756 -3.475 5.627 1.00 95.62 328 ASP A C 1
ATOM 2408 O O . ASP A 1 328 ? -13.970 -3.522 4.679 1.00 95.62 328 ASP A O 1
ATOM 2412 N N . ARG A 1 329 ? -16.032 -3.862 5.483 1.00 94.50 329 ARG A N 1
ATOM 2413 C CA . ARG A 1 329 ? -16.600 -4.392 4.226 1.00 94.50 329 ARG A CA 1
ATOM 2414 C C . ARG A 1 329 ? -16.559 -3.407 3.053 1.00 94.50 329 ARG A C 1
ATOM 2416 O O . ARG A 1 329 ? -16.820 -3.813 1.928 1.00 94.50 329 ARG A O 1
ATOM 2423 N N . ARG A 1 330 ? -16.264 -2.128 3.293 1.00 95.06 330 ARG A N 1
ATOM 2424 C CA . ARG A 1 330 ? -16.124 -1.081 2.269 1.00 95.06 330 ARG A CA 1
ATOM 2425 C C . ARG A 1 330 ? -14.670 -0.643 2.087 1.00 95.06 330 ARG A C 1
ATOM 2427 O O . ARG A 1 330 ? -14.412 0.322 1.369 1.00 95.06 330 ARG A O 1
ATOM 2434 N N . GLY A 1 331 ? -13.739 -1.348 2.731 1.00 94.44 331 GLY A N 1
ATOM 2435 C CA . GLY A 1 331 ? -12.303 -1.141 2.624 1.00 94.44 331 GLY A CA 1
ATOM 2436 C C . GLY A 1 331 ? -11.775 0.058 3.408 1.00 94.44 331 GLY A C 1
ATOM 2437 O O . GLY A 1 331 ? -10.695 0.537 3.091 1.00 94.44 331 GLY A O 1
ATOM 2438 N N . ARG A 1 332 ? -12.488 0.571 4.419 1.00 95.88 332 ARG A N 1
ATOM 2439 C CA . ARG A 1 332 ? -11.908 1.604 5.299 1.00 95.88 332 ARG A CA 1
ATOM 2440 C C . ARG A 1 332 ? -11.016 0.970 6.360 1.00 95.88 332 ARG A C 1
ATOM 2442 O O . ARG A 1 332 ? -11.485 0.036 7.011 1.00 95.88 332 ARG A O 1
ATOM 2449 N N . PRO A 1 333 ? -9.813 1.507 6.628 1.00 97.00 333 PRO A N 1
ATOM 2450 C CA . PRO A 1 333 ? -9.037 1.145 7.812 1.00 97.00 333 PRO A CA 1
ATOM 2451 C C . PRO A 1 333 ? -9.811 1.464 9.097 1.00 97.00 333 PRO A C 1
ATOM 2453 O O . PRO A 1 333 ? -10.242 2.599 9.304 1.00 97.00 333 PRO A O 1
ATOM 2456 N N . VAL A 1 334 ? -9.987 0.463 9.962 1.00 96.69 334 VAL A N 1
ATOM 2457 C CA . VAL A 1 334 ? -10.731 0.590 11.229 1.00 96.69 334 VAL A CA 1
ATOM 2458 C C . VAL A 1 334 ? -9.923 0.195 12.456 1.00 96.69 334 VAL A C 1
ATOM 2460 O O . VAL A 1 334 ? -10.258 0.634 13.547 1.00 96.69 334 VAL A O 1
ATOM 2463 N N . ALA A 1 335 ? -8.849 -0.582 12.316 1.00 94.56 335 ALA A N 1
ATOM 2464 C CA . ALA A 1 335 ? -7.935 -0.829 13.425 1.00 94.56 335 ALA A CA 1
ATOM 2465 C C . ALA A 1 335 ? -6.504 -1.020 12.934 1.00 94.56 335 ALA A C 1
ATOM 2467 O O . ALA A 1 335 ? -6.277 -1.642 11.897 1.00 94.56 335 ALA A O 1
ATOM 2468 N N . ARG A 1 336 ? -5.536 -0.508 13.694 1.00 93.06 336 ARG A N 1
ATOM 2469 C CA . ARG A 1 336 ? -4.110 -0.727 13.445 1.00 93.06 336 ARG A CA 1
ATOM 2470 C C . ARG A 1 336 ? -3.653 -1.983 14.171 1.00 93.06 336 ARG A C 1
ATOM 2472 O O . ARG A 1 336 ? -3.807 -2.078 15.386 1.00 93.06 336 ARG A O 1
ATOM 2479 N N . CYS A 1 337 ? -3.046 -2.926 13.460 1.00 89.44 337 CYS A N 1
ATOM 2480 C CA . CYS A 1 337 ? -2.708 -4.221 14.049 1.00 89.44 337 CYS A CA 1
ATOM 2481 C C . CYS A 1 337 ? -1.477 -4.151 14.964 1.00 89.44 337 CYS A C 1
ATOM 2483 O O . CYS A 1 337 ? -1.413 -4.848 15.969 1.00 89.44 337 CYS A O 1
ATOM 2485 N N . GLN A 1 338 ? -0.538 -3.237 14.712 1.00 83.25 338 GLN A N 1
ATOM 2486 C CA . GLN A 1 338 ? 0.641 -3.083 15.574 1.00 83.25 338 GLN A CA 1
ATOM 2487 C C . GLN A 1 338 ? 0.303 -2.630 17.012 1.00 83.25 338 GLN A C 1
ATOM 2489 O O . GLN A 1 338 ? 1.073 -2.907 17.927 1.00 83.25 338 GLN A O 1
ATOM 2494 N N . SER A 1 339 ? -0.828 -1.944 17.226 1.00 82.81 339 SER A N 1
ATOM 2495 C CA . SER A 1 339 ? -1.199 -1.350 18.526 1.00 82.81 339 SER A CA 1
ATOM 2496 C C . SER A 1 339 ? -2.594 -1.736 19.042 1.00 82.81 339 SER A C 1
ATOM 2498 O O . SER A 1 339 ? -2.952 -1.385 20.169 1.00 82.81 339 SER A O 1
ATOM 2500 N N . GLY A 1 340 ? -3.421 -2.376 18.208 1.00 88.75 340 GLY A N 1
ATOM 2501 C CA . GLY A 1 340 ? -4.843 -2.618 18.480 1.00 88.75 340 GLY A CA 1
ATOM 2502 C C . GLY A 1 340 ? -5.710 -1.350 18.462 1.00 88.75 340 GLY A C 1
ATOM 2503 O O . GLY A 1 340 ? -6.898 -1.406 18.787 1.00 88.75 340 GLY A O 1
ATOM 2504 N N . SER A 1 341 ? -5.135 -0.199 18.100 1.00 91.06 341 SER A N 1
ATOM 2505 C CA . SER A 1 341 ? -5.821 1.092 18.140 1.00 91.06 341 SER A CA 1
ATOM 2506 C C . SER A 1 341 ? -6.986 1.151 17.153 1.00 91.06 341 SER A C 1
ATOM 2508 O O . SER A 1 341 ? -6.793 0.790 15.987 1.00 91.06 341 SER A O 1
ATOM 2510 N N . PRO A 1 342 ? -8.164 1.656 17.565 1.00 94.62 342 PRO A N 1
ATOM 2511 C CA . PRO A 1 342 ? -9.254 1.911 16.642 1.00 94.62 342 PRO A CA 1
ATOM 2512 C C . PRO A 1 342 ? -8.922 3.129 15.769 1.00 94.62 342 PRO A C 1
ATOM 2514 O O . PRO A 1 342 ? -8.336 4.115 16.228 1.00 94.62 342 PRO A O 1
ATOM 2517 N N . LEU A 1 343 ? -9.298 3.051 14.498 1.00 95.88 343 LEU A N 1
ATOM 2518 C CA . LEU A 1 343 ? -9.045 4.052 13.468 1.00 95.88 343 LEU A CA 1
ATOM 2519 C C . LEU A 1 343 ? -10.364 4.631 12.953 1.00 95.88 343 LEU A C 1
ATOM 2521 O O . LEU A 1 343 ? -11.396 3.958 12.893 1.00 95.88 343 LEU A O 1
ATOM 2525 N N . ARG A 1 344 ? -10.317 5.895 12.534 1.00 95.62 344 ARG A N 1
ATOM 2526 C CA . ARG A 1 344 ? -11.374 6.552 11.755 1.00 95.62 344 ARG A CA 1
ATOM 2527 C C . ARG A 1 344 ? -10.764 7.242 10.533 1.00 95.62 344 ARG A C 1
ATOM 2529 O O . ARG A 1 344 ? -9.548 7.459 10.518 1.00 95.62 344 ARG A O 1
ATOM 2536 N N . PRO A 1 345 ? -11.592 7.639 9.547 1.00 94.44 345 PRO A N 1
ATOM 2537 C CA . PRO A 1 345 ? -11.137 8.501 8.464 1.00 94.44 345 PRO A CA 1
ATOM 2538 C C . PRO A 1 345 ? -10.363 9.721 8.990 1.00 94.44 345 PRO A C 1
ATOM 2540 O O . PRO A 1 345 ? -10.652 10.199 10.101 1.00 94.44 345 PRO A O 1
ATOM 2543 N N . PRO A 1 346 ? -9.359 10.204 8.243 1.00 92.94 346 PRO A N 1
ATOM 2544 C CA . PRO A 1 346 ? -8.624 11.396 8.631 1.00 92.94 346 PRO A CA 1
ATOM 2545 C C . PRO A 1 346 ? -9.565 12.601 8.684 1.00 92.94 346 PRO A C 1
ATOM 2547 O O . PRO A 1 346 ? -10.578 12.670 7.987 1.00 92.94 346 PRO A O 1
ATOM 2550 N N . GLN A 1 347 ? -9.235 13.568 9.534 1.00 88.62 347 GLN A N 1
ATOM 2551 C CA . GLN A 1 347 ? -9.800 14.902 9.377 1.00 88.62 347 GLN A CA 1
ATOM 2552 C C . GLN A 1 347 ? -9.063 15.609 8.234 1.00 88.62 347 GLN A C 1
ATOM 2554 O O . GLN A 1 347 ? -7.883 15.324 8.016 1.00 88.62 347 GLN A O 1
ATOM 2559 N N . PRO A 1 348 ? -9.713 16.554 7.532 1.00 79.62 348 PRO A N 1
ATOM 2560 C CA . PRO A 1 348 ? -9.038 17.354 6.522 1.00 79.62 348 PRO A CA 1
ATOM 2561 C C . PRO A 1 348 ? -7.767 17.984 7.093 1.00 79.62 348 PRO A C 1
ATOM 2563 O O . PRO A 1 348 ? -7.817 18.754 8.058 1.00 79.62 348 PRO A O 1
ATOM 2566 N N . LEU A 1 349 ? -6.624 17.631 6.508 1.00 72.38 349 LEU A N 1
ATOM 2567 C CA . LEU A 1 349 ? -5.349 18.210 6.900 1.00 72.38 349 LEU A CA 1
ATOM 2568 C C . LEU A 1 349 ? -5.304 19.686 6.470 1.00 72.38 349 LEU A C 1
ATOM 2570 O O . LEU A 1 349 ? -5.825 20.036 5.406 1.00 72.38 349 LEU A O 1
ATOM 2574 N N . PRO A 1 350 ? -4.686 20.576 7.267 1.00 72.31 350 PRO A N 1
ATOM 2575 C CA . PRO A 1 350 ? -4.430 21.940 6.822 1.00 72.31 350 PRO A CA 1
ATOM 2576 C C . PRO A 1 350 ? -3.486 21.929 5.611 1.00 72.31 350 PRO A C 1
ATOM 2578 O O . PRO A 1 350 ? -2.729 20.982 5.422 1.00 72.31 350 PRO A O 1
ATOM 2581 N N . ALA A 1 351 ? -3.478 23.006 4.821 1.00 70.88 351 ALA A N 1
ATOM 2582 C CA . ALA A 1 351 ? -2.640 23.107 3.618 1.00 70.88 351 ALA A CA 1
ATOM 2583 C C . ALA A 1 351 ? -1.137 22.886 3.890 1.00 70.88 351 ALA A C 1
ATOM 2585 O O . ALA A 1 351 ? -0.411 22.405 3.026 1.00 70.88 351 ALA A O 1
ATOM 2586 N N . THR A 1 352 ? -0.677 23.225 5.095 1.00 73.88 352 THR A N 1
ATOM 2587 C CA . THR A 1 352 ? 0.692 22.988 5.568 1.00 73.88 352 THR A CA 1
ATOM 2588 C C . THR A 1 352 ? 0.639 22.303 6.936 1.00 73.88 352 THR A C 1
ATOM 2590 O O . THR A 1 352 ? 0.650 22.994 7.961 1.00 73.88 352 THR A O 1
ATOM 2593 N N . PRO A 1 353 ? 0.513 20.966 6.985 1.00 80.69 353 PRO A N 1
ATOM 2594 C CA . PRO A 1 353 ? 0.506 20.235 8.245 1.00 80.69 353 PRO A CA 1
ATOM 2595 C C . PRO A 1 353 ? 1.895 20.258 8.887 1.00 80.69 353 PRO A C 1
ATOM 2597 O O . PRO A 1 353 ? 2.916 20.191 8.201 1.00 80.69 353 PRO A O 1
ATOM 2600 N N . ALA A 1 354 ? 1.934 20.343 10.215 1.00 85.94 354 ALA A N 1
ATOM 2601 C CA . ALA A 1 354 ? 3.161 20.136 10.968 1.00 85.94 354 ALA A CA 1
ATOM 2602 C C . ALA A 1 354 ? 3.303 18.640 11.252 1.00 85.94 354 ALA A C 1
ATOM 2604 O O . ALA A 1 354 ? 2.431 18.054 11.893 1.00 85.94 354 ALA A O 1
ATOM 2605 N N . PHE A 1 355 ? 4.389 18.026 10.789 1.00 87.00 355 PHE A N 1
ATOM 2606 C CA . PHE A 1 355 ? 4.666 16.617 11.057 1.00 87.00 355 PHE A CA 1
ATOM 2607 C C . PHE A 1 355 ? 5.514 16.448 12.319 1.00 87.00 355 PHE A C 1
ATOM 2609 O O . PHE A 1 355 ? 6.435 17.227 12.566 1.00 87.00 355 PHE A O 1
ATOM 2616 N N . GLN A 1 356 ? 5.213 15.416 13.105 1.00 88.00 356 GLN A N 1
ATOM 2617 C CA . GLN A 1 356 ? 6.003 15.008 14.264 1.00 88.00 356 GLN A CA 1
ATOM 2618 C C . GLN A 1 356 ? 6.336 13.519 14.196 1.00 88.00 356 GLN A C 1
ATOM 2620 O O . GLN A 1 356 ? 5.458 12.694 13.957 1.00 88.00 356 GLN A O 1
ATOM 2625 N N . GLY A 1 357 ? 7.591 13.192 14.492 1.00 85.25 357 GLY A N 1
ATOM 2626 C CA . GLY A 1 357 ? 8.158 11.854 14.350 1.00 85.25 357 GLY A CA 1
ATOM 2627 C C . GLY A 1 357 ? 9.265 11.852 13.302 1.00 85.25 357 GLY A C 1
ATOM 2628 O O . GLY A 1 357 ? 9.453 12.844 12.594 1.00 85.25 357 GLY A O 1
ATOM 2629 N N . ASP A 1 358 ? 9.998 10.748 13.224 1.00 81.94 358 ASP A N 1
ATOM 2630 C CA . ASP A 1 358 ? 11.077 10.599 12.254 1.00 81.94 358 ASP A CA 1
ATOM 2631 C C . ASP A 1 358 ? 10.488 10.187 10.894 1.00 81.94 358 ASP A C 1
ATOM 2633 O O . ASP A 1 358 ? 9.837 9.139 10.808 1.00 81.94 358 ASP A O 1
ATOM 2637 N N . PRO A 1 359 ? 10.675 10.984 9.826 1.00 78.88 359 PRO A N 1
ATOM 2638 C CA . PRO A 1 359 ? 10.271 10.569 8.492 1.00 78.88 359 PRO A CA 1
ATOM 2639 C C . PRO A 1 359 ? 11.123 9.379 8.036 1.00 78.88 359 PRO A C 1
ATOM 2641 O O . PRO A 1 359 ? 12.342 9.359 8.213 1.00 78.88 359 PRO A O 1
ATOM 2644 N N . TRP A 1 360 ? 10.481 8.383 7.430 1.00 80.12 360 TRP A N 1
ATOM 2645 C CA . TRP A 1 360 ? 11.169 7.246 6.816 1.00 80.12 360 TRP A CA 1
ATOM 2646 C C . TRP A 1 360 ? 11.803 7.631 5.469 1.00 80.12 360 TRP A C 1
ATOM 2648 O O . TRP A 1 360 ? 11.361 8.590 4.827 1.00 80.12 360 TRP A O 1
ATOM 2658 N N . PRO A 1 361 ? 12.807 6.869 4.989 1.00 72.25 361 PRO A N 1
ATOM 2659 C CA . PRO A 1 361 ? 13.302 7.005 3.623 1.00 72.25 361 PRO A CA 1
ATOM 2660 C C . PRO A 1 361 ? 12.155 6.921 2.605 1.00 72.25 361 PRO A C 1
ATOM 2662 O O . PRO A 1 361 ? 11.363 5.978 2.625 1.00 72.25 361 PRO A O 1
ATOM 2665 N N . GLY A 1 362 ? 12.054 7.926 1.733 1.00 67.62 362 GLY A N 1
ATOM 2666 C CA . GLY A 1 362 ? 10.990 8.028 0.728 1.00 67.62 362 GLY A CA 1
ATOM 2667 C C . GLY A 1 362 ? 9.682 8.668 1.207 1.00 67.62 362 GLY A C 1
ATOM 2668 O O . GLY A 1 362 ? 8.773 8.821 0.393 1.00 67.62 362 GLY A O 1
ATOM 2669 N N . PHE A 1 363 ? 9.572 9.084 2.477 1.00 77.25 363 PHE A N 1
ATOM 2670 C CA . PHE A 1 363 ? 8.428 9.875 2.936 1.00 77.25 363 PHE A CA 1
ATOM 2671 C C . PHE A 1 363 ? 8.316 11.181 2.139 1.00 77.25 363 PHE A C 1
ATOM 2673 O O . PHE A 1 363 ? 9.279 11.939 2.007 1.00 77.25 363 PHE A O 1
ATOM 2680 N N . SER A 1 364 ? 7.113 11.475 1.655 1.00 79.50 364 SER A N 1
ATOM 2681 C CA . SER A 1 364 ? 6.791 12.731 0.985 1.00 79.50 364 SER A CA 1
ATOM 2682 C C . SER A 1 364 ? 5.395 13.176 1.385 1.00 79.50 364 SER A C 1
ATOM 2684 O O . SER A 1 364 ? 4.431 12.429 1.234 1.00 79.50 364 SER A O 1
ATOM 2686 N N . SER A 1 365 ? 5.259 14.426 1.829 1.00 78.25 365 SER A N 1
ATOM 2687 C CA . SER A 1 365 ? 3.953 15.005 2.163 1.00 78.25 365 SER A CA 1
ATOM 2688 C C . SER A 1 365 ? 3.013 15.120 0.957 1.00 78.25 365 SER A C 1
ATOM 2690 O O . SER A 1 365 ? 1.805 15.247 1.137 1.00 78.25 365 SER A O 1
ATOM 2692 N N . ALA A 1 366 ? 3.549 15.044 -0.266 1.00 72.69 366 ALA A N 1
ATOM 2693 C CA . ALA A 1 366 ? 2.767 14.988 -1.497 1.00 72.69 366 ALA A CA 1
ATOM 2694 C C . ALA A 1 366 ? 2.247 13.580 -1.834 1.00 72.69 366 ALA A C 1
ATOM 2696 O O . ALA A 1 366 ? 1.422 13.441 -2.728 1.00 72.69 366 ALA A O 1
ATOM 2697 N N . LEU A 1 367 ? 2.722 12.539 -1.145 1.00 76.19 367 LEU A N 1
ATOM 2698 C CA . LEU A 1 367 ? 2.364 11.135 -1.378 1.00 76.19 367 LEU A CA 1
ATOM 2699 C C . LEU A 1 367 ? 1.574 10.541 -0.204 1.00 76.19 367 LEU A C 1
ATOM 2701 O O . LEU A 1 367 ? 1.700 9.356 0.086 1.00 76.19 367 LEU A O 1
ATOM 2705 N N . ILE A 1 368 ? 0.774 11.372 0.466 1.00 82.88 368 ILE A N 1
ATOM 2706 C CA . ILE A 1 368 ? -0.139 10.943 1.527 1.00 82.88 368 ILE A CA 1
ATOM 2707 C C . ILE A 1 368 ? -1.528 10.731 0.920 1.00 82.88 368 ILE A C 1
ATOM 2709 O O . ILE A 1 368 ? -2.104 11.651 0.327 1.00 82.88 368 ILE A O 1
ATOM 2713 N N . ASP A 1 369 ? -2.070 9.530 1.099 1.00 86.31 369 ASP A N 1
ATOM 2714 C CA . ASP A 1 369 ? -3.381 9.135 0.590 1.00 86.31 369 ASP A CA 1
ATOM 2715 C C . ASP A 1 369 ? -4.411 9.000 1.726 1.00 86.31 369 ASP A C 1
ATOM 2717 O O . ASP A 1 369 ? -4.105 8.568 2.839 1.00 86.31 369 ASP A O 1
ATOM 2721 N N . GLU A 1 370 ? -5.666 9.332 1.437 1.00 90.50 370 GLU A N 1
ATOM 2722 C CA . GLU A 1 370 ? -6.818 8.898 2.230 1.00 90.50 370 GLU A CA 1
ATOM 2723 C C . GLU A 1 370 ? -7.423 7.653 1.578 1.00 90.50 370 GLU A C 1
ATOM 2725 O O . GLU A 1 370 ? -7.594 7.607 0.359 1.00 90.50 370 GLU A O 1
ATOM 2730 N N . ILE A 1 371 ? -7.820 6.670 2.391 1.00 92.69 371 ILE A N 1
ATOM 2731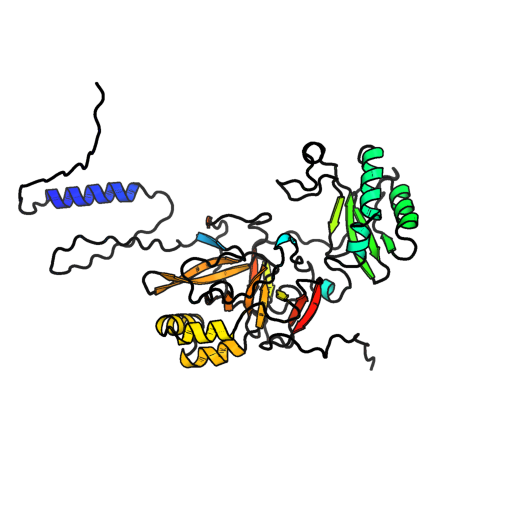 C CA . ILE A 1 371 ? -8.622 5.538 1.920 1.00 92.69 371 ILE A CA 1
ATOM 2732 C C . ILE A 1 371 ? -10.075 5.719 2.372 1.00 92.69 371 ILE A C 1
ATOM 2734 O O . ILE A 1 371 ? -10.438 5.423 3.514 1.00 92.69 371 ILE A O 1
ATOM 2738 N N . ALA A 1 372 ? -10.912 6.199 1.456 1.00 91.94 372 ALA A N 1
ATOM 2739 C CA . ALA A 1 372 ? -12.342 6.382 1.662 1.00 91.94 372 ALA A CA 1
ATOM 2740 C C . ALA A 1 372 ? -13.114 5.060 1.513 1.00 91.94 372 ALA A C 1
ATOM 2742 O O . ALA A 1 372 ? -12.685 4.130 0.827 1.00 91.94 372 ALA A O 1
ATOM 2743 N N . ALA A 1 373 ? -14.300 4.982 2.127 1.00 93.75 373 ALA A N 1
ATOM 2744 C CA . ALA A 1 373 ? -15.210 3.859 1.897 1.00 93.75 373 ALA A CA 1
ATOM 2745 C C . ALA A 1 373 ? -15.627 3.784 0.428 1.00 93.75 373 ALA A C 1
ATOM 2747 O O . ALA A 1 373 ? -15.927 4.804 -0.186 1.00 93.75 373 ALA A O 1
ATOM 2748 N N . ALA A 1 374 ? -15.743 2.564 -0.087 1.00 91.06 374 ALA A N 1
ATOM 2749 C CA . ALA A 1 374 ? -16.496 2.313 -1.305 1.00 91.06 374 ALA A CA 1
ATOM 2750 C C . ALA A 1 374 ? -17.992 2.645 -1.125 1.00 91.06 374 ALA A C 1
ATOM 2752 O O . ALA A 1 374 ? -18.550 2.528 -0.026 1.00 91.06 374 ALA A O 1
ATOM 2753 N N . ASP A 1 375 ? -18.658 3.014 -2.221 1.00 89.69 375 ASP A N 1
ATOM 2754 C CA . ASP A 1 375 ? -20.092 3.350 -2.228 1.00 89.69 375 ASP A CA 1
ATOM 2755 C C . ASP A 1 375 ? -20.974 2.161 -1.812 1.00 89.69 375 ASP A C 1
ATOM 2757 O O . ASP A 1 375 ? -22.031 2.319 -1.187 1.00 89.69 375 ASP A O 1
ATOM 2761 N N . HIS A 1 376 ? -20.498 0.951 -2.103 1.00 90.69 376 HIS A N 1
ATOM 2762 C CA . HIS A 1 376 ? -21.147 -0.313 -1.789 1.00 90.69 376 HIS A CA 1
ATOM 2763 C C . HIS A 1 376 ? -20.182 -1.261 -1.081 1.00 90.69 376 HIS A C 1
ATOM 2765 O O . HIS A 1 376 ? -18.965 -1.086 -1.124 1.00 90.69 376 HIS A O 1
ATOM 2771 N N . ASP A 1 377 ? -20.743 -2.271 -0.421 1.00 93.44 377 ASP A N 1
ATOM 2772 C CA . ASP A 1 377 ? -19.953 -3.350 0.159 1.00 93.44 377 ASP A CA 1
ATOM 2773 C C . ASP A 1 377 ? -19.126 -4.033 -0.934 1.00 93.44 377 ASP A C 1
ATOM 2775 O O . ASP A 1 377 ? -19.642 -4.411 -1.989 1.00 93.44 377 ASP A O 1
ATOM 2779 N N . VAL A 1 378 ? -17.836 -4.192 -0.662 1.00 90.56 378 VAL A N 1
ATOM 2780 C CA . VAL A 1 378 ? -16.909 -4.896 -1.535 1.00 90.56 378 VAL A CA 1
ATOM 2781 C C . VAL A 1 378 ? -17.281 -6.371 -1.516 1.00 90.56 378 VAL A C 1
ATOM 2783 O O . VAL A 1 378 ? -17.399 -6.976 -0.455 1.00 90.56 378 VAL A O 1
ATOM 2786 N N . ILE A 1 379 ? -17.491 -6.963 -2.688 1.00 88.38 379 ILE A N 1
ATOM 2787 C CA . ILE A 1 379 ? -17.770 -8.402 -2.797 1.00 88.38 379 ILE A CA 1
ATOM 2788 C C . ILE A 1 379 ? -16.467 -9.189 -2.604 1.00 88.38 379 ILE A C 1
ATOM 2790 O O . ILE A 1 379 ? -16.436 -10.208 -1.915 1.00 88.38 379 ILE A O 1
ATOM 2794 N N . GLU A 1 380 ? -15.384 -8.674 -3.181 1.00 87.56 380 GLU A N 1
ATOM 2795 C CA . GLU A 1 380 ? -14.054 -9.263 -3.153 1.00 87.56 380 GLU A CA 1
ATOM 2796 C C . GLU A 1 380 ? -12.993 -8.161 -3.260 1.00 87.56 380 GLU A C 1
ATOM 2798 O O . GLU A 1 380 ? -13.059 -7.311 -4.148 1.00 87.56 380 GLU A O 1
ATOM 2803 N N . PHE A 1 381 ? -12.021 -8.164 -2.351 1.00 88.06 381 PHE A N 1
ATOM 2804 C CA . PHE A 1 381 ? -10.841 -7.315 -2.449 1.00 88.06 381 PHE A CA 1
ATOM 2805 C C . PHE A 1 381 ? -9.817 -7.943 -3.393 1.00 88.06 381 PHE A C 1
ATOM 2807 O O . PHE A 1 381 ? -9.518 -9.133 -3.276 1.00 88.06 381 PHE A O 1
ATOM 2814 N N . VAL A 1 382 ? -9.231 -7.127 -4.269 1.00 85.12 382 VAL A N 1
ATOM 2815 C CA . VAL A 1 382 ? -8.058 -7.497 -5.071 1.00 85.12 382 VAL A CA 1
ATOM 2816 C C . VAL A 1 382 ? -6.820 -6.909 -4.394 1.00 85.12 382 VAL A C 1
ATOM 2818 O O . VAL A 1 382 ? -6.548 -5.710 -4.481 1.00 85.12 382 VAL A O 1
ATOM 2821 N N . LEU A 1 383 ? -6.121 -7.765 -3.656 1.00 85.00 383 LEU A N 1
ATOM 2822 C CA . LEU A 1 383 ? -4.949 -7.452 -2.840 1.00 85.00 383 LEU A CA 1
ATOM 2823 C C . LEU A 1 383 ? -3.663 -7.830 -3.582 1.00 85.00 383 LEU A C 1
ATOM 2825 O O . LEU A 1 383 ? -3.688 -8.706 -4.440 1.00 85.00 383 LEU A O 1
ATOM 2829 N N . VAL A 1 384 ? -2.532 -7.242 -3.205 1.00 77.06 384 VAL A N 1
ATOM 2830 C CA . VAL A 1 384 ? -1.204 -7.670 -3.684 1.00 77.06 384 VAL A CA 1
ATOM 2831 C C . VAL A 1 384 ? -0.573 -8.638 -2.689 1.00 77.06 384 VAL A C 1
ATOM 2833 O O . VAL A 1 384 ? -0.466 -8.331 -1.502 1.00 77.06 384 VAL A O 1
ATOM 2836 N N . ASP A 1 385 ? -0.123 -9.797 -3.154 1.00 77.56 385 ASP A N 1
ATOM 2837 C CA . ASP A 1 385 ? 0.738 -10.675 -2.372 1.00 77.56 385 ASP A CA 1
ATOM 2838 C C . ASP A 1 385 ? 2.052 -9.952 -2.074 1.00 77.56 385 ASP A C 1
ATOM 2840 O O . ASP A 1 385 ? 2.858 -9.716 -2.967 1.00 77.56 385 ASP A O 1
ATOM 2844 N N . ILE A 1 386 ? 2.286 -9.605 -0.814 1.00 74.38 386 ILE A N 1
ATOM 2845 C CA . ILE A 1 386 ? 3.484 -8.856 -0.410 1.00 74.38 386 ILE A CA 1
ATOM 2846 C C . ILE A 1 386 ? 4.788 -9.645 -0.596 1.00 74.38 386 ILE A C 1
ATOM 2848 O O . ILE A 1 386 ? 5.859 -9.056 -0.507 1.00 74.38 386 ILE A O 1
ATOM 2852 N N . VAL A 1 387 ? 4.711 -10.959 -0.844 1.00 71.81 387 VAL A N 1
ATOM 2853 C CA . VAL A 1 387 ? 5.876 -11.808 -1.128 1.00 71.81 387 VAL A CA 1
ATOM 2854 C C . VAL A 1 387 ? 6.121 -11.940 -2.632 1.00 71.81 387 VAL A C 1
ATOM 2856 O O . VAL A 1 387 ? 7.265 -11.901 -3.071 1.00 71.81 387 VAL A O 1
ATOM 2859 N N . THR A 1 388 ? 5.061 -12.133 -3.424 1.00 66.00 388 THR A N 1
ATOM 2860 C CA . THR A 1 388 ? 5.178 -12.494 -4.856 1.00 66.00 388 THR A CA 1
ATOM 2861 C C . THR A 1 388 ? 4.740 -11.395 -5.825 1.00 66.00 388 THR A C 1
ATOM 2863 O O . THR A 1 388 ? 4.903 -11.539 -7.036 1.00 66.00 388 THR A O 1
ATOM 2866 N N . GLY A 1 389 ? 4.122 -10.330 -5.316 1.00 66.25 389 GLY A N 1
ATOM 2867 C CA . GLY A 1 389 ? 3.470 -9.280 -6.095 1.00 66.25 389 GLY A CA 1
ATOM 2868 C C . GLY A 1 389 ? 2.175 -9.719 -6.792 1.00 66.25 389 GLY A C 1
ATOM 2869 O O . GLY A 1 389 ? 1.572 -8.921 -7.502 1.00 66.25 389 GLY A O 1
ATOM 2870 N N . GLU A 1 390 ? 1.759 -10.984 -6.672 1.00 66.88 390 GLU A N 1
ATOM 2871 C CA . GLU A 1 390 ? 0.597 -11.516 -7.393 1.00 66.88 390 GLU A CA 1
ATOM 2872 C C . GLU A 1 390 ? -0.729 -11.034 -6.809 1.00 66.88 390 GLU A C 1
ATOM 2874 O O . GLU A 1 390 ? -0.860 -10.839 -5.603 1.00 66.88 390 GLU A O 1
ATOM 2879 N N . ALA A 1 391 ? -1.748 -10.904 -7.659 1.00 72.44 391 ALA A N 1
ATOM 2880 C CA . ALA A 1 391 ? -3.086 -10.574 -7.198 1.00 72.44 391 ALA A CA 1
ATOM 2881 C C . ALA A 1 391 ? -3.667 -11.703 -6.325 1.00 72.44 391 ALA A C 1
ATOM 2883 O O . ALA A 1 391 ? -3.720 -12.871 -6.718 1.00 72.44 391 ALA A O 1
ATOM 2884 N N . ILE A 1 392 ? -4.161 -11.334 -5.147 1.00 79.50 392 ILE A N 1
ATOM 2885 C CA . ILE A 1 392 ? -4.929 -12.185 -4.245 1.00 79.50 392 ILE A CA 1
ATOM 2886 C C . ILE A 1 392 ? -6.353 -11.650 -4.191 1.00 79.50 392 ILE A C 1
ATOM 2888 O O . ILE A 1 392 ? -6.603 -10.521 -3.778 1.00 79.50 392 ILE A O 1
ATOM 2892 N N . ARG A 1 393 ? -7.302 -12.509 -4.539 1.00 84.38 393 ARG A N 1
ATOM 2893 C CA . ARG A 1 393 ? -8.729 -12.263 -4.367 1.00 84.38 393 ARG A CA 1
ATOM 2894 C C . ARG A 1 393 ? -9.162 -12.675 -2.961 1.00 84.38 393 ARG A C 1
ATOM 2896 O O . ARG A 1 393 ? -8.883 -13.798 -2.535 1.00 84.38 393 ARG A O 1
ATOM 2903 N N . ARG A 1 394 ? -9.794 -11.768 -2.209 1.00 86.44 394 ARG A N 1
ATOM 2904 C CA . ARG A 1 394 ? -10.208 -12.021 -0.821 1.00 86.44 394 ARG A CA 1
ATOM 2905 C C . ARG A 1 394 ? -11.619 -11.538 -0.528 1.00 86.44 394 ARG A C 1
ATOM 2907 O O . ARG A 1 394 ? -11.913 -10.349 -0.602 1.00 86.44 394 ARG A O 1
ATOM 2914 N N . THR A 1 395 ? -12.470 -12.463 -0.103 1.00 89.75 395 THR A N 1
ATOM 2915 C CA . THR A 1 395 ? -13.783 -12.137 0.457 1.00 89.75 395 THR A CA 1
ATOM 2916 C C . THR A 1 395 ? -13.621 -11.368 1.776 1.00 89.75 395 THR A C 1
ATOM 2918 O O . THR A 1 395 ? -12.812 -11.781 2.614 1.00 89.75 395 THR A O 1
ATOM 2921 N N . PRO A 1 396 ? -14.378 -10.279 2.003 1.00 89.94 396 PRO A N 1
ATOM 2922 C CA . PRO A 1 396 ? -14.306 -9.538 3.256 1.00 89.94 396 PRO A CA 1
ATOM 2923 C C . PRO A 1 396 ? -14.599 -10.398 4.490 1.00 89.94 396 PRO A C 1
ATOM 2925 O O . PRO A 1 396 ? -15.500 -11.237 4.465 1.00 89.94 396 PRO A O 1
ATOM 2928 N N . GLY A 1 397 ? -13.877 -10.143 5.582 1.00 85.62 397 GLY A N 1
ATOM 2929 C CA . GLY A 1 397 ? -14.067 -10.827 6.868 1.00 85.62 397 GLY A CA 1
ATOM 2930 C C . GLY A 1 397 ? -13.533 -12.260 6.918 1.00 85.62 397 GLY A C 1
ATOM 2931 O O . GLY A 1 397 ? -13.679 -12.931 7.933 1.00 85.62 397 GLY A O 1
ATOM 2932 N N . ILE A 1 398 ? -12.915 -12.749 5.839 1.00 77.69 398 ILE A N 1
ATOM 2933 C CA . ILE A 1 398 ? -12.316 -14.083 5.784 1.00 77.69 398 ILE A CA 1
ATOM 2934 C C . ILE A 1 398 ? -10.791 -13.919 5.691 1.00 77.69 398 ILE A C 1
ATOM 2936 O O . ILE A 1 398 ? -10.278 -13.564 4.623 1.00 77.69 398 ILE A O 1
ATOM 2940 N N . PRO A 1 399 ? -10.041 -14.160 6.786 1.00 66.69 399 PRO A N 1
ATOM 2941 C CA . PRO A 1 399 ? -8.595 -14.352 6.710 1.00 66.69 399 PRO A CA 1
ATOM 2942 C C . PRO A 1 399 ? -8.272 -15.496 5.729 1.00 66.69 399 PRO A C 1
ATOM 2944 O O . PRO A 1 399 ? -9.057 -16.433 5.593 1.00 66.69 399 PRO A O 1
ATOM 2947 N N . GLY A 1 400 ? -7.150 -15.425 5.003 1.00 58.56 400 GLY A N 1
ATOM 2948 C CA . GLY A 1 400 ? -6.721 -16.501 4.085 1.00 58.56 400 GLY A CA 1
ATOM 2949 C C . GLY A 1 400 ? -6.685 -17.873 4.789 1.00 58.56 400 GLY A C 1
ATOM 2950 O O . GLY A 1 400 ? -6.465 -17.940 5.988 1.00 58.56 400 GLY A O 1
ATOM 2951 N N . ALA A 1 401 ? -6.951 -19.015 4.150 1.00 40.72 401 ALA A N 1
ATOM 2952 C CA . ALA A 1 401 ? -6.874 -19.374 2.739 1.00 40.72 401 ALA A CA 1
ATOM 2953 C C . ALA A 1 401 ? -8.197 -19.944 2.178 1.00 40.72 401 ALA A C 1
ATOM 2955 O O . ALA A 1 401 ? -8.752 -20.897 2.722 1.00 40.72 401 ALA A O 1
ATOM 2956 N N . GLN A 1 402 ? -8.629 -19.464 1.006 1.00 42.50 402 GLN A N 1
ATOM 2957 C CA . GLN A 1 402 ? -9.342 -20.320 0.052 1.00 42.50 402 GLN A CA 1
ATOM 2958 C C . GLN A 1 402 ? -8.416 -20.601 -1.129 1.00 42.50 402 GLN A C 1
ATOM 2960 O O . GLN A 1 402 ? -8.077 -19.712 -1.902 1.00 42.50 402 GLN A O 1
ATOM 2965 N N . ALA A 1 403 ? -8.013 -21.861 -1.268 1.00 37.84 403 ALA A N 1
ATOM 2966 C CA . ALA A 1 403 ? -7.206 -22.352 -2.380 1.00 37.84 403 ALA A CA 1
ATOM 2967 C C . ALA A 1 403 ? -8.000 -22.506 -3.700 1.00 37.84 403 ALA A C 1
ATOM 2969 O O . ALA A 1 403 ? -7.496 -23.118 -4.635 1.00 37.84 403 ALA A O 1
ATOM 2970 N N . SER A 1 404 ? -9.243 -22.012 -3.800 1.00 35.78 404 SER A N 1
ATOM 2971 C CA . SER A 1 404 ? -10.164 -22.407 -4.881 1.00 35.78 404 SER A CA 1
ATOM 2972 C C . SER A 1 404 ? -10.335 -21.407 -6.032 1.00 35.78 404 SER A C 1
ATOM 2974 O O . SER A 1 404 ? -11.012 -21.751 -6.995 1.00 35.78 404 SER A O 1
ATOM 2976 N N . LEU A 1 405 ? -9.716 -20.219 -6.002 1.00 37.06 405 LEU A N 1
ATOM 2977 C CA . LEU A 1 405 ? -9.853 -19.229 -7.091 1.00 37.06 405 LEU A CA 1
ATOM 2978 C C . LEU A 1 405 ? -8.531 -18.812 -7.754 1.00 37.06 405 LEU A C 1
ATOM 2980 O O . LEU A 1 405 ? -8.500 -17.861 -8.525 1.00 37.06 405 LEU A O 1
ATOM 2984 N N . ALA A 1 406 ? -7.448 -19.565 -7.540 1.00 33.66 406 ALA A N 1
ATOM 2985 C CA . ALA A 1 406 ? -6.206 -19.429 -8.311 1.00 33.66 406 ALA A CA 1
ATOM 2986 C C . ALA A 1 406 ? -6.268 -20.197 -9.653 1.00 33.66 406 ALA A C 1
ATOM 2988 O O . ALA A 1 406 ? -5.327 -20.895 -10.025 1.00 33.66 406 ALA A O 1
ATOM 2989 N N . GLY A 1 407 ? -7.407 -20.136 -10.347 1.00 27.70 407 GLY A N 1
ATOM 2990 C CA . GLY A 1 407 ? -7.587 -20.735 -11.670 1.00 27.70 407 GLY A CA 1
ATOM 2991 C C . GLY A 1 407 ? -7.525 -19.674 -12.775 1.00 27.70 407 GLY A C 1
ATOM 2992 O O . GLY A 1 407 ? -7.975 -18.551 -12.544 1.00 27.70 407 GLY A O 1
ATOM 2993 N N . PRO A 1 408 ? -7.003 -19.996 -13.974 1.00 29.20 408 PRO A N 1
ATOM 2994 C CA . PRO A 1 408 ? -7.058 -19.085 -15.111 1.00 29.20 408 PRO A CA 1
ATOM 2995 C C . PRO A 1 408 ? -8.522 -18.820 -15.485 1.00 29.20 408 PRO A C 1
ATOM 2997 O O . PRO A 1 408 ? -9.308 -19.752 -15.670 1.00 29.20 408 PRO A O 1
ATOM 3000 N N . ILE A 1 409 ? -8.893 -17.544 -15.585 1.00 31.19 409 ILE A N 1
ATOM 3001 C CA . ILE A 1 409 ? -10.217 -17.127 -16.048 1.00 31.19 409 ILE A CA 1
ATOM 3002 C C . ILE A 1 409 ? -10.266 -17.350 -17.563 1.00 31.19 409 ILE A C 1
ATOM 3004 O O . ILE A 1 409 ? -9.661 -16.603 -18.328 1.00 31.19 409 ILE A O 1
ATOM 3008 N N . TYR A 1 410 ? -10.996 -18.376 -18.002 1.00 29.89 410 TYR A N 1
ATOM 3009 C CA . TYR A 1 410 ? -11.512 -18.425 -19.367 1.00 29.89 410 TYR A CA 1
ATOM 3010 C C . TYR A 1 410 ? -12.733 -17.508 -19.445 1.00 29.89 410 TYR A C 1
ATOM 3012 O O . TYR A 1 410 ? -13.686 -17.665 -18.679 1.00 29.89 410 TYR A O 1
ATOM 3020 N N . VAL A 1 411 ? -12.696 -16.553 -20.371 1.00 31.61 411 VAL A N 1
ATOM 3021 C CA . VAL A 1 411 ? -13.864 -15.763 -20.768 1.00 31.61 411 VAL A CA 1
ATOM 3022 C C . VAL A 1 411 ? -14.905 -16.729 -21.332 1.00 31.61 411 VAL A C 1
ATOM 3024 O O . VAL A 1 411 ? -14.641 -17.429 -22.307 1.00 31.61 411 VAL A O 1
ATOM 3027 N N . VAL A 1 412 ? -16.077 -16.794 -20.703 1.00 31.88 412 VAL A N 1
ATOM 3028 C CA . VAL A 1 412 ? -17.240 -17.470 -21.280 1.00 31.88 412 VAL A CA 1
ATOM 3029 C C . VAL A 1 412 ? -17.907 -16.459 -22.204 1.00 31.88 412 VAL A C 1
ATOM 3031 O O . VAL A 1 412 ? -18.594 -15.552 -21.738 1.00 31.88 412 VAL A O 1
ATOM 3034 N N . GLU A 1 413 ? -17.652 -16.581 -23.505 1.00 31.30 413 GLU A N 1
ATOM 3035 C CA . GLU A 1 413 ? -18.459 -15.903 -24.519 1.00 31.30 413 GLU A CA 1
ATOM 3036 C C . GLU A 1 413 ? -19.864 -16.521 -24.534 1.00 31.30 413 GLU A C 1
ATOM 3038 O O . GLU A 1 413 ? -20.018 -17.747 -24.544 1.00 31.30 413 GLU A O 1
ATOM 3043 N N . GLY A 1 414 ? -20.874 -15.654 -24.482 1.00 34.75 414 GLY A N 1
ATOM 3044 C CA . GLY A 1 414 ? -22.277 -15.978 -24.728 1.00 34.75 414 GLY A CA 1
ATOM 3045 C C . GLY A 1 414 ? -22.704 -15.547 -26.118 1.00 34.75 414 GLY A C 1
ATOM 3046 O O . GLY A 1 414 ? -22.121 -14.561 -26.624 1.00 34.75 414 GLY A O 1
#